Protein AF-A0A2M9HP99-F1 (afdb_monomer)

Structure (mmCIF, N/CA/C/O backbone):
data_AF-A0A2M9HP99-F1
#
_entry.id   AF-A0A2M9HP99-F1
#
loop_
_atom_site.group_PDB
_atom_site.id
_atom_site.type_symbol
_atom_site.label_atom_id
_atom_site.label_alt_id
_atom_site.label_comp_id
_atom_site.label_asym_id
_atom_site.label_entity_id
_atom_site.label_seq_id
_atom_site.pdbx_PDB_ins_code
_atom_site.Cartn_x
_atom_site.Cartn_y
_atom_site.Cartn_z
_atom_site.occupancy
_atom_site.B_iso_or_equiv
_atom_site.auth_seq_id
_atom_site.auth_comp_id
_atom_site.auth_asym_id
_atom_site.auth_atom_id
_atom_site.pdbx_PDB_model_num
ATOM 1 N N . MET A 1 1 ? -44.944 -20.087 -59.957 1.00 33.81 1 MET A N 1
ATOM 2 C CA . MET A 1 1 ? -44.760 -21.359 -59.227 1.00 33.81 1 MET A CA 1
ATOM 3 C C . MET A 1 1 ? -43.933 -21.069 -57.977 1.00 33.81 1 MET A C 1
ATOM 5 O O . MET A 1 1 ? -42.819 -20.602 -58.126 1.00 33.81 1 MET A O 1
ATOM 9 N N . ARG A 1 2 ? -44.579 -21.226 -56.805 1.00 28.06 2 ARG A N 1
ATOM 10 C CA . ARG A 1 2 ? -44.097 -21.579 -55.440 1.00 28.06 2 ARG A CA 1
ATOM 11 C C . ARG A 1 2 ? -42.694 -21.113 -54.990 1.00 28.06 2 ARG A C 1
ATOM 13 O O . ARG A 1 2 ? -41.707 -21.555 -55.551 1.00 28.06 2 ARG A O 1
ATOM 20 N N . ASN A 1 3 ? -42.652 -20.193 -54.009 1.00 28.64 3 ASN A N 1
ATOM 21 C CA . ASN A 1 3 ? -42.354 -20.391 -52.557 1.00 28.64 3 ASN A CA 1
ATOM 22 C C . ASN A 1 3 ? -40.836 -20.515 -52.281 1.00 28.64 3 ASN A C 1
ATOM 24 O O . ASN A 1 3 ? -40.183 -21.315 -52.926 1.00 28.64 3 ASN A O 1
ATOM 28 N N . SER A 1 4 ? -40.182 -19.803 -51.350 1.00 29.02 4 SER A N 1
ATOM 29 C CA . SER A 1 4 ? -40.554 -19.427 -49.966 1.00 29.02 4 SER A CA 1
ATOM 30 C C . SER A 1 4 ? -39.577 -18.321 -49.479 1.00 29.02 4 SER A C 1
ATOM 32 O O . SER A 1 4 ? -38.380 -18.470 -49.684 1.00 29.02 4 SER A O 1
ATOM 34 N N . SER A 1 5 ? -40.013 -17.128 -49.039 1.00 30.36 5 SER A N 1
ATOM 35 C CA . SER A 1 5 ? -40.213 -16.680 -47.632 1.00 30.36 5 SER A CA 1
ATOM 36 C C . SER A 1 5 ? -38.994 -16.894 -46.709 1.00 30.36 5 SER A C 1
ATOM 38 O O . SER A 1 5 ? -38.626 -18.042 -46.490 1.00 30.36 5 SER A O 1
ATOM 40 N N . ARG A 1 6 ? -38.364 -15.879 -46.095 1.00 28.83 6 ARG A N 1
ATOM 41 C CA . ARG A 1 6 ? -38.775 -15.056 -44.919 1.00 28.83 6 ARG A CA 1
ATOM 42 C C . ARG A 1 6 ? -37.560 -14.140 -44.587 1.00 28.83 6 ARG A C 1
ATOM 44 O O . ARG A 1 6 ? -36.453 -14.573 -44.857 1.00 28.83 6 ARG A O 1
ATOM 51 N N . LEU A 1 7 ? -37.585 -12.941 -44.000 1.00 26.83 7 LEU A N 1
ATOM 52 C CA . LEU A 1 7 ? -38.573 -12.110 -43.312 1.00 26.83 7 LEU A CA 1
ATOM 53 C C . LEU A 1 7 ? -37.979 -10.672 -43.273 1.00 26.83 7 LEU A C 1
ATOM 55 O O . LEU A 1 7 ? -36.842 -10.504 -42.846 1.00 26.83 7 LEU A O 1
ATOM 59 N N . LEU A 1 8 ? -38.733 -9.651 -43.688 1.00 27.48 8 LEU A N 1
ATOM 60 C CA . LEU A 1 8 ? -38.437 -8.223 -43.480 1.00 27.48 8 LEU A CA 1
ATOM 61 C C . LEU A 1 8 ? -39.764 -7.569 -43.059 1.00 27.48 8 LEU A C 1
ATOM 63 O O . LEU A 1 8 ? -40.736 -7.726 -43.801 1.00 27.48 8 LEU A O 1
ATOM 67 N N . LYS A 1 9 ? -39.805 -6.943 -41.870 1.00 28.08 9 LYS A N 1
ATOM 68 C CA . LYS A 1 9 ? -40.862 -6.108 -41.222 1.00 28.08 9 LYS A CA 1
ATOM 69 C C . LYS A 1 9 ? -40.643 -6.264 -39.700 1.00 28.08 9 LYS A C 1
ATOM 71 O O . LYS A 1 9 ? -40.567 -7.395 -39.246 1.00 28.08 9 LYS A O 1
ATOM 76 N N . CYS A 1 10 ? -40.447 -5.248 -38.864 1.00 25.44 10 CYS A N 1
ATOM 77 C CA . CYS A 1 10 ? -41.055 -3.922 -38.803 1.00 25.44 10 CYS A CA 1
ATOM 78 C C . CYS A 1 10 ? -40.064 -2.893 -38.223 1.00 25.44 10 CYS A C 1
ATOM 80 O O . CYS A 1 10 ? -39.464 -3.145 -37.183 1.00 25.44 10 CYS A O 1
ATOM 82 N N . LEU A 1 11 ? -39.974 -1.713 -38.839 1.00 28.36 11 LEU A N 1
ATOM 83 C CA . LEU A 1 11 ? -39.459 -0.487 -38.226 1.00 28.36 11 LEU A CA 1
ATOM 84 C C . LEU A 1 11 ? -40.534 0.586 -38.423 1.00 28.36 11 LEU A C 1
ATOM 86 O O . LEU A 1 11 ? -40.702 1.065 -39.540 1.00 28.36 11 LEU A O 1
ATOM 90 N N . SER A 1 12 ? -41.287 0.909 -37.369 1.00 25.62 12 SER A N 1
ATOM 91 C CA . SER A 1 12 ? -42.064 2.154 -37.242 1.00 25.62 12 SER A CA 1
ATOM 92 C C . SER A 1 12 ? -42.853 2.179 -35.927 1.00 25.62 12 SER A C 1
ATOM 94 O O . SER A 1 12 ? -43.474 1.172 -35.593 1.00 25.62 12 SER A O 1
ATOM 96 N N . ALA A 1 13 ? -42.904 3.370 -35.311 1.00 24.09 13 ALA A N 1
ATOM 97 C CA . ALA A 1 13 ? -43.527 3.788 -34.040 1.00 24.09 13 ALA A CA 1
ATOM 98 C C . ALA A 1 13 ? -42.526 3.758 -32.861 1.00 24.09 13 ALA A C 1
ATOM 100 O O . ALA A 1 13 ? -42.029 2.701 -32.514 1.00 24.09 13 ALA A O 1
ATOM 101 N N . VAL A 1 14 ? -42.140 4.864 -32.213 1.00 25.83 14 VAL A N 1
ATOM 102 C CA . VAL A 1 14 ? -42.840 6.133 -31.954 1.00 25.83 14 VAL A CA 1
ATOM 103 C C . VAL A 1 14 ? -41.815 7.269 -31.830 1.00 25.83 14 VAL A C 1
ATOM 105 O O . VAL A 1 14 ? -40.825 7.140 -31.117 1.00 25.83 14 VAL A O 1
ATOM 108 N N . ALA A 1 15 ? -42.090 8.397 -32.484 1.00 27.34 15 ALA A N 1
ATOM 109 C CA . ALA A 1 15 ? -41.525 9.698 -32.146 1.00 27.34 15 ALA A CA 1
ATOM 110 C C . ALA A 1 15 ? -42.644 10.586 -31.575 1.00 27.34 15 ALA A C 1
ATOM 112 O O . ALA A 1 15 ? -43.787 10.480 -32.016 1.00 27.34 15 ALA A O 1
ATOM 113 N N . ALA A 1 16 ? -42.246 11.490 -30.674 1.00 25.66 16 ALA A N 1
ATOM 114 C CA . ALA A 1 16 ? -42.962 12.653 -30.136 1.00 25.66 16 ALA A CA 1
ATOM 115 C C . ALA A 1 16 ? -43.812 12.470 -28.859 1.00 25.66 16 ALA A C 1
ATOM 117 O O . ALA A 1 16 ? -45.022 12.280 -28.904 1.00 25.66 16 ALA A O 1
ATOM 118 N N . ALA A 1 17 ? -43.173 12.736 -27.716 1.00 24.30 17 ALA A N 1
ATOM 119 C CA . ALA A 1 17 ? -43.717 13.651 -26.713 1.00 24.30 17 ALA A CA 1
ATOM 120 C C . ALA A 1 17 ? -42.557 14.496 -26.163 1.00 24.30 17 ALA A C 1
ATOM 122 O O . ALA A 1 17 ? -41.560 13.967 -25.678 1.00 24.30 17 ALA A O 1
ATOM 123 N N . ALA A 1 18 ? -42.665 15.808 -26.340 1.00 25.67 18 ALA A N 1
ATOM 124 C CA . ALA A 1 18 ? -41.678 16.797 -25.950 1.00 25.67 18 ALA A CA 1
ATOM 125 C C . ALA A 1 18 ? -41.994 17.378 -24.561 1.00 25.67 18 ALA A C 1
ATOM 127 O O . ALA A 1 18 ? -43.162 17.544 -24.224 1.00 25.67 18 ALA A O 1
ATOM 128 N N . LEU A 1 19 ? -40.919 17.787 -23.873 1.00 27.67 19 LEU A N 1
ATOM 129 C CA . LEU A 1 19 ? -40.816 18.899 -22.914 1.00 27.67 19 LEU A CA 1
ATOM 130 C C . LEU A 1 19 ? -41.596 18.803 -21.588 1.00 27.67 19 LEU A C 1
ATOM 132 O O . LEU A 1 19 ? -42.796 19.047 -21.558 1.00 27.67 19 LEU A O 1
ATOM 136 N N . LEU A 1 20 ? -40.853 18.638 -20.480 1.00 24.03 20 LEU A N 1
ATOM 137 C CA . LEU A 1 20 ? -40.845 19.567 -19.332 1.00 24.03 20 LEU A CA 1
ATOM 138 C C . LEU A 1 20 ? -39.749 19.196 -18.302 1.00 24.03 20 LEU A C 1
ATOM 140 O O . LEU A 1 20 ? -39.815 18.167 -17.645 1.00 24.03 20 LEU A O 1
ATOM 144 N N . LEU A 1 21 ? -38.735 20.070 -18.243 1.00 29.95 21 LEU A N 1
ATOM 145 C CA . LEU A 1 21 ? -37.888 20.516 -17.120 1.00 29.95 21 LEU A CA 1
ATOM 146 C C . LEU A 1 21 ? -37.704 19.622 -15.874 1.00 29.95 21 LEU A C 1
ATOM 148 O O . LEU A 1 21 ? -38.634 19.393 -15.108 1.00 29.95 21 LEU A O 1
ATOM 152 N N . GLY A 1 22 ? -36.438 19.330 -15.564 1.00 23.55 22 GLY A N 1
ATOM 153 C CA . GLY A 1 22 ? -35.979 18.987 -14.218 1.00 23.55 22 GLY A CA 1
ATOM 154 C C . GLY A 1 22 ? -34.466 18.795 -14.196 1.00 23.55 22 GLY A C 1
ATOM 155 O O . GLY A 1 22 ? -33.958 17.881 -14.835 1.00 23.55 22 GLY A O 1
ATOM 156 N N . ALA A 1 23 ? -33.748 19.686 -13.514 1.00 34.28 23 ALA A N 1
ATOM 157 C CA . ALA A 1 23 ? -32.315 19.573 -13.280 1.00 34.28 23 ALA A CA 1
ATOM 158 C C . ALA A 1 23 ? -31.988 18.209 -12.647 1.00 34.28 23 ALA A C 1
ATOM 160 O O . ALA A 1 23 ? -32.461 17.906 -11.556 1.00 34.28 23 ALA A O 1
ATOM 161 N N . ALA A 1 24 ? -31.186 17.393 -13.326 1.00 26.20 24 ALA A N 1
ATOM 162 C CA . ALA A 1 24 ? -30.609 16.179 -12.769 1.00 26.20 24 ALA A CA 1
ATOM 163 C C . ALA A 1 24 ? -29.101 16.263 -12.985 1.00 26.20 24 ALA A C 1
ATOM 165 O O . ALA A 1 24 ? -28.643 16.521 -14.100 1.00 26.20 24 ALA A O 1
ATOM 166 N N . GLY A 1 25 ? -28.368 16.157 -11.878 1.00 26.53 25 GLY A N 1
ATOM 167 C CA . GLY A 1 25 ? -26.934 16.372 -11.804 1.00 26.53 25 GLY A CA 1
ATOM 168 C C . GLY A 1 25 ? -26.155 15.539 -12.810 1.00 26.53 25 GLY A C 1
ATOM 169 O O . GLY A 1 25 ? -26.586 14.478 -13.260 1.00 26.53 25 GLY A O 1
ATOM 170 N N . THR A 1 26 ? -24.978 16.050 -13.145 1.00 28.11 26 THR A N 1
ATOM 171 C CA . THR A 1 26 ? -23.912 15.314 -13.812 1.00 28.11 26 THR A CA 1
ATOM 172 C C . THR A 1 26 ? -23.669 14.002 -13.068 1.00 28.11 26 THR A C 1
ATOM 174 O O . THR A 1 26 ? -22.949 13.971 -12.072 1.00 28.11 26 THR A O 1
ATOM 177 N N . ALA A 1 27 ? -24.280 12.913 -13.531 1.00 26.00 27 ALA A N 1
ATOM 178 C CA . ALA A 1 27 ? -23.805 11.583 -13.209 1.00 26.00 27 ALA A CA 1
ATOM 179 C C . ALA A 1 27 ? -22.412 11.493 -13.831 1.00 26.00 27 ALA A C 1
ATOM 181 O O . ALA A 1 27 ? -22.275 11.4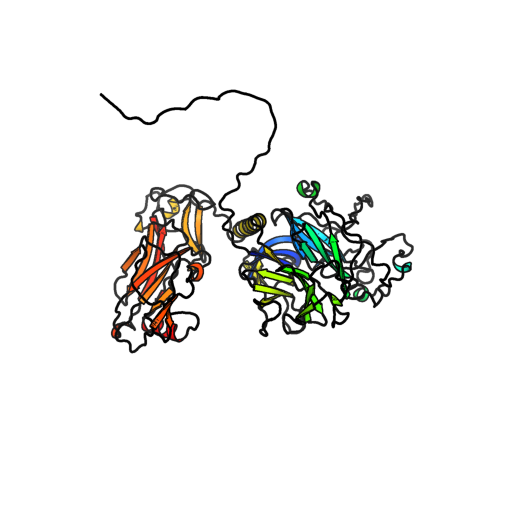93 -15.057 1.00 26.00 27 ALA A O 1
ATOM 182 N N . MET A 1 28 ? -21.381 11.526 -12.984 1.00 29.23 28 MET A N 1
ATOM 183 C CA . MET A 1 28 ? -20.028 11.222 -13.419 1.00 29.23 28 MET A CA 1
ATOM 184 C C . MET A 1 28 ? -20.071 9.865 -14.112 1.00 29.23 28 MET A C 1
ATOM 186 O O . MET A 1 28 ? -20.615 8.903 -13.567 1.00 29.23 28 MET A O 1
ATOM 190 N N . ALA A 1 29 ? -19.549 9.807 -15.334 1.00 26.22 29 ALA A N 1
ATOM 191 C CA . ALA A 1 29 ? -19.307 8.541 -15.995 1.00 26.22 29 ALA A CA 1
ATOM 192 C C . ALA A 1 29 ? -18.416 7.712 -15.063 1.00 26.22 29 ALA A C 1
ATOM 194 O O . ALA A 1 29 ? -17.295 8.114 -14.758 1.00 26.22 29 ALA A O 1
ATOM 195 N N . VAL A 1 30 ? -18.950 6.601 -14.558 1.00 31.08 30 VAL A N 1
ATOM 196 C CA . VAL A 1 30 ? -18.163 5.611 -13.829 1.00 31.08 30 VAL A CA 1
ATOM 197 C C . VAL A 1 30 ? -17.154 5.062 -14.826 1.00 31.08 30 VAL A C 1
ATOM 199 O O . VAL A 1 30 ? -17.521 4.383 -15.785 1.00 31.08 30 VAL A O 1
ATOM 202 N N . ASP A 1 31 ? -15.894 5.429 -14.626 1.00 33.62 31 ASP A N 1
ATOM 203 C CA . ASP A 1 31 ? -14.764 4.867 -15.343 1.00 33.62 31 ASP A CA 1
ATOM 204 C C . ASP A 1 31 ? -14.719 3.356 -15.074 1.00 33.62 31 ASP A C 1
ATOM 206 O O . ASP A 1 31 ? -14.537 2.899 -13.942 1.00 33.62 31 ASP A O 1
ATOM 210 N N . THR A 1 32 ? -14.938 2.561 -16.117 1.00 30.08 32 THR A N 1
ATOM 211 C CA . THR A 1 32 ? -14.977 1.097 -16.047 1.00 30.08 32 THR A CA 1
ATOM 212 C C . THR A 1 32 ? -13.592 0.458 -15.862 1.00 30.08 32 THR A C 1
ATOM 214 O O . THR A 1 32 ? -13.512 -0.764 -15.790 1.00 30.08 32 THR A O 1
ATOM 217 N N . ASN A 1 33 ? -12.507 1.242 -15.748 1.00 38.41 33 ASN A N 1
ATOM 218 C CA . ASN A 1 33 ? -11.169 0.756 -15.367 1.00 38.41 33 ASN A CA 1
ATOM 219 C C . ASN A 1 33 ? -10.934 0.662 -13.845 1.00 38.41 33 ASN A C 1
ATOM 221 O O . ASN A 1 33 ? -9.894 0.166 -13.415 1.00 38.41 33 ASN A O 1
ATOM 225 N N . THR A 1 34 ? -11.899 1.079 -13.023 1.00 37.62 34 THR A N 1
ATOM 226 C CA . THR A 1 34 ? -11.825 1.091 -11.544 1.00 37.62 34 THR A CA 1
ATOM 227 C C . THR A 1 34 ? -11.753 -0.292 -10.880 1.00 37.62 34 THR A C 1
ATOM 229 O O . THR A 1 34 ? -11.578 -0.386 -9.669 1.00 37.62 34 THR A O 1
ATOM 232 N N . GLN A 1 35 ? -11.858 -1.382 -11.648 1.00 42.38 35 GLN A N 1
ATOM 233 C CA . GLN A 1 35 ? -11.908 -2.750 -11.120 1.00 42.38 35 GLN A CA 1
ATOM 234 C C . GLN A 1 35 ? -10.530 -3.424 -10.948 1.00 42.38 35 GLN A C 1
ATOM 236 O O . GLN A 1 35 ? -10.476 -4.557 -10.476 1.00 42.38 35 GLN A O 1
ATOM 241 N N . ASN A 1 36 ? -9.427 -2.756 -11.316 1.00 59.12 36 ASN A N 1
ATOM 242 C CA . ASN A 1 36 ? -8.099 -3.384 -11.396 1.00 59.12 36 ASN A CA 1
ATOM 243 C C . ASN A 1 36 ? -7.099 -2.965 -10.308 1.00 59.12 36 ASN A C 1
ATOM 245 O O . ASN A 1 36 ? -6.047 -3.597 -10.208 1.00 59.12 36 ASN A O 1
ATOM 249 N N . ASP A 1 37 ? -7.397 -1.948 -9.496 1.00 75.38 37 ASP A N 1
ATOM 250 C CA . ASP A 1 37 ? -6.493 -1.557 -8.413 1.00 75.38 37 ASP A CA 1
ATOM 251 C C . ASP A 1 37 ? -6.503 -2.642 -7.316 1.00 75.38 37 ASP A C 1
ATOM 253 O O . ASP A 1 37 ? -7.574 -2.975 -6.774 1.00 75.38 37 ASP A O 1
ATOM 257 N N . PRO A 1 38 ? -5.341 -3.247 -6.994 1.00 82.75 38 PRO A N 1
ATOM 258 C CA . PRO A 1 38 ? -5.272 -4.288 -5.984 1.00 82.75 38 PRO A CA 1
ATOM 259 C C . PRO A 1 38 ? -5.560 -3.697 -4.605 1.00 82.75 38 PRO A C 1
ATOM 261 O O . PRO A 1 38 ? -5.383 -2.497 -4.370 1.00 82.75 38 PRO A O 1
ATOM 264 N N . ASP A 1 39 ? -6.000 -4.559 -3.693 1.00 89.31 39 ASP A N 1
ATOM 265 C CA . ASP A 1 39 ? -6.141 -4.187 -2.291 1.00 89.31 39 ASP A CA 1
ATOM 266 C C . ASP A 1 39 ? -4.813 -3.643 -1.767 1.00 89.31 39 ASP A C 1
ATOM 268 O O . ASP A 1 39 ? -3.726 -4.050 -2.195 1.00 89.31 39 ASP A O 1
ATOM 272 N N . VAL A 1 40 ? -4.908 -2.715 -0.826 1.00 94.31 40 VAL A N 1
ATOM 273 C CA . VAL A 1 40 ? -3.763 -1.951 -0.340 1.00 94.31 40 VAL A CA 1
ATOM 274 C C . VAL A 1 40 ? -3.873 -1.730 1.161 1.00 94.31 40 VAL A C 1
ATOM 276 O O . VAL A 1 40 ? -4.973 -1.703 1.704 1.00 94.31 40 VAL A O 1
ATOM 279 N N . LEU A 1 41 ? -2.743 -1.578 1.842 1.00 97.81 41 LEU A N 1
ATOM 280 C CA . LEU A 1 41 ? -2.707 -1.171 3.241 1.00 97.81 41 LEU A CA 1
ATOM 281 C C . LEU A 1 41 ? -2.586 0.348 3.336 1.00 97.81 41 LEU A C 1
ATOM 283 O O . LEU A 1 41 ? -1.742 0.952 2.669 1.00 97.81 41 LEU A O 1
ATOM 287 N N . LEU A 1 42 ? -3.400 0.947 4.196 1.00 97.44 42 LEU A N 1
ATOM 288 C CA . LEU A 1 42 ? -3.333 2.358 4.548 1.00 97.44 42 LEU A CA 1
ATOM 289 C C . LEU A 1 42 ? -2.994 2.462 6.033 1.00 97.44 42 LEU A C 1
ATOM 291 O O . LEU A 1 42 ? -3.714 1.929 6.874 1.00 97.44 42 LEU A O 1
ATOM 295 N N . GLY A 1 43 ? -1.876 3.110 6.338 1.00 95.00 43 GLY A N 1
ATOM 296 C CA . GLY A 1 43 ? -1.404 3.341 7.695 1.00 95.00 43 GLY A CA 1
ATOM 297 C C . GLY A 1 43 ? -1.485 4.815 8.060 1.00 95.00 43 GLY A C 1
ATOM 298 O O . GLY A 1 43 ? -1.170 5.677 7.237 1.00 95.00 43 GLY A O 1
ATOM 299 N N . THR A 1 44 ? -1.858 5.108 9.299 1.00 92.31 44 THR A N 1
ATOM 300 C CA . THR A 1 44 ? -1.547 6.387 9.934 1.00 92.31 44 THR A CA 1
ATOM 301 C C . THR A 1 44 ? -0.504 6.154 11.010 1.00 92.31 44 THR A C 1
ATOM 303 O O . THR A 1 44 ? -0.583 5.170 11.735 1.00 92.31 44 THR A O 1
ATOM 306 N N . PHE A 1 45 ? 0.493 7.028 11.080 1.00 88.44 45 PHE A N 1
ATOM 307 C CA . PHE A 1 45 ? 1.552 6.941 12.077 1.00 88.44 45 PHE A CA 1
ATOM 308 C C . PHE A 1 45 ? 1.839 8.319 12.651 1.00 88.44 45 PHE A C 1
ATOM 310 O O . PHE A 1 45 ? 1.906 9.308 11.904 1.00 88.44 45 PHE A O 1
ATOM 317 N N . TRP A 1 46 ? 2.067 8.351 13.960 1.00 79.62 46 TRP A N 1
ATOM 318 C CA . TRP A 1 46 ? 2.569 9.522 14.653 1.00 79.62 46 TRP A CA 1
ATOM 319 C C . TRP A 1 46 ? 4.066 9.691 14.376 1.00 79.62 46 TRP A C 1
ATOM 321 O O . TRP A 1 46 ? 4.851 8.764 14.561 1.00 79.62 46 TRP A O 1
ATOM 331 N N . ASN A 1 47 ? 4.477 10.871 13.904 1.00 73.69 47 ASN A N 1
ATOM 332 C CA . ASN A 1 47 ? 5.865 11.148 13.526 1.00 73.69 47 ASN A CA 1
ATOM 333 C C . ASN A 1 47 ? 6.283 12.585 13.831 1.00 73.69 47 ASN A C 1
ATOM 335 O O . ASN A 1 47 ? 5.476 13.510 13.730 1.00 73.69 47 ASN A O 1
ATOM 339 N N . THR A 1 48 ? 7.577 12.787 14.089 1.00 65.56 48 THR A N 1
ATOM 340 C CA . THR A 1 48 ? 8.210 14.112 14.050 1.00 65.56 48 THR A CA 1
ATOM 341 C C . THR A 1 48 ? 8.668 14.419 12.621 1.00 65.56 48 THR A C 1
ATOM 343 O O . THR A 1 48 ? 9.494 13.702 12.057 1.00 65.56 48 THR A O 1
ATOM 346 N N . ASN A 1 49 ? 8.137 15.481 12.025 1.00 59.12 49 ASN A N 1
ATOM 347 C CA . ASN A 1 49 ? 8.559 16.008 10.732 1.00 59.12 49 ASN A CA 1
ATOM 348 C C . ASN A 1 49 ? 9.976 16.601 10.804 1.00 59.12 49 ASN A C 1
ATOM 350 O O . ASN A 1 49 ? 10.497 16.906 11.877 1.00 59.12 49 ASN A O 1
ATOM 354 N N . ALA A 1 50 ? 10.593 16.819 9.639 1.00 54.22 50 ALA A N 1
ATOM 355 C CA . ALA A 1 50 ? 11.949 17.369 9.528 1.00 54.22 50 ALA A CA 1
ATOM 356 C C . ALA A 1 50 ? 12.115 18.769 10.157 1.00 54.22 50 ALA A C 1
ATOM 358 O O . ALA A 1 50 ? 13.224 19.149 10.527 1.00 54.22 50 ALA A O 1
ATOM 359 N N . ASP A 1 51 ? 11.026 19.528 10.287 1.00 52.09 51 ASP A N 1
ATOM 360 C CA . ASP A 1 51 ? 10.982 20.837 10.948 1.00 52.09 51 ASP A CA 1
ATOM 361 C C . ASP A 1 51 ? 10.742 20.751 12.469 1.00 52.09 51 ASP A C 1
ATOM 363 O O . ASP A 1 51 ? 10.631 21.777 13.138 1.00 52.09 51 ASP A O 1
ATOM 367 N N . GLY A 1 52 ? 10.682 19.536 13.021 1.00 57.59 52 GLY A N 1
ATOM 368 C CA . GLY A 1 52 ? 10.434 19.277 14.436 1.00 57.59 52 GLY A CA 1
ATOM 369 C C . GLY A 1 52 ? 8.954 19.246 14.824 1.00 57.59 52 GLY A C 1
ATOM 370 O O . GLY A 1 52 ? 8.659 18.999 15.991 1.00 57.59 52 GLY A O 1
ATOM 371 N N . THR A 1 53 ? 8.021 19.467 13.889 1.00 62.16 53 THR A N 1
ATOM 372 C CA . THR A 1 53 ? 6.577 19.405 14.179 1.00 62.16 53 THR A CA 1
ATOM 373 C C . THR A 1 53 ? 6.097 17.962 14.302 1.00 62.16 53 THR A C 1
ATOM 375 O O . THR A 1 53 ? 6.541 17.087 13.565 1.00 62.16 53 THR A O 1
ATOM 378 N N . LEU A 1 54 ? 5.171 17.685 15.219 1.00 68.69 54 LEU A N 1
ATOM 379 C CA . LEU A 1 54 ? 4.515 16.384 15.294 1.00 68.69 54 LEU A CA 1
ATOM 380 C C . LEU A 1 54 ? 3.388 16.316 14.263 1.00 68.69 54 LEU A C 1
ATOM 382 O O . LEU A 1 54 ? 2.708 17.307 13.988 1.00 68.69 54 LEU A O 1
ATOM 386 N N . SER A 1 55 ? 3.179 15.144 13.674 1.00 73.94 55 SER A N 1
ATOM 387 C CA . SER A 1 55 ? 2.074 14.934 12.748 1.00 73.94 55 SER A CA 1
ATOM 388 C C . SER A 1 55 ? 1.528 13.522 12.784 1.00 73.94 55 SER A C 1
ATOM 390 O O . SER A 1 55 ? 2.266 12.565 13.012 1.00 73.94 55 SER A O 1
ATOM 392 N N . ASN A 1 56 ? 0.243 13.423 12.459 1.00 79.62 56 ASN A N 1
ATOM 393 C CA . ASN A 1 56 ? -0.379 12.191 12.007 1.00 79.62 56 ASN A CA 1
ATOM 394 C C . ASN A 1 56 ? -0.383 12.228 10.480 1.00 79.62 56 ASN A C 1
ATOM 396 O O . ASN A 1 56 ? -1.096 13.016 9.849 1.00 79.62 56 ASN A O 1
ATOM 400 N N . SER A 1 57 ? 0.495 11.429 9.883 1.00 87.25 57 SER A N 1
ATOM 401 C CA . SER A 1 57 ? 0.650 11.337 8.431 1.00 87.25 57 SER A CA 1
ATOM 402 C C . SER A 1 57 ? 0.024 10.048 7.908 1.00 87.25 57 SER A C 1
ATOM 404 O O . SER A 1 57 ? -0.093 9.070 8.646 1.00 87.25 57 SER A O 1
ATOM 406 N N . ILE A 1 58 ? -0.388 10.060 6.641 1.00 93.06 58 ILE A N 1
ATOM 407 C CA . ILE A 1 58 ? -1.004 8.917 5.965 1.00 93.06 58 ILE A CA 1
ATOM 408 C C . ILE A 1 58 ? 0.013 8.276 5.035 1.00 93.06 58 ILE A C 1
ATOM 410 O O . ILE A 1 58 ? 0.699 8.968 4.279 1.00 93.06 58 ILE A O 1
ATOM 414 N N . TYR A 1 59 ? 0.077 6.951 5.068 1.00 94.12 59 TYR A N 1
ATOM 415 C CA . TYR A 1 59 ? 1.021 6.159 4.302 1.00 94.12 59 TYR A CA 1
ATOM 416 C C . TYR A 1 59 ? 0.346 4.969 3.641 1.00 94.12 59 TYR A C 1
ATOM 418 O O . TYR A 1 59 ? -0.588 4.385 4.180 1.00 94.12 59 TYR A O 1
ATOM 426 N N . MET A 1 60 ? 0.885 4.556 2.504 1.00 94.88 60 MET A N 1
ATOM 427 C CA . MET A 1 60 ? 0.432 3.397 1.753 1.00 94.88 60 MET A CA 1
ATOM 428 C C . MET A 1 60 ? 1.480 2.289 1.751 1.00 94.88 60 MET A C 1
ATOM 430 O O . MET A 1 60 ? 2.659 2.561 1.526 1.00 94.88 60 MET A O 1
ATOM 434 N N . SER A 1 61 ? 1.040 1.037 1.883 1.00 93.31 61 SER A N 1
ATOM 435 C CA . SER A 1 61 ? 1.882 -0.147 1.701 1.00 93.31 61 SER A CA 1
ATOM 436 C C . SER A 1 61 ? 1.203 -1.223 0.853 1.00 93.31 61 SER A C 1
ATOM 438 O O . SER A 1 61 ? -0.015 -1.388 0.869 1.00 93.31 61 SER A O 1
ATOM 440 N N . THR A 1 62 ? 2.011 -1.985 0.116 1.00 87.88 62 THR A N 1
ATOM 441 C CA . THR A 1 62 ? 1.569 -3.166 -0.650 1.00 87.88 62 THR A CA 1
ATOM 442 C C . THR A 1 62 ? 2.143 -4.477 -0.114 1.00 87.88 62 THR A C 1
ATOM 444 O O . THR A 1 62 ? 1.721 -5.551 -0.541 1.00 87.88 62 THR A O 1
ATOM 447 N N . ASP A 1 63 ? 3.080 -4.411 0.833 1.00 79.31 63 ASP A N 1
ATOM 448 C CA . ASP A 1 63 ? 3.747 -5.572 1.430 1.00 79.31 63 ASP A CA 1
ATOM 449 C C . ASP A 1 63 ? 3.592 -5.651 2.956 1.00 79.31 63 ASP A C 1
ATOM 451 O O . ASP A 1 63 ? 3.919 -6.676 3.553 1.00 79.31 63 ASP A O 1
ATOM 455 N N . GLY A 1 64 ? 3.060 -4.594 3.574 1.00 88.75 64 GLY A N 1
ATOM 456 C CA . GLY A 1 64 ? 2.831 -4.482 5.007 1.00 88.75 64 GLY A CA 1
ATOM 457 C C . GLY A 1 64 ? 4.053 -4.093 5.829 1.00 88.75 64 GLY A C 1
ATOM 458 O O . GLY A 1 64 ? 3.921 -4.006 7.046 1.00 88.75 64 GLY A O 1
ATOM 459 N N . VAL A 1 65 ? 5.203 -3.829 5.203 1.00 89.88 65 VAL A N 1
ATOM 460 C CA . VAL A 1 65 ? 6.461 -3.462 5.878 1.00 89.88 65 VAL A CA 1
ATOM 461 C C . VAL A 1 65 ? 6.950 -2.085 5.433 1.00 89.88 65 VAL A C 1
ATOM 463 O O . VAL A 1 65 ? 7.362 -1.287 6.274 1.00 89.88 65 VAL A O 1
ATOM 466 N N . HIS A 1 66 ? 6.882 -1.785 4.135 1.00 88.50 66 HIS A N 1
ATOM 467 C CA . HIS A 1 66 ? 7.344 -0.519 3.570 1.00 88.50 66 HIS A CA 1
ATOM 468 C C . HIS A 1 66 ? 6.155 0.394 3.273 1.00 88.50 66 HIS A C 1
ATOM 470 O O . HIS A 1 66 ? 5.244 0.018 2.532 1.00 88.50 66 HIS A O 1
ATOM 476 N N . PHE A 1 67 ? 6.168 1.594 3.849 1.00 93.38 67 PHE A N 1
ATOM 477 C CA . PHE A 1 67 ? 5.063 2.547 3.827 1.00 93.38 67 PHE A CA 1
ATOM 478 C C . PHE A 1 67 ? 5.494 3.872 3.193 1.00 93.38 67 PHE A C 1
ATOM 480 O O . PHE A 1 67 ? 6.324 4.591 3.736 1.00 93.38 67 PHE A O 1
ATOM 487 N N . ASN A 1 68 ? 4.907 4.233 2.056 1.00 88.44 68 ASN A N 1
ATOM 488 C CA . ASN A 1 68 ? 5.202 5.492 1.370 1.00 88.44 68 ASN A CA 1
ATOM 489 C C . ASN A 1 68 ? 4.206 6.567 1.791 1.00 88.44 68 ASN A C 1
ATOM 491 O O . ASN A 1 68 ? 2.998 6.319 1.764 1.00 88.44 68 ASN A O 1
ATOM 495 N N . LYS A 1 69 ? 4.694 7.751 2.168 1.00 90.50 69 LYS A N 1
ATOM 496 C CA . LYS A 1 69 ? 3.835 8.868 2.564 1.00 90.50 69 LYS A CA 1
ATOM 497 C C . LYS A 1 69 ? 2.949 9.283 1.390 1.00 90.50 69 LYS A C 1
ATOM 499 O O . LYS A 1 69 ? 3.418 9.422 0.263 1.00 90.50 69 LYS A O 1
ATOM 504 N N . LEU A 1 70 ? 1.669 9.476 1.680 1.00 89.88 70 LEU A N 1
ATOM 505 C CA . LEU A 1 70 ? 0.684 10.032 0.756 1.00 89.88 70 LEU A CA 1
ATOM 506 C C . LEU A 1 70 ? 0.362 11.482 1.096 1.00 89.88 70 LEU A C 1
ATOM 508 O O . LEU A 1 70 ? 0.209 12.319 0.220 1.00 89.88 70 LEU A O 1
ATOM 512 N N . SER A 1 71 ? 0.215 11.779 2.383 1.00 88.12 71 SER A N 1
ATOM 513 C CA . SER A 1 71 ? -0.204 13.097 2.842 1.00 88.12 71 SER A CA 1
ATOM 514 C C . SER A 1 71 ? 0.074 13.270 4.330 1.00 88.12 71 SER A C 1
ATOM 516 O O . SER A 1 71 ? 0.486 12.340 5.032 1.00 88.12 71 SER A O 1
ATOM 518 N N . THR A 1 72 ? -0.158 14.482 4.819 1.00 85.25 72 THR A N 1
ATOM 519 C CA . THR A 1 72 ? -0.213 14.770 6.249 1.00 85.25 72 THR A CA 1
ATOM 520 C C . THR A 1 72 ? -1.651 15.110 6.601 1.00 85.25 72 THR A C 1
ATOM 522 O O . THR A 1 72 ? -2.210 16.026 6.001 1.00 85.25 72 THR A O 1
ATOM 525 N N . ALA A 1 73 ? -2.249 14.388 7.547 1.00 80.31 73 ALA A N 1
ATOM 526 C CA . ALA A 1 73 ? -3.629 14.638 7.930 1.00 80.31 73 ALA A CA 1
ATOM 527 C C . ALA A 1 73 ? -3.741 15.788 8.927 1.00 80.31 73 ALA A C 1
ATOM 529 O O . ALA A 1 73 ? -4.525 16.715 8.733 1.00 80.31 73 ALA A O 1
ATOM 530 N N . ILE A 1 74 ? -2.939 15.730 9.993 1.00 74.06 74 ILE A N 1
ATOM 531 C CA . ILE A 1 74 ? -2.955 16.723 11.067 1.00 74.06 74 ILE A CA 1
ATOM 532 C C . ILE A 1 74 ? -1.513 17.014 11.492 1.00 74.06 74 ILE A C 1
ATOM 534 O O . ILE A 1 74 ? -0.716 16.090 11.663 1.00 74.06 74 ILE A O 1
ATOM 538 N N . THR A 1 75 ? -1.173 18.296 11.643 1.00 67.94 75 THR A N 1
ATOM 539 C CA . THR A 1 75 ? 0.123 18.782 12.140 1.00 67.94 75 THR A CA 1
ATOM 540 C C . THR A 1 75 ? -0.067 19.565 13.432 1.00 67.94 75 THR A C 1
ATOM 542 O O . THR A 1 75 ? -1.013 20.339 13.548 1.00 67.94 75 THR A O 1
ATOM 545 N N . SER A 1 76 ? 0.857 19.428 14.384 1.00 58.94 76 SER A N 1
ATOM 546 C CA . SER A 1 76 ? 0.957 20.338 15.525 1.00 58.94 76 SER A CA 1
ATOM 547 C C . SER A 1 76 ? 1.609 21.641 15.048 1.00 58.94 76 SER A C 1
ATOM 549 O O . SER A 1 76 ? 2.830 21.718 14.889 1.00 58.94 76 SER A O 1
ATOM 551 N N . ASN A 1 77 ? 0.826 22.671 14.750 1.00 49.12 77 ASN A N 1
ATOM 552 C CA . ASN A 1 77 ? 1.347 24.012 14.507 1.00 49.12 77 ASN A CA 1
ATOM 553 C C . ASN A 1 77 ? 1.456 24.769 15.838 1.00 49.12 77 ASN A C 1
ATOM 555 O O . ASN A 1 77 ? 0.457 25.108 16.458 1.00 49.12 77 ASN A O 1
ATOM 559 N N . SER A 1 78 ? 2.686 25.105 16.231 1.00 40.69 78 SER A N 1
ATOM 560 C CA . SER A 1 78 ? 3.043 25.872 17.438 1.00 40.69 78 SER A CA 1
ATOM 561 C C . SER A 1 78 ? 2.538 27.328 17.466 1.00 40.69 78 SER A C 1
ATOM 563 O O . SER A 1 78 ? 2.993 28.123 18.284 1.00 40.69 78 SER A O 1
ATOM 565 N N . SER A 1 79 ? 1.643 27.719 16.554 1.00 36.38 79 SER A N 1
ATOM 566 C CA . SER A 1 79 ? 1.238 29.114 16.332 1.00 36.38 79 SER A CA 1
ATOM 567 C C . SER A 1 79 ? -0.270 29.361 16.404 1.00 36.38 79 SER A C 1
ATOM 569 O O . SER A 1 79 ? -0.720 30.443 16.031 1.00 36.38 79 SER A O 1
ATOM 571 N N . THR A 1 80 ? -1.066 28.381 16.823 1.00 36.56 80 THR A N 1
ATOM 572 C CA . THR A 1 80 ? -2.496 28.569 17.100 1.00 36.56 80 THR A CA 1
ATOM 573 C C . THR A 1 80 ? -2.789 28.039 18.493 1.00 36.56 80 THR A C 1
ATOM 575 O O . THR A 1 80 ? -2.275 26.977 18.817 1.00 36.56 80 THR A O 1
ATOM 578 N N . ASP A 1 81 ? -3.591 28.771 19.276 1.00 39.31 81 ASP A N 1
ATOM 579 C CA . ASP A 1 81 ? -4.052 28.508 20.660 1.00 39.31 81 ASP A CA 1
ATOM 580 C C . ASP A 1 81 ? -4.828 27.177 20.839 1.00 39.31 81 ASP A C 1
ATOM 582 O O . ASP A 1 81 ? -5.896 27.119 21.443 1.00 39.31 81 ASP A O 1
ATOM 586 N N . MET A 1 82 ? -4.351 26.092 20.241 1.00 40.66 82 MET A N 1
ATOM 587 C CA . MET A 1 82 ? -5.044 24.825 20.082 1.00 40.66 82 MET A CA 1
ATOM 588 C C . MET A 1 82 ? -4.060 23.698 20.426 1.00 40.66 82 MET A C 1
ATOM 590 O O . MET A 1 82 ? -3.309 23.272 19.558 1.00 40.66 82 MET A O 1
ATOM 594 N N . GLY A 1 83 ? -4.074 23.271 21.696 1.00 41.75 83 GLY A N 1
ATOM 595 C CA . GLY A 1 83 ? -3.631 21.974 22.251 1.00 41.75 83 GLY A CA 1
ATOM 596 C C . GLY A 1 83 ? -2.443 21.248 21.602 1.00 41.75 83 GLY A C 1
ATOM 597 O O . GLY A 1 83 ? -2.519 20.747 20.485 1.00 41.75 83 GLY A O 1
ATOM 598 N N . GLU A 1 84 ? -1.358 21.096 22.360 1.00 47.47 84 GLU A N 1
ATOM 599 C CA . GLU A 1 84 ? -0.030 20.696 21.879 1.00 47.47 84 GLU A CA 1
ATOM 600 C C . GLU A 1 84 ? 0.155 19.232 21.413 1.00 47.47 84 GLU A C 1
ATOM 602 O O . GLU A 1 84 ? 1.222 18.929 20.882 1.00 47.47 84 GLU A O 1
ATOM 607 N N . PHE A 1 85 ? -0.807 18.304 21.536 1.00 54.16 85 PHE A N 1
ATOM 608 C CA . PHE A 1 85 ? -0.551 16.892 21.189 1.00 54.16 85 PHE A CA 1
ATOM 609 C C . PHE A 1 85 ? -1.786 16.146 20.668 1.00 54.16 85 PHE A C 1
ATOM 611 O O . PHE A 1 85 ? -2.755 15.952 21.399 1.00 54.16 85 PHE A O 1
ATOM 618 N N . GLN A 1 86 ? -1.702 15.670 19.419 1.00 58.72 86 GLN A N 1
ATOM 619 C CA . GLN A 1 86 ? -2.532 14.583 18.901 1.00 58.72 86 GLN A CA 1
ATOM 620 C C . GLN A 1 86 ? -1.695 13.317 18.767 1.00 58.72 86 GLN A C 1
ATOM 622 O O . GLN A 1 86 ? -0.809 13.253 17.909 1.00 58.72 86 GLN A O 1
ATOM 627 N N . GLN A 1 87 ? -1.964 12.340 19.626 1.00 67.06 87 GLN A N 1
ATOM 628 C CA . GLN A 1 87 ? -1.264 11.056 19.669 1.00 67.06 87 GLN A CA 1
ATOM 629 C C . GLN A 1 87 ? -2.230 9.911 19.335 1.00 67.06 87 GLN A C 1
ATOM 631 O O . GLN A 1 87 ? -3.453 10.091 19.354 1.00 67.06 87 GLN A O 1
ATOM 636 N N . ASP A 1 88 ? -1.654 8.767 18.975 1.00 75.12 88 ASP A N 1
ATOM 637 C CA . ASP A 1 88 ? -2.331 7.471 18.877 1.00 75.12 88 ASP A CA 1
ATOM 638 C C . ASP A 1 88 ? -3.567 7.485 17.967 1.00 75.12 88 ASP A C 1
ATOM 640 O O . ASP A 1 88 ? -4.694 7.233 18.388 1.00 75.12 88 ASP A O 1
ATOM 644 N N . ALA A 1 89 ? -3.361 7.870 16.704 1.00 79.44 89 ALA A N 1
ATOM 645 C CA . ALA A 1 89 ? -4.451 8.010 15.750 1.00 79.44 89 ALA A CA 1
ATOM 646 C C . ALA A 1 89 ? -5.003 6.650 15.274 1.00 79.44 89 ALA A C 1
ATOM 648 O O . ALA A 1 89 ? -4.278 5.815 14.720 1.00 79.44 89 ALA A O 1
ATOM 649 N N . GLY A 1 90 ? -6.317 6.482 15.415 1.00 87.50 90 GLY A N 1
ATOM 650 C CA . GLY A 1 90 ? -7.134 5.476 14.748 1.00 87.50 90 GLY A CA 1
ATOM 651 C C . GLY A 1 90 ? -7.560 5.918 13.348 1.00 87.50 90 GLY A C 1
ATOM 652 O O . GLY A 1 90 ? -7.770 7.107 13.107 1.00 87.50 90 GLY A O 1
ATOM 653 N N . LEU A 1 91 ? -7.671 4.970 12.411 1.00 91.75 91 LEU A N 1
ATOM 654 C CA . LEU A 1 91 ? -8.023 5.208 11.005 1.00 91.75 91 LEU A CA 1
ATOM 655 C C . LEU A 1 91 ? -9.060 4.188 10.529 1.00 91.75 91 LEU A C 1
ATOM 657 O O . LEU A 1 91 ? -8.846 2.988 10.650 1.00 91.75 91 LEU A O 1
ATOM 661 N N . PHE A 1 92 ? -10.136 4.655 9.895 1.00 92.69 92 PHE A N 1
ATOM 662 C CA . PHE A 1 92 ? -11.117 3.787 9.236 1.00 92.69 92 PHE A CA 1
ATOM 663 C C . PHE A 1 92 ? -11.738 4.458 8.004 1.00 92.69 92 PHE A C 1
ATOM 665 O O . PHE A 1 92 ? -11.574 5.657 7.772 1.00 92.69 92 PHE A O 1
ATOM 672 N N . TYR A 1 93 ? -12.446 3.681 7.181 1.00 92.50 93 TYR A N 1
ATOM 673 C CA . TYR A 1 93 ? -13.169 4.176 6.007 1.00 92.50 93 TYR A CA 1
ATOM 674 C C . TYR A 1 93 ? -14.667 3.922 6.159 1.00 92.50 93 TYR A C 1
ATOM 676 O O . TYR A 1 93 ? -15.078 2.802 6.452 1.00 92.50 93 TYR A O 1
ATOM 684 N N . LYS A 1 94 ? -15.481 4.957 5.942 1.00 88.75 94 LYS A N 1
ATOM 685 C CA . LYS A 1 94 ? -16.943 4.894 6.044 1.00 88.75 94 LYS A CA 1
ATOM 686 C C . LYS A 1 94 ? -17.588 5.918 5.116 1.00 88.75 94 LYS A C 1
ATOM 688 O O . LYS A 1 94 ? -17.158 7.070 5.060 1.00 88.75 94 LYS A O 1
ATOM 693 N N . ASN A 1 95 ? -18.661 5.515 4.430 1.00 86.38 95 ASN A N 1
ATOM 694 C CA . ASN A 1 95 ? -19.544 6.398 3.654 1.00 86.38 95 ASN A CA 1
ATOM 695 C C . ASN A 1 95 ? -18.811 7.339 2.677 1.00 86.38 95 ASN A C 1
ATOM 697 O O . ASN A 1 95 ? -19.121 8.525 2.577 1.00 86.38 95 ASN A O 1
ATOM 701 N N . GLY A 1 96 ? -17.825 6.821 1.939 1.00 87.19 96 GLY A N 1
ATOM 702 C CA . GLY A 1 96 ? -17.109 7.628 0.949 1.00 87.19 96 GLY A CA 1
ATOM 703 C C . GLY A 1 96 ? -15.997 8.512 1.524 1.00 87.19 96 GLY A C 1
ATOM 704 O O . GLY A 1 96 ? -15.443 9.323 0.783 1.00 87.19 96 GLY A O 1
ATOM 705 N N . ALA A 1 97 ? -15.675 8.389 2.814 1.00 89.38 97 ALA A N 1
ATOM 706 C CA . ALA A 1 97 ? -14.647 9.180 3.476 1.00 89.38 97 ALA A CA 1
ATOM 707 C C . ALA A 1 97 ? -13.756 8.331 4.390 1.00 89.38 97 ALA A C 1
ATOM 709 O O . ALA A 1 97 ? -14.187 7.358 5.007 1.00 89.38 97 ALA A O 1
ATOM 710 N N . PHE A 1 98 ? -12.502 8.748 4.495 1.00 92.44 98 PHE A N 1
ATOM 711 C CA . PHE A 1 98 ? -11.564 8.303 5.512 1.00 92.44 98 PHE A CA 1
ATOM 712 C C . PHE A 1 98 ? -11.775 9.129 6.772 1.00 92.44 98 PHE A C 1
ATOM 714 O O . PHE A 1 98 ? -11.988 10.340 6.694 1.00 92.44 98 PHE A O 1
ATOM 721 N N . TRP A 1 99 ? -11.699 8.478 7.919 1.00 89.06 99 TRP A N 1
ATOM 722 C CA . TRP A 1 99 ? -11.888 9.075 9.227 1.00 89.06 99 TRP A CA 1
ATOM 723 C C . TRP A 1 99 ? -10.671 8.788 10.085 1.00 89.06 99 TRP A C 1
ATOM 725 O O . TRP A 1 99 ? -10.167 7.669 10.095 1.00 89.06 99 TRP A O 1
ATOM 735 N N . LEU A 1 100 ? -10.225 9.806 10.805 1.00 85.50 100 LEU A N 1
ATOM 736 C CA . LEU A 1 100 ? -9.215 9.698 11.840 1.00 85.50 100 LEU A CA 1
ATOM 737 C C . LEU A 1 100 ? -9.850 10.004 13.181 1.00 85.50 100 LEU A C 1
ATOM 739 O O . LEU A 1 100 ? -10.607 10.970 13.285 1.00 85.50 100 LEU A O 1
ATOM 743 N N . ASN A 1 101 ? -9.494 9.234 14.197 1.00 80.81 101 ASN A N 1
ATOM 744 C CA . ASN A 1 101 ? -9.794 9.550 15.583 1.00 80.81 101 ASN A CA 1
ATOM 745 C C . ASN A 1 101 ? -8.483 9.628 16.373 1.00 80.81 101 ASN A C 1
ATOM 747 O O . ASN A 1 101 ? -7.645 8.752 16.246 1.00 80.81 101 ASN A O 1
ATOM 751 N N . SER A 1 102 ? -8.261 10.681 17.154 1.00 73.50 102 SER A N 1
ATOM 752 C CA . SER A 1 102 ? -7.016 10.844 17.927 1.00 73.50 102 SER A CA 1
ATOM 753 C C . SER A 1 102 ? -7.297 11.534 19.258 1.00 73.50 102 SER A C 1
ATOM 755 O O . SER A 1 102 ? -8.241 12.323 19.350 1.00 73.50 102 SER A O 1
ATOM 757 N N . GLY A 1 103 ? -6.506 11.216 20.287 1.00 66.19 103 GLY A N 1
ATOM 758 C CA . GLY A 1 103 ? -6.589 11.870 21.592 1.00 66.19 103 GLY A CA 1
ATOM 759 C C . GLY A 1 103 ? -6.058 13.301 21.531 1.00 66.19 103 GLY A C 1
ATOM 760 O O . GLY A 1 103 ? -5.000 13.544 20.959 1.00 66.19 103 GLY A O 1
ATOM 761 N N . TRP A 1 104 ? -6.785 14.248 22.119 1.00 63.78 104 TRP A N 1
ATOM 762 C CA . TRP A 1 104 ? -6.427 15.665 22.145 1.00 63.78 104 TRP A CA 1
ATOM 763 C C . TRP A 1 104 ? -6.141 16.152 23.552 1.00 63.78 104 TRP A C 1
ATOM 765 O O . TRP A 1 104 ? -7.037 16.129 24.394 1.00 63.78 104 TRP A O 1
ATOM 775 N N . ALA A 1 105 ? -4.929 16.660 23.778 1.00 56.16 105 ALA A N 1
ATOM 776 C CA . ALA A 1 105 ? -4.560 17.292 25.038 1.00 56.16 105 ALA A CA 1
ATOM 777 C C . ALA A 1 105 ? -5.034 18.749 25.080 1.00 56.16 105 ALA A C 1
ATOM 779 O O . ALA A 1 105 ? -4.609 19.582 24.277 1.00 56.16 105 ALA A O 1
ATOM 780 N N . TRP A 1 106 ? -5.900 19.070 26.039 1.00 50.41 106 TRP A N 1
ATOM 781 C CA . TRP A 1 106 ? -6.244 20.456 26.348 1.00 50.41 106 TRP A CA 1
ATOM 782 C C . TRP A 1 106 ? -5.219 21.061 27.318 1.00 50.41 106 TRP A C 1
ATOM 784 O O . TRP A 1 106 ? -4.900 20.444 28.334 1.00 50.41 106 TRP A O 1
ATOM 794 N N . SER A 1 107 ? -4.715 22.257 27.002 1.00 46.56 107 SER A N 1
ATOM 795 C CA . SER A 1 107 ? -3.983 23.126 27.928 1.00 46.56 107 SER A CA 1
ATOM 796 C C . SER A 1 107 ? -4.797 24.401 28.150 1.00 46.56 107 SER A C 1
ATOM 798 O O . SER A 1 107 ? -5.279 25.003 27.187 1.00 46.56 107 SER A O 1
ATOM 800 N N . ASP A 1 108 ? -4.985 24.795 29.409 1.00 45.81 108 ASP A N 1
ATOM 801 C CA . ASP A 1 108 ? -5.581 26.088 29.746 1.00 45.81 108 ASP A CA 1
ATOM 802 C C . ASP A 1 108 ? -4.557 27.195 29.430 1.00 45.81 108 ASP A C 1
ATOM 804 O O . ASP A 1 108 ? -3.473 27.194 30.020 1.00 45.81 108 ASP A O 1
ATOM 808 N N . PRO A 1 109 ? -4.842 28.127 28.503 1.00 42.34 109 PRO A N 1
ATOM 809 C CA . PRO A 1 109 ? -3.906 29.193 28.156 1.00 42.34 109 PRO A CA 1
ATOM 810 C C . PRO A 1 109 ? -3.620 30.169 29.313 1.00 42.34 109 PRO A C 1
ATOM 812 O O . PRO A 1 109 ? -2.607 30.869 29.257 1.00 42.34 109 PRO A O 1
ATOM 815 N N . ASP A 1 110 ? -4.460 30.213 30.355 1.00 42.50 110 ASP A N 1
ATOM 816 C CA . ASP A 1 110 ? -4.245 31.045 31.547 1.00 42.50 110 ASP A CA 1
ATOM 817 C C . ASP A 1 110 ? -3.499 30.304 32.681 1.00 42.50 110 ASP A C 1
ATOM 819 O O . ASP A 1 110 ? -3.109 30.931 33.675 1.00 42.50 110 ASP A O 1
ATOM 823 N N . ASP A 1 111 ? -3.239 28.995 32.547 1.00 45.25 111 ASP A N 1
ATOM 824 C CA . ASP A 1 111 ? -2.544 28.207 33.570 1.00 45.25 111 ASP A CA 1
ATOM 825 C C . ASP A 1 111 ? -1.043 28.082 33.273 1.00 45.25 111 ASP A C 1
ATOM 827 O O . ASP A 1 111 ? -0.568 27.243 32.512 1.00 45.25 111 ASP A O 1
ATOM 831 N N . THR A 1 112 ? -0.258 28.956 33.905 1.00 41.31 112 THR A N 1
ATOM 832 C CA . THR A 1 112 ? 1.209 28.970 33.780 1.00 41.31 112 THR A CA 1
ATOM 833 C C . THR A 1 112 ? 1.915 27.809 34.500 1.00 41.31 112 THR A C 1
ATOM 835 O O . THR A 1 112 ? 3.143 27.713 34.417 1.00 41.31 112 THR A O 1
ATOM 838 N N . ASP A 1 113 ? 1.190 26.942 35.220 1.00 41.19 113 ASP A N 1
ATOM 839 C CA . ASP A 1 113 ? 1.759 25.812 35.964 1.00 41.19 113 ASP A CA 1
ATOM 840 C C . ASP A 1 113 ? 1.672 24.518 35.130 1.00 41.19 113 ASP A C 1
ATOM 842 O O . ASP A 1 113 ? 0.854 23.627 35.344 1.00 41.19 113 ASP A O 1
ATOM 846 N N . ASN A 1 114 ? 2.554 24.452 34.131 1.00 40.97 114 ASN A N 1
ATOM 847 C CA . ASN A 1 114 ? 2.595 23.523 32.991 1.00 40.97 114 ASN A CA 1
ATOM 848 C C . ASN A 1 114 ? 2.693 22.003 33.294 1.00 40.97 114 ASN A C 1
ATOM 850 O O . ASN A 1 114 ? 3.064 21.233 32.410 1.00 40.97 114 ASN A O 1
ATOM 854 N N . LEU A 1 115 ? 2.451 21.539 34.525 1.00 36.16 115 LEU A N 1
ATOM 855 C CA . LEU A 1 115 ? 2.673 20.137 34.922 1.00 36.16 115 LEU A CA 1
ATOM 856 C C . LEU A 1 115 ? 1.703 19.578 35.979 1.00 36.16 115 LEU A C 1
ATOM 858 O O . LEU A 1 115 ? 1.750 18.377 36.242 1.00 36.16 115 LEU A O 1
ATOM 862 N N . THR A 1 116 ? 0.853 20.392 36.610 1.00 34.94 116 THR A N 1
ATOM 863 C CA . THR A 1 116 ? 0.144 19.995 37.847 1.00 34.94 116 THR A CA 1
ATOM 864 C C . THR A 1 116 ? -1.378 19.992 37.750 1.00 34.94 116 THR A C 1
ATOM 866 O O . THR A 1 116 ? -2.034 19.609 38.721 1.00 34.94 116 THR A O 1
ATOM 869 N N . LYS A 1 117 ? -1.975 20.359 36.607 1.00 41.19 117 LYS A N 1
ATOM 870 C CA . LYS A 1 117 ? -3.437 20.359 36.454 1.00 41.19 117 LYS A CA 1
ATOM 871 C C . LYS A 1 117 ? -3.908 19.794 35.113 1.00 41.19 117 LYS A C 1
ATOM 873 O O . LYS A 1 117 ? -3.962 20.485 34.110 1.00 41.19 117 LYS A O 1
ATOM 878 N N . GLY A 1 118 ? -4.298 18.519 35.159 1.00 44.53 118 GLY A N 1
ATOM 879 C CA . GLY A 1 118 ? -5.389 17.935 34.368 1.00 44.53 118 GLY A CA 1
ATOM 880 C C . GLY A 1 118 ? -5.364 18.158 32.857 1.00 44.53 118 GLY A C 1
ATOM 881 O O . GLY A 1 118 ? -6.276 18.784 32.323 1.00 44.53 118 GLY A O 1
ATOM 882 N N . HIS A 1 119 ? -4.393 17.569 32.158 1.00 45.50 119 HIS A N 1
ATOM 883 C CA . HIS A 1 119 ? -4.547 17.338 30.723 1.00 45.50 119 HIS A CA 1
ATOM 884 C C . HIS A 1 119 ? -5.600 16.234 30.553 1.00 45.50 119 HIS A C 1
ATOM 886 O O . HIS A 1 119 ? -5.359 15.080 30.898 1.00 45.50 119 HIS A O 1
ATOM 892 N N . PHE A 1 120 ? -6.791 16.589 30.080 1.00 51.53 120 PHE A N 1
ATOM 893 C CA . PHE A 1 120 ? -7.783 15.606 29.650 1.00 51.53 120 PHE A CA 1
ATOM 894 C C . PHE A 1 120 ? -7.505 15.265 28.191 1.00 51.53 120 PHE A C 1
ATOM 896 O O . PHE A 1 120 ? -7.498 16.173 27.358 1.00 51.53 120 PHE A O 1
ATOM 903 N N . LEU A 1 121 ? -7.306 13.984 27.874 1.00 55.97 121 LEU A N 1
ATOM 904 C CA . LEU A 1 121 ? -7.309 13.530 26.489 1.00 55.97 121 LEU A CA 1
ATOM 905 C C . LEU A 1 121 ? -8.721 13.160 26.059 1.00 55.97 121 LEU A C 1
ATOM 907 O O . LEU A 1 121 ? -9.290 12.177 26.536 1.00 55.97 121 LEU A O 1
ATOM 911 N N . GLN A 1 122 ? -9.277 13.937 25.131 1.00 62.41 122 GLN A N 1
ATOM 912 C CA . GLN A 1 122 ? -10.564 13.635 24.505 1.00 62.41 122 GLN A CA 1
ATOM 913 C C . GLN A 1 122 ? -10.352 13.098 23.088 1.00 62.41 122 GLN A C 1
ATOM 915 O O . GLN A 1 122 ? -9.570 13.689 22.339 1.00 62.41 122 GLN A O 1
ATOM 920 N N . PRO A 1 123 ? -11.053 12.032 22.669 1.00 68.44 123 PRO A N 1
ATOM 921 C CA . PRO A 1 123 ? -10.975 11.575 21.294 1.00 68.44 123 PRO A CA 1
ATOM 922 C C . PRO A 1 123 ? -11.670 12.587 20.379 1.00 68.44 123 PRO A C 1
ATOM 924 O O . PRO A 1 123 ? -12.777 13.047 20.656 1.00 68.44 123 PRO A O 1
ATOM 927 N N . MET A 1 124 ? -11.038 12.926 19.261 1.00 72.06 124 MET A N 1
ATOM 928 C CA . MET A 1 124 ? -11.597 13.832 18.260 1.00 72.06 124 MET A CA 1
ATOM 929 C C . MET A 1 124 ? -11.604 13.182 16.889 1.00 72.06 124 MET A C 1
ATOM 931 O O . MET A 1 124 ? -10.625 12.542 16.518 1.00 72.06 124 MET A O 1
ATOM 935 N N . TYR A 1 125 ? -12.660 13.425 16.109 1.00 77.31 125 TYR A N 1
ATOM 936 C CA . TYR A 1 125 ? -12.742 12.961 14.727 1.00 77.31 125 TYR A CA 1
ATOM 937 C C . TYR A 1 125 ? -12.307 14.029 13.723 1.00 77.31 125 TYR A C 1
ATOM 939 O O . TYR A 1 125 ? -12.726 15.186 13.790 1.00 77.31 125 TYR A O 1
ATOM 947 N N . SER A 1 126 ? -11.533 13.601 12.735 1.00 79.06 126 SER A N 1
ATOM 948 C CA . SER A 1 126 ? -11.262 14.304 11.484 1.00 79.06 126 SER A CA 1
ATOM 949 C C . SER A 1 126 ? -11.642 13.392 10.319 1.00 79.06 126 SER A C 1
ATOM 951 O O . SER A 1 126 ? -11.679 12.174 10.469 1.00 79.06 126 SER A O 1
ATOM 953 N N . SER A 1 127 ? -11.962 13.947 9.153 1.00 84.06 127 SER A N 1
ATOM 954 C CA . SER A 1 127 ? -12.291 13.137 7.984 1.00 84.06 127 SER A CA 1
ATOM 955 C C . SER A 1 127 ? -11.878 13.779 6.670 1.00 84.06 127 SER A C 1
ATOM 957 O O . SER A 1 127 ? -11.834 15.004 6.534 1.00 84.06 127 SER A O 1
ATOM 959 N N . SER A 1 128 ? -11.648 12.941 5.666 1.00 85.44 128 SER A N 1
ATOM 960 C CA . SER A 1 128 ? -11.216 13.339 4.333 1.00 85.44 128 SER A CA 1
ATOM 961 C C . SER A 1 128 ? -11.852 12.463 3.256 1.00 85.44 128 SER A C 1
ATOM 963 O O . SER A 1 128 ? -11.973 11.252 3.418 1.00 85.44 128 SER A O 1
ATOM 965 N N . LYS A 1 129 ? -12.242 13.067 2.131 1.00 88.44 129 LYS A N 1
ATOM 966 C CA . LYS A 1 129 ? -12.718 12.333 0.944 1.00 88.44 129 LYS A CA 1
ATOM 967 C C . LYS A 1 129 ? -11.597 12.026 -0.054 1.00 88.44 129 LYS A C 1
ATOM 969 O O . LYS A 1 129 ? -11.814 11.253 -0.977 1.00 88.44 129 LYS A O 1
ATOM 974 N N . ASP A 1 130 ? -10.428 12.640 0.109 1.00 85.56 130 ASP A N 1
ATOM 975 C CA . ASP A 1 130 ? -9.333 12.636 -0.871 1.00 85.56 130 ASP A CA 1
ATOM 976 C C . ASP A 1 130 ? -7.953 12.353 -0.245 1.00 85.56 130 ASP A C 1
ATOM 978 O O . ASP A 1 130 ? -6.942 12.414 -0.939 1.00 85.56 130 ASP A O 1
ATOM 982 N N . LEU A 1 131 ? -7.909 12.068 1.062 1.00 90.94 131 LEU A N 1
ATOM 983 C CA . LEU A 1 131 ? -6.720 11.893 1.904 1.00 90.94 131 LEU A CA 1
ATOM 984 C C . LEU A 1 131 ? -5.790 13.107 2.005 1.00 90.94 131 LEU A C 1
ATOM 986 O O . LEU A 1 131 ? -4.835 13.049 2.774 1.00 90.94 131 LEU A O 1
ATOM 990 N N . THR A 1 132 ? -6.047 14.211 1.310 1.00 84.50 132 THR A N 1
ATOM 991 C CA . THR A 1 132 ? -5.176 15.401 1.300 1.00 84.50 132 THR A CA 1
ATOM 992 C C . THR A 1 132 ? -5.809 16.582 2.022 1.00 84.50 132 THR A C 1
ATOM 994 O O . THR A 1 132 ? -5.117 17.342 2.695 1.00 84.50 132 THR A O 1
ATOM 997 N N . THR A 1 133 ? -7.132 16.691 1.953 1.00 80.69 133 THR A N 1
ATOM 998 C CA . THR A 1 133 ? -7.929 17.718 2.612 1.00 80.69 133 THR A CA 1
ATOM 999 C C . THR A 1 133 ? -8.649 17.104 3.804 1.00 80.69 133 THR A C 1
ATOM 1001 O O . THR A 1 133 ? -9.562 16.289 3.639 1.00 80.69 133 THR A O 1
ATOM 1004 N N . TRP A 1 134 ? -8.256 17.501 5.011 1.00 78.38 134 TRP A N 1
ATOM 1005 C CA . TRP A 1 134 ? -8.816 16.983 6.258 1.00 78.38 134 TRP A CA 1
ATOM 1006 C C . TRP A 1 134 ? -9.653 18.038 6.966 1.00 78.38 134 TRP A C 1
ATOM 1008 O O . TRP A 1 134 ? -9.268 19.204 7.066 1.00 78.38 134 TRP A O 1
ATOM 1018 N N . THR A 1 135 ? -10.814 17.631 7.479 1.00 73.94 135 THR A N 1
ATOM 1019 C CA . THR A 1 135 ? -11.612 18.503 8.344 1.00 73.94 135 THR A CA 1
ATOM 1020 C C . THR A 1 135 ? -10.854 18.756 9.639 1.00 73.94 135 THR A C 1
ATOM 1022 O O . THR A 1 135 ? -10.279 17.829 10.210 1.00 73.94 135 THR A O 1
ATOM 1025 N N . GLN A 1 136 ? -10.899 19.975 10.168 1.00 68.19 136 GLN A N 1
ATOM 1026 C CA . GLN A 1 136 ? -10.329 20.196 11.491 1.00 68.19 136 GLN A CA 1
ATOM 1027 C C . GLN A 1 136 ? -11.076 19.364 12.546 1.00 68.19 136 GLN A C 1
ATOM 1029 O O . GLN A 1 136 ? -12.309 19.293 12.505 1.00 68.19 136 GLN A O 1
ATOM 1034 N N . PRO A 1 137 ? -10.355 18.760 13.497 1.00 62.53 137 PRO A N 1
ATOM 1035 C CA . PRO A 1 137 ? -10.973 18.070 14.618 1.00 62.53 137 PRO A CA 1
ATOM 1036 C C . PRO A 1 137 ? -11.697 19.095 15.517 1.00 62.53 137 PRO A C 1
ATOM 1038 O O . PRO A 1 137 ? -11.200 20.205 15.727 1.00 62.53 137 PRO A O 1
ATOM 1041 N N . ARG A 1 138 ? -12.894 18.775 16.041 1.00 56.66 138 ARG A N 1
ATOM 1042 C CA . ARG A 1 138 ? -13.544 19.542 17.136 1.00 56.66 138 ARG A CA 1
ATOM 1043 C C . ARG A 1 138 ? -14.026 18.622 18.255 1.00 56.66 138 ARG 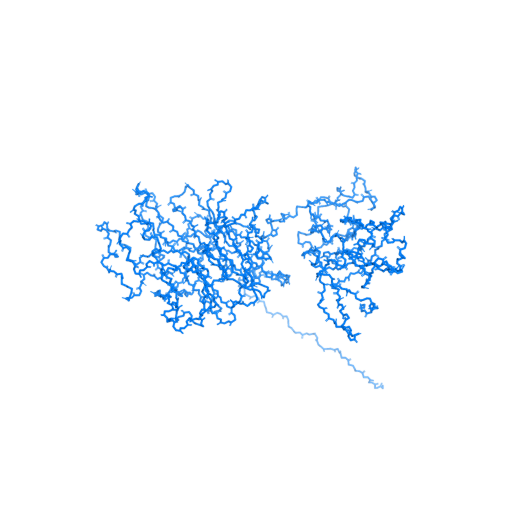A C 1
ATOM 1045 O O . ARG A 1 138 ? -14.606 17.583 17.970 1.00 56.66 138 ARG A O 1
ATOM 1052 N N . GLY A 1 139 ? -13.811 19.064 19.495 1.00 45.75 139 GLY A N 1
ATOM 1053 C CA . GLY A 1 139 ? -14.216 18.383 20.732 1.00 45.75 139 GLY A CA 1
ATOM 1054 C C . GLY A 1 139 ? -14.806 19.335 21.782 1.00 45.75 139 GLY A C 1
ATOM 1055 O O . GLY A 1 139 ? -15.746 18.971 22.470 1.00 45.75 139 GLY A O 1
ATOM 1056 N N . TRP A 1 140 ? -14.373 20.598 21.841 1.00 38.28 140 TRP A N 1
ATOM 1057 C CA . TRP A 1 140 ? -14.973 21.646 22.682 1.00 38.28 140 TRP A CA 1
ATOM 1058 C C . TRP A 1 140 ? -14.560 23.036 22.147 1.00 38.28 140 TRP A C 1
ATOM 1060 O O . TRP A 1 140 ? -13.732 23.125 21.240 1.00 38.28 140 TRP A O 1
ATOM 1070 N N . ALA A 1 141 ? -15.200 24.106 22.625 1.00 39.00 141 ALA A N 1
ATOM 1071 C CA . ALA A 1 141 ? -15.143 25.494 22.149 1.00 39.00 141 ALA A CA 1
ATOM 1072 C C . ALA A 1 141 ? -13.747 26.053 21.780 1.00 39.00 141 ALA A C 1
ATOM 1074 O O . ALA A 1 141 ? -12.744 25.769 22.423 1.00 39.00 141 ALA A O 1
ATOM 1075 N N . GLN A 1 142 ? -13.715 26.931 20.770 1.00 37.47 142 GLN A N 1
ATOM 1076 C CA . GLN A 1 142 ? -12.555 27.764 20.435 1.00 37.47 142 GLN A CA 1
ATOM 1077 C C . GLN A 1 142 ? -12.674 29.091 21.197 1.00 37.47 142 GLN A C 1
ATOM 1079 O O . GLN A 1 142 ? -13.717 29.747 21.102 1.00 37.47 142 GLN A O 1
ATOM 1084 N N . TYR A 1 143 ? -11.628 29.494 21.919 1.00 34.88 143 TYR A N 1
ATOM 1085 C CA . TYR A 1 143 ? -11.548 30.829 22.508 1.00 34.88 143 TYR A CA 1
ATOM 1086 C C . TYR A 1 143 ? -11.443 31.856 21.375 1.00 34.88 143 TYR A C 1
ATOM 1088 O O . TYR A 1 143 ? -10.581 31.748 20.502 1.00 34.88 143 TYR A O 1
ATOM 1096 N N . LYS A 1 144 ? -12.344 32.837 21.345 1.00 36.91 144 LYS A N 1
ATOM 1097 C CA . LYS A 1 144 ? -12.173 34.028 20.512 1.00 36.91 144 LYS A CA 1
ATOM 1098 C C . LYS A 1 144 ? -11.864 35.212 21.417 1.00 36.91 144 LYS A C 1
ATOM 1100 O O . LYS A 1 144 ? -12.334 35.278 22.549 1.00 36.91 144 LYS A O 1
ATOM 1105 N N . SER A 1 145 ? -11.103 36.169 20.891 1.00 35.53 145 SER A N 1
ATOM 1106 C CA . SER A 1 145 ? -10.688 37.402 21.576 1.00 35.53 145 SER A CA 1
ATOM 1107 C C . SER A 1 145 ? -11.844 38.282 22.090 1.00 35.53 145 SER A C 1
ATOM 1109 O O . SER A 1 145 ? -11.598 39.282 22.757 1.00 35.53 145 SER A O 1
ATOM 1111 N N . ASP A 1 146 ? -13.091 37.950 21.757 1.00 36.66 146 ASP A N 1
ATOM 1112 C CA . ASP A 1 146 ? -14.333 38.618 22.150 1.00 36.66 146 ASP A CA 1
ATOM 1113 C C . ASP A 1 146 ? -15.229 37.791 23.105 1.00 36.66 146 ASP A C 1
ATOM 1115 O O . ASP A 1 146 ? -16.334 38.228 23.428 1.00 36.66 146 ASP A O 1
ATOM 1119 N N . GLY A 1 147 ? -14.739 36.658 23.627 1.00 34.09 147 GLY A N 1
ATOM 1120 C CA . GLY A 1 147 ? -15.388 35.855 24.674 1.00 34.09 147 GLY A CA 1
ATOM 1121 C C . GLY A 1 147 ? -15.790 34.438 24.242 1.00 34.09 147 GLY A C 1
ATOM 1122 O O . GLY A 1 147 ? -15.744 34.079 23.064 1.00 34.09 147 GLY A O 1
ATOM 1123 N N . TRP A 1 148 ? -16.184 33.616 25.224 1.00 35.91 148 TRP A N 1
ATOM 1124 C CA . TRP A 1 148 ? -16.661 32.245 25.019 1.00 35.91 148 TRP A CA 1
ATOM 1125 C C . TRP A 1 148 ? -17.935 32.239 24.170 1.00 35.91 148 TRP A C 1
ATOM 1127 O O . TRP A 1 148 ? -18.980 32.726 24.598 1.00 35.91 148 TRP A O 1
ATOM 1137 N N . VAL A 1 149 ? -17.868 31.651 22.978 1.00 38.34 149 VAL A N 1
ATOM 1138 C CA . VAL A 1 149 ? -19.074 31.277 22.237 1.00 38.34 149 VAL A CA 1
ATOM 1139 C C . VAL A 1 149 ? -19.375 29.828 22.599 1.00 38.34 149 VAL A C 1
ATOM 1141 O O . VAL A 1 149 ? -18.658 28.926 22.159 1.00 38.34 149 VAL A O 1
ATOM 1144 N N . GLU A 1 150 ? -20.416 29.606 23.407 1.00 38.88 150 GLU A N 1
ATOM 1145 C CA . GLU A 1 150 ? -21.082 28.304 23.516 1.00 38.88 150 GLU A CA 1
ATOM 1146 C C . GLU A 1 150 ? -21.529 27.898 22.108 1.00 38.88 150 GLU A C 1
ATOM 1148 O O . GLU A 1 150 ? -22.571 28.325 21.617 1.00 38.88 150 GLU A O 1
ATOM 1153 N N . ASN A 1 151 ? -20.704 27.128 21.404 1.00 38.66 151 ASN A N 1
ATOM 1154 C CA . ASN A 1 151 ? -21.137 26.484 20.177 1.00 38.66 151 ASN A CA 1
ATOM 1155 C C . ASN A 1 151 ? -21.775 25.158 20.572 1.00 38.66 151 ASN A C 1
ATOM 1157 O O . ASN A 1 151 ? -21.096 24.297 21.130 1.00 38.66 151 ASN A O 1
ATOM 1161 N N . ASP A 1 152 ? -23.075 25.057 20.295 1.00 38.12 152 ASP A N 1
ATOM 1162 C CA . ASP A 1 152 ? -23.934 23.874 20.316 1.00 38.12 152 ASP A CA 1
ATOM 1163 C C . ASP A 1 152 ? -23.169 22.547 20.485 1.00 38.12 152 ASP A C 1
ATOM 1165 O O . ASP A 1 152 ? -22.617 21.993 19.535 1.00 38.12 152 ASP A O 1
ATOM 1169 N N . LYS A 1 153 ? -23.117 22.093 21.742 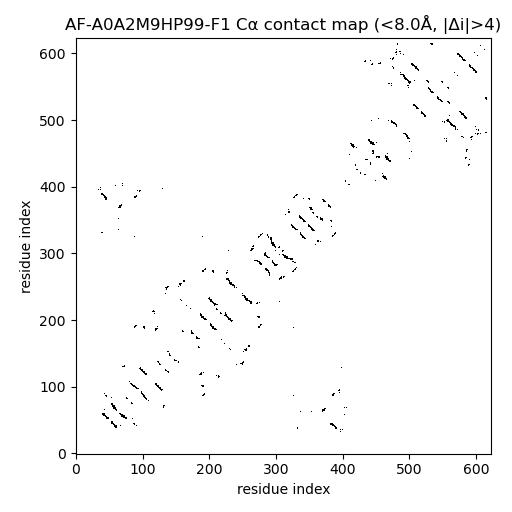1.00 41.09 153 LYS A N 1
ATOM 1170 C CA . LYS A 1 153 ? -22.824 20.740 22.239 1.00 41.09 153 LYS A CA 1
ATOM 1171 C C . LYS A 1 153 ? -22.294 19.743 21.195 1.00 41.09 153 LYS A C 1
ATOM 1173 O O . LYS A 1 153 ? -23.050 18.975 20.610 1.00 41.09 153 LYS A O 1
ATOM 1178 N N . VAL A 1 154 ? -20.970 19.632 21.080 1.00 40.88 154 VAL A N 1
ATOM 1179 C CA . VAL A 1 154 ? -20.290 18.469 20.461 1.00 40.88 154 VAL A CA 1
ATOM 1180 C C . VAL A 1 154 ? -20.235 17.289 21.458 1.00 40.88 154 VAL A C 1
ATOM 1182 O O . VAL A 1 154 ? -19.269 16.543 21.519 1.00 40.88 154 VAL A O 1
ATOM 1185 N N . SER A 1 155 ? -21.275 17.122 22.284 1.00 41.78 155 SER A N 1
ATOM 1186 C CA . SER A 1 155 ? -21.285 16.228 23.451 1.00 41.78 155 SER A CA 1
ATOM 1187 C C . SER A 1 155 ? -22.116 14.949 23.265 1.00 41.78 155 SER A C 1
ATOM 1189 O O . SER A 1 155 ? -22.550 14.379 24.258 1.00 41.78 155 SER A O 1
ATOM 1191 N N . GLU A 1 156 ? -22.407 14.506 22.034 1.00 47.97 156 GLU A N 1
ATOM 1192 C CA . GLU A 1 156 ? -23.321 13.358 21.809 1.00 47.97 156 GLU A CA 1
ATOM 1193 C C . GLU A 1 156 ? -22.681 12.117 21.150 1.00 47.97 156 GLU A C 1
ATOM 1195 O O . GLU A 1 156 ? -23.284 11.037 21.152 1.00 47.97 156 GLU A O 1
ATOM 1200 N N . LEU A 1 157 ? -21.454 12.217 20.621 1.00 50.50 157 LEU A N 1
ATOM 1201 C CA . LEU A 1 157 ? -20.770 11.073 19.988 1.00 50.50 157 LEU A CA 1
ATOM 1202 C C . LEU A 1 157 ? -19.974 10.213 20.970 1.00 50.50 157 LEU A C 1
ATOM 1204 O O . LEU A 1 157 ? -19.814 9.020 20.729 1.00 50.50 157 LEU A O 1
ATOM 1208 N N . PHE A 1 158 ? -19.506 10.801 22.070 1.00 56.84 158 PHE A N 1
ATOM 1209 C CA . PHE A 1 158 ? -18.818 10.078 23.131 1.00 56.84 158 PHE A CA 1
ATOM 1210 C C . PHE A 1 158 ? -19.720 10.051 24.360 1.00 56.84 158 PHE A C 1
ATOM 1212 O O . PHE A 1 158 ? -20.219 11.110 24.751 1.00 56.84 158 PHE A O 1
ATOM 1219 N N . PRO A 1 159 ? -19.974 8.876 24.958 1.00 50.69 159 PRO A N 1
ATOM 1220 C CA . PRO A 1 159 ? -20.832 8.806 26.127 1.00 50.69 159 PRO A CA 1
ATOM 1221 C C . PRO A 1 159 ? -20.226 9.626 27.269 1.00 50.69 159 PRO A C 1
ATOM 1223 O O . PRO A 1 159 ? -19.084 9.400 27.662 1.00 50.69 159 PRO A O 1
ATOM 1226 N N . THR A 1 160 ? -21.001 10.565 27.805 1.00 45.94 160 THR A N 1
ATOM 1227 C CA . THR A 1 160 ? -20.627 11.402 28.956 1.00 45.94 160 THR A CA 1
ATOM 1228 C C . THR A 1 160 ? -20.961 10.733 30.294 1.00 45.94 160 THR A C 1
ATOM 1230 O O . THR A 1 160 ? -20.739 11.311 31.349 1.00 45.94 160 THR A O 1
ATOM 1233 N N . GLU A 1 161 ? -21.521 9.520 30.286 1.00 45.00 161 GLU A N 1
ATOM 1234 C CA . GLU A 1 161 ? -21.913 8.798 31.498 1.00 45.00 161 GLU A CA 1
ATOM 1235 C C . GLU A 1 161 ? -21.150 7.469 31.608 1.00 45.00 161 GLU A C 1
ATOM 1237 O O . GLU A 1 161 ? -21.315 6.548 30.801 1.00 45.00 161 GLU A O 1
ATOM 1242 N N . LEU A 1 162 ? -20.309 7.353 32.642 1.00 48.41 162 LEU A N 1
ATOM 1243 C CA . LEU A 1 162 ? -19.785 6.061 33.086 1.00 48.41 162 LEU A CA 1
ATOM 1244 C C . LEU A 1 162 ? -20.939 5.216 33.672 1.00 48.41 162 LEU A C 1
ATOM 1246 O O . LEU A 1 162 ? -21.882 5.774 34.235 1.00 48.41 162 LEU A O 1
ATOM 1250 N N . PRO A 1 163 ? -20.894 3.871 33.595 1.00 42.50 163 PRO A N 1
ATOM 1251 C CA . PRO A 1 163 ? -21.923 3.023 34.195 1.00 42.50 163 PRO A CA 1
ATOM 1252 C C . PRO A 1 163 ? -22.110 3.315 35.696 1.00 42.50 163 PRO A C 1
ATOM 1254 O O . PRO A 1 163 ? -21.107 3.486 36.387 1.00 42.50 163 PRO A O 1
ATOM 1257 N N . PRO A 1 164 ? -23.337 3.232 36.255 1.00 39.72 164 PRO A N 1
ATOM 1258 C CA . PRO A 1 164 ? -23.602 3.460 37.686 1.00 39.72 164 PRO A CA 1
ATOM 1259 C C . PRO A 1 164 ? -22.813 2.552 38.646 1.00 39.72 164 PRO A C 1
ATOM 1261 O O . PRO A 1 164 ? -22.707 2.826 39.835 1.00 39.72 164 PRO A O 1
ATOM 1264 N N . SER A 1 165 ? -22.293 1.426 38.147 1.00 39.50 165 SER A N 1
ATOM 1265 C CA . SER A 1 165 ? -21.450 0.487 38.895 1.00 39.50 165 SER A CA 1
ATOM 1266 C C . SER A 1 165 ? -19.958 0.833 38.854 1.00 39.50 165 SER A C 1
ATOM 1268 O O . SER A 1 165 ? -19.148 0.077 39.390 1.00 39.50 165 SER A O 1
ATOM 1270 N N . CYS A 1 166 ? -19.573 1.915 38.176 1.00 40.44 166 CYS A N 1
ATOM 1271 C CA . CYS A 1 166 ? -18.225 2.454 38.226 1.00 40.44 166 CYS A CA 1
ATOM 1272 C C . CYS A 1 166 ? -18.091 3.218 39.552 1.00 40.44 166 CYS A C 1
ATOM 1274 O O . CYS A 1 166 ? -18.839 4.171 39.758 1.00 40.44 166 CYS A O 1
ATOM 1276 N N . PRO A 1 167 ? -17.206 2.813 40.481 1.00 37.41 167 PRO A N 1
ATOM 1277 C CA . PRO A 1 167 ? -17.068 3.457 41.782 1.00 37.41 167 PRO A CA 1
ATOM 1278 C C . PRO A 1 167 ? -16.275 4.762 41.632 1.00 37.41 167 PRO A C 1
ATOM 1280 O O . PRO A 1 167 ? -15.188 4.916 42.184 1.00 37.41 167 PRO A O 1
ATOM 1283 N N . VAL A 1 168 ? -16.797 5.691 40.839 1.00 40.47 168 VAL A N 1
ATOM 1284 C CA . VAL A 1 168 ? -16.411 7.095 40.883 1.00 40.47 168 VAL A CA 1
ATOM 1285 C C . VAL A 1 168 ? -17.284 7.743 41.937 1.00 40.47 168 VAL A C 1
ATOM 1287 O O . VAL A 1 168 ? -18.508 7.687 41.888 1.00 40.47 168 VAL A O 1
ATOM 1290 N N . ASP A 1 169 ? -16.631 8.299 42.943 1.00 35.09 169 ASP A N 1
ATOM 1291 C CA . ASP A 1 169 ? -17.256 9.171 43.921 1.00 35.09 169 ASP A CA 1
ATOM 1292 C C . ASP A 1 169 ? -17.908 10.349 43.171 1.00 35.09 169 ASP A C 1
ATOM 1294 O O . ASP A 1 169 ? -17.204 11.234 42.680 1.00 35.09 169 ASP A O 1
ATOM 1298 N N . GLU A 1 170 ? -19.243 10.339 43.055 1.00 34.59 170 GLU A N 1
ATOM 1299 C CA . GLU A 1 170 ? -20.056 11.365 42.372 1.00 34.59 170 GLU A CA 1
ATOM 1300 C C . GLU A 1 170 ? -19.746 12.793 42.864 1.00 34.59 170 GLU A C 1
ATOM 1302 O O . GLU A 1 170 ? -20.028 13.768 42.169 1.00 34.59 170 GLU A O 1
ATOM 1307 N N . THR A 1 171 ? -19.122 12.948 44.038 1.00 32.97 171 THR A N 1
ATOM 1308 C CA . THR A 1 171 ? -18.748 14.259 44.581 1.00 32.97 171 THR A CA 1
ATOM 1309 C C . THR A 1 171 ? -17.516 14.894 43.929 1.00 32.97 171 THR A C 1
ATOM 1311 O O . THR A 1 171 ? -17.293 16.083 44.141 1.00 32.97 171 THR A O 1
ATOM 1314 N N . ARG A 1 172 ? -16.735 14.168 43.111 1.00 35.44 172 ARG A N 1
ATOM 1315 C CA . ARG A 1 172 ? -15.512 14.704 42.462 1.00 35.44 172 ARG A CA 1
ATOM 1316 C C . ARG A 1 172 ? -15.624 14.955 40.961 1.00 35.44 172 ARG A C 1
ATOM 1318 O O . ARG A 1 172 ? -14.714 15.540 40.385 1.00 35.44 172 ARG A O 1
ATOM 1325 N N . CYS A 1 173 ? -16.753 14.591 40.356 1.00 35.28 173 CYS A N 1
ATOM 1326 C CA . CYS A 1 173 ? -17.199 15.181 39.090 1.00 35.28 173 CYS A CA 1
ATOM 1327 C C . CYS A 1 173 ? -17.845 16.565 39.307 1.00 35.28 173 CYS A C 1
ATOM 1329 O O . CYS A 1 173 ? -18.172 17.252 38.344 1.00 35.28 173 CYS A O 1
ATOM 1331 N N . GLN A 1 174 ? -18.013 17.002 40.565 1.00 29.02 174 GLN A N 1
ATOM 1332 C CA . GLN A 1 174 ? -18.423 18.365 40.883 1.00 29.02 174 GLN A CA 1
ATOM 1333 C C . GLN A 1 174 ? -17.198 19.277 40.915 1.00 29.02 174 GLN A C 1
ATOM 1335 O O . GLN A 1 174 ? -16.223 19.003 41.613 1.00 29.02 174 GLN A O 1
ATOM 1340 N N . GLY A 1 175 ? -17.272 20.340 40.111 1.00 32.22 175 GLY A N 1
ATOM 1341 C CA . GLY A 1 175 ? -16.191 21.283 39.857 1.00 32.22 175 GLY A CA 1
ATOM 1342 C C . GLY A 1 175 ? -15.512 21.823 41.115 1.00 32.22 175 GLY A C 1
ATOM 1343 O O . GLY A 1 175 ? -16.075 21.862 42.208 1.00 32.22 175 GLY A O 1
ATOM 1344 N N . ASP A 1 176 ? -14.293 22.305 40.913 1.00 34.75 176 ASP A N 1
ATOM 1345 C CA . ASP A 1 176 ? -13.368 22.935 41.867 1.00 34.75 176 ASP A CA 1
ATOM 1346 C C . ASP A 1 176 ? -13.888 24.191 42.609 1.00 34.75 176 ASP A C 1
ATOM 1348 O O . ASP A 1 176 ? -13.112 24.964 43.174 1.00 34.75 176 ASP A O 1
ATOM 1352 N N . GLY A 1 177 ? -15.200 24.423 42.629 1.00 33.78 177 GLY A N 1
ATOM 1353 C CA . GLY A 1 177 ? -15.820 25.593 43.235 1.00 33.78 177 GLY A CA 1
ATOM 1354 C C . GLY A 1 177 ? -15.644 26.887 42.433 1.00 33.78 177 GLY A C 1
ATOM 1355 O O . GLY A 1 177 ? -16.100 27.924 42.912 1.00 33.78 177 GLY A O 1
ATOM 1356 N N . GLN A 1 178 ? -15.048 26.853 41.231 1.00 33.88 178 GLN A N 1
ATOM 1357 C CA . GLN A 1 178 ? -14.873 28.026 40.356 1.00 33.88 178 GLN A CA 1
ATOM 1358 C C . GLN A 1 178 ? -15.819 28.053 39.144 1.00 33.88 178 GLN A C 1
ATOM 1360 O O . GLN A 1 178 ? -15.751 28.963 38.323 1.00 33.88 178 GLN A O 1
ATOM 1365 N N . GLY A 1 179 ? -16.766 27.115 39.054 1.00 26.22 179 GLY A N 1
ATOM 1366 C CA . GLY A 1 179 ? -17.744 27.072 37.958 1.00 26.22 179 GLY A CA 1
ATOM 1367 C C . GLY A 1 179 ? -17.281 26.303 36.720 1.00 26.22 179 GLY A C 1
ATOM 1368 O O . GLY A 1 179 ? -17.990 26.304 35.718 1.00 26.22 179 GLY A O 1
ATOM 1369 N N . HIS A 1 180 ? -16.160 25.583 36.792 1.00 31.64 180 HIS A N 1
ATOM 1370 C CA . HIS A 1 180 ? -15.769 24.604 35.779 1.00 31.64 180 HIS A CA 1
ATOM 1371 C C . HIS A 1 180 ? -16.463 23.264 36.072 1.00 31.64 180 HIS A C 1
ATOM 1373 O O . HIS A 1 180 ? -15.865 22.320 36.582 1.00 31.64 180 HIS A O 1
ATOM 1379 N N . THR A 1 181 ? -17.773 23.185 35.837 1.00 28.86 181 THR A N 1
ATOM 1380 C CA . THR A 1 181 ? -18.479 21.896 35.808 1.00 28.86 181 THR A CA 1
ATOM 1381 C C . THR A 1 181 ? -18.217 21.240 34.453 1.00 28.86 181 THR A C 1
ATOM 1383 O O . THR A 1 181 ? -18.740 21.715 33.445 1.00 28.86 181 THR A O 1
ATOM 1386 N N . VAL A 1 182 ? -17.437 20.159 34.414 1.00 38.03 182 VAL A N 1
ATOM 1387 C CA . VAL A 1 182 ? -17.444 19.224 33.279 1.00 38.03 182 VAL A CA 1
ATOM 1388 C C . VAL A 1 182 ? -18.092 17.936 33.776 1.00 38.03 182 VAL A C 1
ATOM 1390 O O . VAL A 1 182 ? -17.423 17.027 34.260 1.00 38.03 182 VAL A O 1
ATOM 1393 N N . ASP A 1 183 ? -19.425 17.892 33.743 1.00 35.62 183 ASP A N 1
ATOM 1394 C CA . ASP A 1 183 ? -20.165 16.645 33.955 1.00 35.62 183 ASP A CA 1
ATOM 1395 C C . ASP A 1 183 ? -19.627 15.587 32.973 1.00 35.62 183 ASP A C 1
ATOM 1397 O O . ASP A 1 183 ? -19.692 15.779 31.758 1.00 35.62 183 ASP A O 1
ATOM 1401 N N . GLY A 1 184 ? -19.096 14.472 33.485 1.00 42.81 184 GLY A N 1
ATOM 1402 C CA . GLY A 1 184 ? -18.877 13.274 32.668 1.00 42.81 184 GLY A CA 1
ATOM 1403 C C . GLY A 1 184 ? -17.561 13.150 31.890 1.00 42.81 184 GLY A C 1
ATOM 1404 O O . GLY A 1 184 ? -17.451 12.273 31.033 1.00 42.81 184 GLY A O 1
ATOM 1405 N N . SER A 1 185 ? -16.553 13.985 32.148 1.00 47.91 185 SER A N 1
ATOM 1406 C CA . SER A 1 185 ? -15.252 13.886 31.467 1.00 47.91 185 SER A CA 1
ATOM 1407 C C . SER A 1 185 ? -14.362 12.768 32.030 1.00 47.91 185 SER A C 1
ATOM 1409 O O . SER A 1 185 ? -14.104 12.732 33.235 1.00 47.91 185 SER A O 1
ATOM 1411 N N . PHE A 1 186 ? -13.826 11.910 31.157 1.00 53.62 186 PHE A N 1
ATOM 1412 C CA . PHE A 1 186 ? -12.754 10.957 31.462 1.00 53.62 186 PHE A CA 1
ATOM 1413 C C . PHE A 1 186 ? -11.543 11.214 30.559 1.00 53.62 186 PHE A C 1
ATOM 1415 O O . PHE A 1 186 ? -11.683 11.683 29.432 1.00 53.62 186 PHE A O 1
ATOM 1422 N N . ASP A 1 187 ? -10.356 10.916 31.074 1.00 61.31 187 ASP A N 1
ATOM 1423 C CA . ASP A 1 187 ? -9.120 10.901 30.297 1.00 61.31 187 ASP A CA 1
ATOM 1424 C C . ASP A 1 187 ? -9.038 9.612 29.465 1.00 61.31 187 ASP A C 1
ATOM 1426 O O . ASP A 1 187 ? -9.317 8.539 30.010 1.00 61.31 187 ASP A O 1
ATOM 1430 N N . SER A 1 188 ? -8.691 9.718 28.178 1.00 69.38 188 SER A N 1
ATOM 1431 C CA . SER A 1 188 ? -8.703 8.615 27.208 1.00 69.38 188 SER A CA 1
ATOM 1432 C C . SER A 1 188 ? -7.341 8.401 26.529 1.00 69.38 188 SER A C 1
ATOM 1434 O O . SER A 1 188 ? -6.697 9.356 26.113 1.00 69.38 188 SER A O 1
ATOM 1436 N N . ALA A 1 189 ? -6.898 7.153 26.384 1.00 74.94 189 ALA A N 1
ATOM 1437 C CA . ALA A 1 189 ? -5.643 6.782 25.718 1.00 74.94 189 ALA A CA 1
ATOM 1438 C C . ALA A 1 189 ? -5.875 5.672 24.683 1.00 74.94 189 ALA A C 1
ATOM 1440 O O . ALA A 1 189 ? -6.788 4.852 24.857 1.00 74.94 189 ALA A O 1
ATOM 1441 N N . GLY A 1 190 ? -5.075 5.666 23.609 1.00 78.12 190 GLY A N 1
ATOM 1442 C CA . GLY A 1 190 ? -5.176 4.683 22.525 1.00 78.12 190 GLY A CA 1
ATOM 1443 C C . GLY A 1 190 ? -6.595 4.575 21.969 1.00 78.12 190 GLY A C 1
ATOM 1444 O O . GLY A 1 190 ? -7.211 3.513 22.005 1.00 78.12 190 GLY A O 1
ATOM 1445 N N . ALA A 1 191 ? -7.181 5.712 21.593 1.00 81.25 191 ALA A N 1
ATOM 1446 C CA . ALA A 1 191 ? -8.528 5.731 21.049 1.00 81.25 191 ALA A CA 1
ATOM 1447 C C . ALA A 1 191 ? -8.522 5.145 19.634 1.00 81.25 191 ALA A C 1
ATOM 1449 O O . ALA A 1 191 ? -7.805 5.635 18.764 1.00 81.25 191 ALA A O 1
ATOM 1450 N N . GLU A 1 192 ? -9.408 4.196 19.353 1.00 87.12 192 GLU A N 1
ATOM 1451 C CA . GLU A 1 192 ? -9.583 3.625 18.017 1.00 87.12 192 GLU A CA 1
ATOM 1452 C C . GLU A 1 192 ? -11.068 3.546 17.643 1.00 87.12 192 GLU A C 1
ATOM 1454 O O . GLU A 1 192 ? -11.973 3.631 18.483 1.00 87.12 192 GLU A O 1
ATOM 1459 N N . SER A 1 193 ? -11.343 3.444 16.346 1.00 88.06 193 SER A N 1
ATOM 1460 C CA . SER A 1 193 ? -12.697 3.296 15.828 1.00 88.06 193 SER A CA 1
ATOM 1461 C C . SER A 1 193 ? -12.734 2.316 14.672 1.00 88.06 193 SER A C 1
ATOM 1463 O O . SER A 1 193 ? -11.878 2.326 13.793 1.00 88.06 193 SER A O 1
ATOM 1465 N N . PHE A 1 194 ? -13.767 1.486 14.677 1.00 86.38 194 PHE A N 1
ATOM 1466 C CA . PHE A 1 194 ? -13.987 0.418 13.718 1.00 86.38 194 PHE A CA 1
ATOM 1467 C C . PHE A 1 194 ? -15.383 0.565 13.111 1.00 86.38 194 PHE A C 1
ATOM 1469 O O . PHE A 1 194 ? -16.363 0.746 13.831 1.00 86.38 194 PHE A O 1
ATOM 1476 N N . GLU A 1 195 ? -15.484 0.474 11.789 1.00 89.12 195 GLU A N 1
ATOM 1477 C CA . GLU A 1 195 ? -16.765 0.453 11.084 1.00 89.12 195 GLU A CA 1
ATOM 1478 C C . GLU A 1 195 ? -17.198 -0.988 10.816 1.00 89.12 195 GLU A C 1
ATOM 1480 O O . GLU A 1 195 ? -16.488 -1.746 10.152 1.00 89.12 195 GLU A O 1
ATOM 1485 N N . ASP A 1 196 ? -18.380 -1.348 11.308 1.00 88.75 196 ASP A N 1
ATOM 1486 C CA . ASP A 1 196 ? -18.969 -2.664 11.111 1.00 88.75 196 ASP A CA 1
ATOM 1487 C C . ASP A 1 196 ? -19.786 -2.747 9.814 1.00 88.75 196 ASP A C 1
ATOM 1489 O O . ASP A 1 196 ? -20.290 -1.758 9.283 1.00 88.75 196 ASP A O 1
ATOM 1493 N N . GLU A 1 197 ? -19.972 -3.966 9.318 1.00 86.06 197 GLU A N 1
ATOM 1494 C CA . GLU A 1 197 ? -20.696 -4.266 8.077 1.00 86.06 197 GLU A CA 1
ATOM 1495 C C . GLU A 1 197 ? -22.178 -3.859 8.132 1.00 86.06 197 GLU A C 1
ATOM 1497 O O . GLU A 1 197 ? -22.809 -3.676 7.090 1.00 86.06 197 GLU A O 1
ATOM 1502 N N . ASP A 1 198 ? -22.746 -3.726 9.334 1.00 85.06 198 ASP A N 1
ATOM 1503 C CA . ASP A 1 198 ? -24.126 -3.283 9.548 1.00 85.06 198 ASP A CA 1
ATOM 1504 C C . ASP A 1 198 ? -24.282 -1.750 9.598 1.00 85.06 198 ASP A C 1
ATOM 1506 O O . ASP A 1 198 ? -25.401 -1.245 9.729 1.00 85.06 198 ASP A O 1
ATOM 1510 N N . GLY A 1 199 ? -23.180 -1.006 9.452 1.00 83.06 199 GLY A N 1
ATOM 1511 C CA . GLY A 1 199 ? -23.147 0.452 9.494 1.00 83.06 199 GLY A CA 1
ATOM 1512 C C . GLY A 1 199 ? -22.939 1.045 10.892 1.00 83.06 199 GLY A C 1
ATOM 1513 O O . GLY A 1 199 ? -22.936 2.277 11.032 1.00 83.06 199 GLY A O 1
ATOM 1514 N N . THR A 1 200 ? -22.799 0.209 11.926 1.00 86.38 200 THR A N 1
ATOM 1515 C CA . THR A 1 200 ? -22.447 0.634 13.285 1.00 86.38 200 THR A CA 1
ATOM 1516 C C . THR A 1 200 ? -20.967 0.975 13.352 1.00 86.38 200 THR A C 1
ATOM 1518 O O . THR A 1 200 ? -20.117 0.157 13.010 1.00 86.38 200 THR A O 1
ATOM 1521 N N . THR A 1 201 ? -20.640 2.157 13.868 1.00 87.50 201 THR A N 1
ATOM 1522 C CA . THR A 1 201 ? -19.255 2.487 14.203 1.00 87.50 201 THR A CA 1
ATOM 1523 C C . THR A 1 201 ? -19.017 2.150 15.670 1.00 87.50 201 THR A C 1
ATOM 1525 O O . THR A 1 201 ? -19.725 2.643 16.544 1.00 87.50 201 THR A O 1
ATOM 1528 N N . TRP A 1 202 ? -18.036 1.309 15.962 1.00 88.12 202 TRP A N 1
ATOM 1529 C CA . TRP A 1 202 ? -17.600 1.007 17.319 1.00 88.12 202 TRP A CA 1
ATOM 1530 C C . TRP A 1 202 ? -16.414 1.883 17.690 1.00 88.12 202 TRP A C 1
ATOM 1532 O O . TRP A 1 202 ? -15.457 1.993 16.933 1.00 88.12 202 TRP A O 1
ATOM 1542 N N . PHE A 1 203 ? -16.483 2.485 18.867 1.00 85.38 203 PHE A N 1
ATOM 1543 C CA . PHE A 1 203 ? -15.417 3.261 19.477 1.00 85.38 203 PHE A CA 1
ATOM 1544 C C . PHE A 1 203 ? -14.833 2.477 20.648 1.00 85.38 203 PHE A C 1
ATOM 1546 O O . PHE A 1 203 ? -15.595 1.953 21.464 1.00 85.38 203 PHE A O 1
ATOM 1553 N N . VAL A 1 204 ? -13.507 2.439 20.761 1.00 87.31 204 VAL A N 1
ATOM 1554 C CA . VAL A 1 204 ? -12.800 1.802 21.875 1.00 87.31 204 VAL A CA 1
ATOM 1555 C C . VAL A 1 204 ? -11.693 2.716 22.391 1.00 87.31 204 VAL A C 1
ATOM 1557 O O . VAL A 1 204 ? -11.047 3.413 21.615 1.00 87.31 204 VAL A O 1
ATOM 1560 N N . SER A 1 205 ? -11.488 2.750 23.707 1.00 82.62 205 SER A N 1
ATOM 1561 C CA . SER A 1 205 ? -10.379 3.494 24.313 1.00 82.62 205 SER A CA 1
ATOM 1562 C C . SER A 1 205 ? -10.107 3.038 25.746 1.00 82.62 205 SER A C 1
ATOM 1564 O O . SER A 1 205 ? -10.971 2.450 26.405 1.00 82.62 205 SER A O 1
ATOM 1566 N N . THR A 1 206 ? -8.903 3.323 26.236 1.00 80.81 206 THR A N 1
ATOM 1567 C CA . THR A 1 206 ? -8.533 3.167 27.645 1.00 80.81 206 THR A CA 1
ATOM 1568 C C . THR A 1 206 ? -8.920 4.417 28.415 1.00 80.81 206 THR A C 1
ATOM 1570 O O . THR A 1 206 ? -8.460 5.498 28.070 1.00 80.81 206 THR A O 1
ATOM 1573 N N . ALA A 1 207 ? -9.704 4.293 29.483 1.00 73.88 207 ALA A N 1
ATOM 1574 C CA . ALA A 1 207 ? -9.976 5.402 30.387 1.00 73.88 207 ALA A CA 1
ATOM 1575 C C . ALA A 1 207 ? -9.022 5.401 31.596 1.00 73.88 207 ALA A C 1
ATOM 1577 O O . ALA A 1 207 ? -8.668 4.343 32.121 1.00 73.88 207 ALA A O 1
ATOM 1578 N N . GLY A 1 208 ? -8.654 6.595 32.073 1.00 62.38 208 GLY A N 1
ATOM 1579 C CA . GLY A 1 208 ? -7.969 6.800 33.357 1.00 62.38 208 GLY A CA 1
ATOM 1580 C C . GLY A 1 208 ? -6.449 6.587 33.359 1.00 62.38 208 GLY A C 1
ATOM 1581 O O . GLY A 1 208 ? -5.871 6.448 34.439 1.00 62.38 208 GLY A O 1
ATOM 1582 N N . TYR A 1 209 ? -5.804 6.550 32.189 1.00 59.72 209 TYR A N 1
ATOM 1583 C CA . TYR A 1 209 ? -4.372 6.257 32.033 1.00 59.72 209 TYR A CA 1
ATOM 1584 C C . TYR A 1 209 ? -3.445 7.384 32.534 1.00 59.72 209 TYR A C 1
ATOM 1586 O O . TYR A 1 209 ? -2.443 7.114 33.203 1.00 59.72 209 TYR A O 1
ATOM 1594 N N . TYR A 1 210 ? -3.765 8.654 32.273 1.00 54.31 210 TYR A N 1
ATOM 1595 C CA . TYR A 1 210 ? -2.913 9.787 32.640 1.00 54.31 210 TYR A CA 1
ATOM 1596 C C . TYR A 1 210 ? -3.236 10.419 33.999 1.00 54.31 210 TYR A C 1
ATOM 1598 O O . TYR A 1 210 ? -2.403 11.155 34.531 1.00 54.31 210 TYR A O 1
ATOM 1606 N N . GLY A 1 211 ? -4.371 10.087 34.623 1.00 51.75 211 GLY A N 1
ATOM 1607 C CA . GLY A 1 211 ? -4.752 10.594 35.953 1.00 51.75 211 GLY A CA 1
ATOM 1608 C C . GLY A 1 211 ? -3.614 10.544 36.994 1.00 51.75 211 GLY A C 1
ATOM 1609 O O . GLY A 1 211 ? -3.234 11.585 37.534 1.00 51.75 211 GLY A O 1
ATOM 1610 N N . PRO A 1 212 ? -2.969 9.379 37.210 1.00 45.16 212 PRO A N 1
ATOM 1611 C CA . PRO A 1 212 ? -1.826 9.262 38.121 1.00 45.16 212 PRO A CA 1
ATOM 1612 C C . PRO A 1 212 ? -0.547 9.974 37.642 1.00 45.16 212 PRO A C 1
ATOM 1614 O O . PRO A 1 212 ? 0.246 10.428 38.468 1.00 45.16 212 PRO A O 1
ATOM 1617 N N . LYS A 1 213 ? -0.320 10.079 36.321 1.00 46.25 213 LYS A N 1
ATOM 1618 C CA . LYS A 1 213 ? 0.862 10.746 35.732 1.00 46.25 213 LYS A CA 1
ATOM 1619 C C . LYS A 1 213 ? 0.808 12.270 35.882 1.00 46.25 213 LYS A C 1
ATOM 1621 O O . LYS A 1 213 ? 1.858 12.904 35.915 1.00 46.25 213 LYS A O 1
ATOM 1626 N N . HIS A 1 214 ? -0.389 12.836 36.030 1.00 49.03 214 HIS A N 1
ATOM 1627 C CA . HIS A 1 214 ? -0.617 14.267 36.250 1.00 49.03 214 HIS A CA 1
ATOM 1628 C C . HIS A 1 214 ? -0.673 14.668 37.731 1.00 49.03 214 HIS A C 1
ATOM 1630 O O . HIS A 1 214 ? -1.061 15.788 38.051 1.00 49.03 214 HIS A O 1
ATOM 1636 N N . GLY A 1 215 ? -0.283 13.767 38.644 1.00 43.62 215 GLY A N 1
ATOM 1637 C CA . GLY A 1 215 ? -0.299 14.036 40.083 1.00 43.62 215 GLY A CA 1
ATOM 1638 C C . GLY A 1 215 ? -1.707 14.195 40.660 1.00 43.62 215 GLY A C 1
ATOM 1639 O O . GLY A 1 215 ? -1.849 14.731 41.758 1.00 43.62 215 GLY A O 1
ATOM 1640 N N . ASP A 1 216 ? -2.733 13.743 39.933 1.00 47.25 216 ASP A N 1
ATOM 1641 C CA . ASP A 1 216 ? -4.123 13.895 40.326 1.00 47.25 216 ASP A CA 1
ATOM 1642 C C . ASP A 1 216 ? -4.572 12.714 41.203 1.00 47.25 216 ASP A C 1
ATOM 1644 O O . ASP A 1 216 ? -4.877 11.619 40.725 1.00 47.25 216 ASP A O 1
ATOM 1648 N N . ASP A 1 217 ? -4.628 12.943 42.515 1.00 42.84 217 ASP A N 1
ATOM 1649 C CA . ASP A 1 217 ? -5.134 11.994 43.512 1.00 42.84 217 ASP A CA 1
ATOM 1650 C C . ASP A 1 217 ? -6.671 11.828 43.478 1.00 42.84 217 ASP A C 1
ATOM 1652 O O . ASP A 1 217 ? -7.246 11.082 44.284 1.00 42.84 217 ASP A O 1
ATOM 1656 N N . ARG A 1 218 ? -7.357 12.511 42.546 1.00 42.19 218 ARG A N 1
ATOM 1657 C CA . ARG A 1 218 ? -8.813 12.458 42.348 1.00 42.19 218 ARG A CA 1
ATOM 1658 C C . ARG A 1 218 ? -9.254 11.335 41.406 1.00 42.19 218 ARG A C 1
ATOM 1660 O O . ARG A 1 218 ? -10.435 10.991 41.429 1.00 42.19 218 ARG A O 1
ATOM 1667 N N . VAL A 1 219 ? -8.344 10.716 40.646 1.00 44.12 219 VAL A N 1
ATOM 1668 C CA . VAL A 1 219 ? -8.639 9.518 39.839 1.00 44.12 219 VAL A CA 1
ATOM 1669 C C . VAL A 1 219 ? -8.455 8.273 40.708 1.00 44.12 219 VAL A C 1
ATOM 1671 O O . VAL A 1 219 ? -7.358 7.956 41.160 1.00 44.12 219 VAL A O 1
ATOM 1674 N N . GLN A 1 220 ? -9.557 7.575 40.986 1.00 42.69 220 GLN A N 1
ATOM 1675 C CA . GLN A 1 220 ? -9.552 6.352 41.792 1.00 42.69 220 GLN A CA 1
ATOM 1676 C C . GLN A 1 220 ? -8.605 5.289 41.189 1.00 42.69 220 GLN A C 1
ATOM 1678 O O . GLN A 1 220 ? -8.638 5.078 39.975 1.00 42.69 220 GLN A O 1
ATOM 1683 N N . PRO A 1 221 ? -7.869 4.511 42.011 1.00 44.69 221 PRO A N 1
ATOM 1684 C CA . PRO A 1 221 ? -7.047 3.384 41.545 1.00 44.69 221 PRO A CA 1
ATOM 1685 C C . PRO A 1 221 ? -7.847 2.237 40.889 1.00 44.69 221 PRO A C 1
ATOM 1687 O O . PRO A 1 221 ? -7.260 1.263 40.436 1.00 44.69 221 PRO A O 1
ATOM 1690 N N . THR A 1 222 ? -9.182 2.314 40.858 1.00 45.66 222 THR A N 1
ATOM 1691 C CA . THR A 1 222 ? -10.095 1.294 40.309 1.00 45.66 222 THR A CA 1
ATOM 1692 C C . THR A 1 222 ? -10.511 1.531 38.850 1.00 45.66 222 THR A C 1
ATOM 1694 O O . THR A 1 222 ? -11.137 0.647 38.263 1.00 45.66 222 THR A O 1
ATOM 1697 N N . ILE A 1 223 ? -10.200 2.701 38.271 1.00 49.66 223 ILE A N 1
ATOM 1698 C CA . ILE A 1 223 ? -10.456 3.041 36.852 1.00 49.66 223 ILE A CA 1
ATOM 1699 C C . ILE A 1 223 ? -9.148 3.170 36.060 1.00 49.66 223 ILE A C 1
ATOM 1701 O O . ILE A 1 223 ? -9.185 3.153 34.836 1.00 49.66 223 ILE A O 1
ATOM 1705 N N . THR A 1 224 ? -7.996 3.257 36.734 1.00 58.22 224 THR A N 1
ATOM 1706 C CA . THR A 1 224 ? -6.683 3.294 36.081 1.00 58.22 224 THR A CA 1
ATOM 1707 C C . THR A 1 224 ? -6.551 2.147 35.075 1.00 58.22 224 THR A C 1
ATOM 1709 O O . THR A 1 224 ? -6.689 0.986 35.454 1.00 58.22 224 THR A O 1
ATOM 1712 N N . ASN A 1 225 ? -6.280 2.489 33.811 1.00 66.62 225 ASN A N 1
ATOM 1713 C CA . ASN A 1 225 ? -5.993 1.550 32.721 1.00 66.62 225 ASN A CA 1
ATOM 1714 C C . ASN A 1 225 ? -7.150 0.591 32.386 1.00 66.62 225 ASN A C 1
ATOM 1716 O O . ASN A 1 225 ? -6.948 -0.609 32.218 1.00 66.62 225 ASN A O 1
ATOM 1720 N N . LYS A 1 226 ? -8.390 1.097 32.300 1.00 75.69 226 LYS A N 1
ATOM 1721 C CA . LYS A 1 226 ? -9.548 0.265 31.936 1.00 75.69 226 LYS A CA 1
ATOM 1722 C C . LYS A 1 226 ? -10.046 0.543 30.523 1.00 75.69 226 LYS A C 1
ATOM 1724 O O . LYS A 1 226 ? -10.362 1.677 30.188 1.00 75.69 226 LYS A O 1
ATOM 1729 N N . VAL A 1 227 ? -10.199 -0.510 29.724 1.00 83.31 227 VAL A N 1
ATOM 1730 C CA . VAL A 1 227 ? -10.732 -0.424 28.357 1.00 83.31 227 VAL A CA 1
ATOM 1731 C C . VAL A 1 227 ? -12.261 -0.364 28.359 1.00 83.31 227 VAL A C 1
ATOM 1733 O O . VAL A 1 227 ? -12.938 -1.135 29.050 1.00 83.31 227 VAL A O 1
ATOM 1736 N N . PHE A 1 228 ? -12.807 0.535 27.544 1.00 81.88 228 PHE A N 1
ATOM 1737 C CA . PHE A 1 228 ? -14.237 0.696 27.310 1.00 81.88 228 PHE A CA 1
ATOM 1738 C C . PHE A 1 228 ? -14.554 0.682 25.823 1.00 81.88 228 PHE A C 1
ATOM 1740 O O . PHE A 1 228 ? -13.751 1.128 25.006 1.00 81.88 228 PHE A O 1
ATOM 1747 N N . ILE A 1 229 ? -15.758 0.218 25.497 1.00 85.12 229 ILE A N 1
ATOM 1748 C CA . ILE A 1 229 ? -16.297 0.230 24.141 1.00 85.12 229 ILE A CA 1
ATOM 1749 C C . ILE A 1 229 ? -17.677 0.898 24.105 1.00 85.12 229 ILE A C 1
ATOM 1751 O O . ILE A 1 229 ? -18.466 0.767 25.043 1.00 85.12 229 ILE A O 1
ATOM 1755 N N . ALA A 1 230 ? -17.985 1.606 23.022 1.00 80.19 230 ALA A N 1
ATOM 1756 C CA . ALA A 1 230 ? -19.302 2.174 22.750 1.00 80.19 230 ALA A CA 1
ATOM 1757 C C . ALA A 1 230 ? -19.668 2.024 21.272 1.00 80.19 230 ALA A C 1
ATOM 1759 O O . ALA A 1 230 ? -18.805 2.087 20.401 1.00 80.19 230 ALA A O 1
ATOM 1760 N N . SER A 1 231 ? -20.957 1.871 20.982 1.00 82.81 231 SER A N 1
ATOM 1761 C CA . SER A 1 231 ? -21.476 1.951 19.617 1.00 82.81 231 SER A CA 1
ATOM 1762 C C . SER A 1 231 ? -21.961 3.364 19.311 1.00 82.81 231 SER A C 1
ATOM 1764 O O . SER A 1 231 ? -22.728 3.960 20.072 1.00 82.81 231 SER A O 1
ATOM 1766 N N . VAL A 1 232 ? -21.567 3.863 18.149 1.00 78.69 232 VAL A N 1
ATOM 1767 C CA . VAL A 1 232 ? -21.978 5.130 17.558 1.00 78.69 232 VAL A CA 1
ATOM 1768 C C . VAL A 1 232 ? -22.828 4.821 16.332 1.00 78.69 232 VAL A C 1
ATOM 1770 O O . VAL A 1 232 ? -22.366 4.243 15.346 1.00 78.69 232 VAL A O 1
ATOM 1773 N N . LYS A 1 233 ? -24.104 5.198 16.395 1.00 77.88 233 LYS A N 1
ATOM 1774 C CA . LYS A 1 233 ? -25.051 5.003 15.294 1.00 77.88 233 LYS A CA 1
ATOM 1775 C C . LYS A 1 233 ? -25.118 6.250 14.429 1.00 77.88 233 LYS A C 1
ATOM 1777 O O . LYS A 1 233 ? -25.086 7.370 14.938 1.00 77.88 233 LYS A O 1
ATOM 1782 N N . ASN A 1 234 ? -25.292 6.041 13.124 1.00 75.69 234 ASN A N 1
ATOM 1783 C CA . ASN A 1 234 ? -25.449 7.106 12.129 1.00 75.69 234 ASN A CA 1
ATOM 1784 C C . ASN A 1 234 ? -24.287 8.115 12.124 1.00 75.69 234 ASN A C 1
ATOM 1786 O O . ASN A 1 234 ? -24.517 9.309 11.921 1.00 75.69 234 ASN A O 1
ATOM 1790 N N . LEU A 1 235 ? -23.058 7.641 12.372 1.00 79.75 235 LEU A N 1
ATOM 1791 C CA . LEU A 1 235 ? -21.876 8.478 12.213 1.00 79.75 235 LEU A CA 1
ATOM 1792 C C . LEU A 1 235 ? -21.775 8.918 10.748 1.00 79.75 235 LEU A C 1
ATOM 1794 O O . LEU A 1 235 ? -21.663 8.076 9.860 1.00 79.75 235 LEU A O 1
ATOM 1798 N N . ASP A 1 236 ? -21.838 10.219 10.485 1.00 78.88 236 ASP A N 1
ATOM 1799 C CA . ASP A 1 236 ? -21.725 10.734 9.120 1.00 78.88 236 ASP A CA 1
ATOM 1800 C C . ASP A 1 236 ? -21.155 12.157 9.078 1.00 78.88 236 ASP A C 1
ATOM 1802 O O . ASP A 1 236 ? -21.116 12.883 10.080 1.00 78.88 236 ASP A O 1
ATOM 1806 N N . ARG A 1 237 ? -20.695 12.562 7.892 1.00 77.19 237 ARG A N 1
ATOM 1807 C CA . ARG A 1 237 ? -20.229 13.924 7.626 1.00 77.19 237 ARG A CA 1
ATOM 1808 C C . ARG A 1 237 ? -21.423 14.875 7.575 1.00 77.19 237 ARG A C 1
ATOM 1810 O O . ARG A 1 237 ? -22.435 14.598 6.935 1.00 77.19 237 ARG A O 1
ATOM 1817 N N . THR A 1 238 ? -21.294 16.053 8.184 1.00 69.25 238 THR A N 1
ATOM 1818 C CA . THR A 1 238 ? -22.277 17.129 7.978 1.00 69.25 238 THR A CA 1
ATOM 1819 C C . THR A 1 238 ? -22.035 17.826 6.640 1.00 69.25 238 THR A C 1
ATOM 1821 O O . THR A 1 238 ? -20.902 17.927 6.178 1.00 69.25 238 THR A O 1
ATOM 1824 N N . SER A 1 239 ? -23.074 18.422 6.046 1.00 65.75 239 SER A N 1
ATOM 1825 C CA . SER A 1 239 ? -22.909 19.254 4.841 1.00 65.75 239 SER A CA 1
ATOM 1826 C C . SER A 1 239 ? -21.924 20.413 5.041 1.00 65.75 239 SER A C 1
ATOM 1828 O O . SER A 1 239 ? -21.279 20.836 4.088 1.00 65.75 239 SER A O 1
ATOM 1830 N N . LYS A 1 240 ? -21.758 20.892 6.281 1.00 61.81 240 LYS A N 1
ATOM 1831 C CA . LYS A 1 240 ? -20.797 21.945 6.636 1.00 61.81 240 LYS A CA 1
ATOM 1832 C C . LYS A 1 240 ? -19.340 21.470 6.584 1.00 61.81 240 LYS A C 1
ATOM 1834 O O . LYS A 1 240 ? -18.479 22.254 6.200 1.00 61.81 240 LYS A O 1
ATOM 1839 N N . MET A 1 241 ? -19.070 20.195 6.892 1.00 66.06 241 MET A N 1
ATOM 1840 C CA . MET A 1 241 ? -17.739 19.588 6.715 1.00 66.06 241 MET A CA 1
ATOM 1841 C C . MET A 1 241 ? -17.291 19.536 5.249 1.00 66.06 241 MET A C 1
ATOM 1843 O O . MET A 1 241 ? -16.104 19.372 4.983 1.00 66.06 241 MET A O 1
ATOM 1847 N N . ASP A 1 242 ? -18.225 19.637 4.301 1.00 62.59 242 ASP A N 1
ATOM 1848 C CA . ASP A 1 242 ? -17.946 19.535 2.868 1.00 62.59 242 ASP A CA 1
ATOM 1849 C C . ASP A 1 242 ? -17.761 20.899 2.177 1.00 62.59 242 ASP A C 1
ATOM 1851 O O . ASP A 1 242 ? -17.328 20.933 1.027 1.00 62.59 242 ASP A O 1
ATOM 1855 N N . THR A 1 243 ? -18.093 22.019 2.835 1.00 53.00 243 THR A N 1
ATOM 1856 C CA . THR A 1 243 ? -18.208 23.336 2.172 1.00 53.00 243 THR A CA 1
ATOM 1857 C C . THR A 1 243 ? -17.308 24.444 2.716 1.00 53.00 243 THR A C 1
ATOM 1859 O O . THR A 1 243 ? -17.187 25.478 2.065 1.00 53.00 243 THR A O 1
ATOM 1862 N N . GLU A 1 244 ? -16.708 24.293 3.895 1.00 50.91 244 GLU A N 1
ATOM 1863 C CA . GLU A 1 244 ? -16.000 25.388 4.576 1.00 50.91 244 GLU A CA 1
ATOM 1864 C C . GLU A 1 244 ? -14.479 25.158 4.594 1.00 50.91 244 GLU A C 1
ATOM 1866 O O . GLU A 1 244 ? -13.985 24.165 5.122 1.00 50.91 244 GLU A O 1
ATOM 1871 N N . THR A 1 245 ? -13.735 26.104 4.010 1.00 47.16 245 THR A N 1
ATOM 1872 C CA . THR A 1 245 ? -12.260 26.122 3.920 1.00 47.16 245 THR A CA 1
ATOM 1873 C C . THR A 1 245 ? -11.610 27.050 4.948 1.00 47.16 245 THR A C 1
ATOM 1875 O O . THR A 1 245 ? -10.412 27.309 4.882 1.00 47.16 245 THR A O 1
ATOM 1878 N N . ASP A 1 246 ? -12.389 27.638 5.851 1.00 41.09 246 ASP A N 1
ATOM 1879 C CA . ASP A 1 246 ? -11.963 28.782 6.660 1.00 41.09 246 ASP A CA 1
ATOM 1880 C C . ASP A 1 246 ? -11.337 28.411 8.012 1.00 41.09 246 ASP A C 1
ATOM 1882 O O . ASP A 1 246 ? -11.154 29.262 8.881 1.00 41.09 246 ASP A O 1
ATOM 1886 N N . GLY A 1 247 ? -10.988 27.135 8.182 1.00 43.03 247 GLY A N 1
ATOM 1887 C CA . GLY A 1 247 ? -10.353 26.650 9.399 1.00 43.03 247 GLY A CA 1
ATOM 1888 C C . GLY A 1 247 ? -11.288 26.630 10.608 1.00 43.03 247 GLY A C 1
ATOM 1889 O O . GLY A 1 247 ? -10.816 26.736 11.735 1.00 43.03 247 GLY A O 1
ATOM 1890 N N . ARG A 1 248 ? -12.608 26.517 10.399 1.00 42.31 248 ARG A N 1
ATOM 1891 C CA . ARG A 1 248 ? -13.570 26.180 11.455 1.00 42.31 248 ARG A CA 1
ATOM 1892 C C . ARG A 1 248 ? -13.878 24.682 11.429 1.00 42.31 248 ARG A C 1
ATOM 1894 O O . ARG A 1 248 ? -14.271 24.138 10.403 1.00 42.31 248 ARG A O 1
ATOM 1901 N N . SER A 1 249 ? -13.747 24.008 12.568 1.00 47.53 249 SER A N 1
ATOM 1902 C CA . SER A 1 249 ? -14.133 22.597 12.702 1.00 47.53 249 SER A CA 1
ATOM 1903 C C . SER A 1 249 ? -15.666 22.423 12.775 1.00 47.53 249 SER A C 1
ATOM 1905 O O . SER A 1 249 ? -16.365 23.266 13.338 1.00 47.53 249 SER A O 1
ATOM 1907 N N . PHE A 1 250 ? -16.218 21.306 12.301 1.00 50.97 250 PHE A N 1
ATOM 1908 C CA . PHE A 1 250 ? -17.652 20.990 12.428 1.00 50.97 250 PHE A CA 1
ATOM 1909 C C . PHE A 1 250 ? -17.819 19.604 13.057 1.00 50.97 250 PHE A C 1
ATOM 1911 O O . PHE A 1 250 ? -17.030 18.726 12.721 1.00 50.97 250 PHE A O 1
ATOM 1918 N N . PRO A 1 251 ? -18.788 19.383 13.965 1.00 55.44 251 PRO A N 1
ATOM 1919 C CA . PRO A 1 251 ? -19.000 18.062 14.545 1.00 55.44 251 PRO A CA 1
ATOM 1920 C C . PRO A 1 251 ? -19.562 17.085 13.498 1.00 55.44 251 PRO A C 1
ATOM 1922 O O . PRO A 1 251 ? -20.332 17.513 12.626 1.00 55.44 251 PRO A O 1
ATOM 1925 N N . PRO A 1 252 ? -19.195 15.790 13.548 1.00 61.19 252 PRO A N 1
ATOM 1926 C CA . PRO A 1 252 ? -19.905 14.756 12.799 1.00 61.19 252 PRO A CA 1
ATOM 1927 C C . PRO A 1 252 ? -21.361 14.676 13.276 1.00 61.19 252 PRO A C 1
ATOM 1929 O O . PRO A 1 252 ? -21.676 15.087 14.394 1.00 61.19 252 PRO A O 1
ATOM 1932 N N . THR A 1 253 ? -22.258 14.128 12.457 1.00 62.03 253 THR A N 1
ATOM 1933 C CA . THR A 1 253 ? -23.564 13.682 12.966 1.00 62.03 253 THR A CA 1
ATOM 1934 C C . THR A 1 253 ? -23.433 12.295 13.567 1.00 62.03 253 THR A C 1
ATOM 1936 O O . THR A 1 253 ? -22.577 11.528 13.141 1.00 62.03 253 THR A O 1
ATOM 1939 N N . GLY A 1 254 ? -24.309 11.953 14.503 1.00 61.62 254 GLY A N 1
ATOM 1940 C CA . GLY A 1 254 ? -24.428 10.607 15.048 1.00 61.62 254 GLY A CA 1
ATOM 1941 C C . GLY A 1 254 ? -24.949 10.649 16.474 1.00 61.62 254 GLY A C 1
ATOM 1942 O O . GLY A 1 254 ? -25.010 11.708 17.094 1.00 61.62 254 GLY A O 1
ATOM 1943 N N . SER A 1 255 ? -25.338 9.491 16.983 1.00 60.50 255 SER A N 1
ATOM 1944 C CA . SER A 1 255 ? -25.749 9.328 18.374 1.00 60.50 255 SER A CA 1
ATOM 1945 C C . SER A 1 255 ? -25.036 8.117 18.945 1.00 60.50 255 SER A C 1
ATOM 1947 O O . SER A 1 255 ? -25.179 7.012 18.408 1.00 60.50 255 SER A O 1
ATOM 1949 N N . SER A 1 256 ? -24.284 8.310 20.024 1.00 60.72 256 SER A N 1
ATOM 1950 C CA . SER A 1 256 ? -23.817 7.178 20.818 1.00 60.72 256 SER A CA 1
ATOM 1951 C C . SER A 1 256 ? -24.998 6.500 21.510 1.00 60.72 256 SER A C 1
ATOM 1953 O O . SER A 1 256 ? -25.955 7.152 21.941 1.00 60.72 256 SER A O 1
ATOM 1955 N N . ASP A 1 257 ? -24.930 5.177 21.651 1.00 54.75 257 ASP A N 1
ATOM 1956 C CA . ASP A 1 257 ? -25.657 4.540 22.741 1.00 54.75 257 ASP A CA 1
ATOM 1957 C C . ASP A 1 257 ? -24.982 5.090 24.007 1.00 54.75 257 ASP A C 1
ATOM 1959 O O . ASP A 1 257 ? -23.805 4.823 24.219 1.00 54.75 257 ASP A O 1
ATOM 1963 N N . GLN A 1 258 ? -25.670 5.938 24.782 1.00 52.44 258 GLN A N 1
ATOM 1964 C CA . GLN A 1 258 ? -25.126 6.787 25.866 1.00 52.44 258 GLN A CA 1
ATOM 1965 C C . GLN A 1 258 ? -24.416 6.039 27.026 1.00 52.44 258 GLN A C 1
ATOM 1967 O O . GLN A 1 258 ? -24.229 6.595 28.102 1.00 52.44 258 GLN A O 1
ATOM 1972 N N . LYS A 1 259 ? -24.037 4.769 26.854 1.00 58.44 259 LYS A N 1
ATOM 1973 C CA . LYS A 1 259 ? -23.390 3.904 27.837 1.00 58.44 259 LYS A CA 1
ATOM 1974 C C . LYS A 1 259 ? -22.066 3.374 27.289 1.00 58.44 259 LYS A C 1
ATOM 1976 O O . LYS A 1 259 ? -22.050 2.682 26.275 1.00 58.44 259 LYS A O 1
ATOM 1981 N N . LEU A 1 260 ? -20.977 3.628 28.014 1.00 67.62 260 LEU A N 1
ATOM 1982 C CA . LEU A 1 260 ? -19.713 2.909 27.833 1.00 67.62 260 LEU A CA 1
ATOM 1983 C C . LEU A 1 260 ? -19.830 1.504 28.428 1.00 67.62 260 LEU A C 1
ATOM 1985 O O . LEU A 1 260 ? -20.149 1.351 29.609 1.00 67.62 260 LEU A O 1
ATOM 1989 N N . TYR A 1 261 ? -19.527 0.476 27.644 1.00 74.94 261 TYR A N 1
ATOM 1990 C CA . TYR A 1 261 ? -19.428 -0.892 28.138 1.00 74.94 261 TYR A CA 1
ATOM 1991 C C . TYR A 1 261 ? -17.994 -1.150 28.607 1.00 74.94 261 TYR A C 1
ATOM 1993 O O . TYR A 1 261 ? -17.073 -1.099 27.788 1.00 74.94 261 TYR A O 1
ATOM 2001 N N . PRO A 1 262 ? -17.758 -1.422 29.904 1.00 80.06 262 PRO A N 1
ATOM 2002 C CA . PRO A 1 262 ? -16.441 -1.846 30.354 1.00 80.06 262 PRO A CA 1
ATOM 2003 C C . PRO A 1 262 ? -16.098 -3.182 29.707 1.00 80.06 262 PRO A C 1
ATOM 2005 O O . PRO A 1 262 ? -16.928 -4.094 29.715 1.00 80.06 262 PRO A O 1
ATOM 2008 N N . VAL A 1 263 ? -14.879 -3.311 29.199 1.00 85.19 263 VAL A N 1
ATOM 2009 C CA . VAL A 1 263 ? -14.357 -4.591 28.731 1.00 85.19 263 VAL A CA 1
ATOM 2010 C C . VAL A 1 263 ? -13.865 -5.385 29.940 1.00 85.19 263 VAL A C 1
ATOM 2012 O O . VAL A 1 263 ? -13.082 -4.885 30.747 1.00 85.19 263 VAL A O 1
ATOM 2015 N N . ASN A 1 264 ? -14.339 -6.623 30.080 1.00 86.56 264 ASN A N 1
ATOM 2016 C CA . ASN A 1 264 ? -13.892 -7.543 31.123 1.00 86.56 264 ASN A CA 1
ATOM 2017 C C . ASN A 1 264 ? -13.300 -8.791 30.460 1.00 86.56 264 ASN A C 1
ATOM 2019 O O . ASN A 1 264 ? -14.040 -9.580 29.881 1.00 86.56 264 ASN A O 1
ATOM 2023 N N . LEU A 1 265 ? -11.983 -8.975 30.553 1.00 89.81 265 LEU A N 1
ATOM 2024 C CA . LEU A 1 265 ? -11.268 -10.073 29.895 1.00 89.81 265 LEU A CA 1
ATOM 2025 C C . LEU A 1 265 ? -10.920 -11.194 30.886 1.00 89.81 265 LEU A C 1
ATOM 2027 O O . LEU A 1 265 ? -10.600 -10.915 32.045 1.00 89.81 265 LEU A O 1
ATOM 2031 N N . PRO A 1 266 ? -10.981 -12.468 30.466 1.00 89.81 266 PRO A N 1
ATOM 2032 C CA . PRO A 1 266 ? -10.590 -13.588 31.305 1.00 89.81 266 PRO A CA 1
ATOM 2033 C C . PRO A 1 266 ? -9.066 -13.654 31.457 1.00 89.81 266 PRO A C 1
ATOM 2035 O O . PRO A 1 266 ? -8.332 -13.482 30.494 1.00 89.81 266 PRO A O 1
ATOM 2038 N N . GLY A 1 267 ? -8.592 -13.968 32.666 1.00 81.94 267 GLY A N 1
ATOM 2039 C CA . GLY A 1 267 ? -7.204 -14.394 32.895 1.00 81.94 267 GLY A CA 1
ATOM 2040 C C . GLY A 1 267 ? -6.124 -13.308 32.836 1.00 81.94 267 GLY A C 1
ATOM 2041 O O . GLY A 1 267 ? -4.960 -13.642 33.034 1.00 81.94 267 GLY A O 1
ATOM 2042 N N . ILE A 1 268 ? -6.487 -12.042 32.626 1.00 76.56 268 ILE A N 1
ATOM 2043 C CA . ILE A 1 268 ? -5.542 -10.928 32.474 1.00 76.56 268 ILE A CA 1
ATOM 2044 C C . ILE A 1 268 ? -5.562 -9.982 33.681 1.00 76.56 268 ILE A C 1
ATOM 2046 O O . ILE A 1 268 ? -6.555 -9.912 34.415 1.00 76.56 268 ILE A O 1
ATOM 2050 N N . SER A 1 269 ? -4.454 -9.276 33.917 1.00 70.19 269 SER A N 1
ATOM 2051 C CA . SER A 1 269 ? -4.368 -8.257 34.966 1.00 70.19 269 SER A CA 1
ATOM 2052 C C . SER A 1 269 ? -5.165 -6.991 34.587 1.00 70.19 269 SER A C 1
ATOM 2054 O O . SER A 1 269 ? -5.660 -6.858 33.472 1.00 70.19 269 SER A O 1
ATOM 2056 N N . GLN A 1 270 ? -5.319 -6.043 35.519 1.00 65.88 270 GLN A N 1
ATOM 2057 C CA . GLN A 1 270 ? -5.944 -4.743 35.216 1.00 65.88 270 GLN A CA 1
ATOM 2058 C C . GLN A 1 270 ? -4.992 -3.755 34.521 1.00 65.88 270 GLN A C 1
ATOM 2060 O O . GLN A 1 270 ? -5.394 -2.632 34.240 1.00 65.88 270 GLN A O 1
ATOM 2065 N N . ASN A 1 271 ? -3.739 -4.135 34.260 1.00 74.56 271 ASN A N 1
ATOM 2066 C CA . ASN A 1 271 ? -2.793 -3.290 33.543 1.00 74.56 271 ASN A CA 1
ATOM 2067 C C . ASN A 1 271 ? -2.908 -3.535 32.035 1.00 74.56 271 ASN A C 1
ATOM 2069 O O . ASN A 1 271 ? -2.147 -4.324 31.476 1.00 74.56 271 ASN A O 1
ATOM 2073 N N . ILE A 1 272 ? -3.897 -2.882 31.423 1.00 82.75 272 ILE A N 1
ATOM 2074 C CA . ILE A 1 272 ? -4.185 -2.962 29.991 1.00 82.75 272 ILE A CA 1
ATOM 2075 C C . ILE A 1 272 ? -4.281 -1.564 29.371 1.00 82.75 272 ILE A C 1
ATOM 2077 O O . ILE A 1 272 ? -4.834 -0.650 29.984 1.00 82.75 272 ILE A O 1
ATOM 2081 N N . LEU A 1 273 ? -3.772 -1.382 28.155 1.00 86.31 273 LEU A N 1
ATOM 2082 C CA . LEU A 1 273 ? -3.895 -0.124 27.410 1.00 86.31 273 LEU A CA 1
ATOM 2083 C C . LEU A 1 273 ? -3.892 -0.338 25.891 1.00 86.31 273 LEU A C 1
ATOM 2085 O O . LEU A 1 273 ? -3.749 -1.456 25.403 1.00 86.31 273 LEU A O 1
ATOM 2089 N N . ASP A 1 274 ? -4.087 0.754 25.156 1.00 88.38 274 ASP A N 1
ATOM 2090 C CA . ASP A 1 274 ? -4.061 0.825 23.693 1.00 88.38 274 ASP A CA 1
ATOM 2091 C C . ASP A 1 274 ? -4.929 -0.220 22.979 1.00 88.38 274 ASP A C 1
ATOM 2093 O O . ASP A 1 274 ? -4.429 -1.064 22.234 1.00 88.38 274 ASP A O 1
ATOM 2097 N N . PRO A 1 275 ? -6.248 -0.216 23.223 1.00 92.19 275 PRO A N 1
ATOM 2098 C CA . PRO A 1 275 ? -7.141 -1.153 22.580 1.00 92.19 275 PRO A CA 1
ATOM 2099 C C . PRO A 1 275 ? -7.311 -0.833 21.096 1.00 92.19 275 PRO A C 1
ATOM 2101 O O . PRO A 1 275 ? -7.513 0.316 20.714 1.00 92.19 275 PRO A O 1
ATOM 2104 N N . ALA A 1 276 ? -7.363 -1.886 20.291 1.00 94.75 276 ALA A N 1
ATOM 2105 C CA . ALA A 1 276 ? -7.705 -1.821 18.885 1.00 94.75 276 ALA A CA 1
ATOM 2106 C C . ALA A 1 276 ? -8.695 -2.919 18.484 1.00 94.75 276 ALA A C 1
ATOM 2108 O O . ALA A 1 276 ? -8.632 -4.049 18.983 1.00 94.75 276 ALA A O 1
ATOM 2109 N N . LEU A 1 277 ? -9.628 -2.585 17.593 1.00 94.75 277 LEU A N 1
ATOM 2110 C CA . LEU A 1 277 ? -10.710 -3.459 17.148 1.00 94.75 277 LEU A CA 1
ATOM 2111 C C . LEU A 1 277 ? -10.550 -3.879 15.693 1.00 94.75 277 LEU A C 1
ATOM 2113 O O . LEU A 1 277 ? -10.318 -3.082 14.790 1.00 94.75 277 LEU A O 1
ATOM 2117 N N . PHE A 1 278 ? -10.804 -5.159 15.454 1.00 95.06 278 PHE A N 1
ATOM 2118 C CA . PHE A 1 278 ? -10.781 -5.739 14.124 1.00 95.06 278 PHE A CA 1
ATOM 2119 C C . PHE A 1 278 ? -11.870 -6.801 13.982 1.00 95.06 278 PHE A C 1
ATOM 2121 O O . PHE A 1 278 ? -12.096 -7.588 14.897 1.00 95.06 278 PHE A O 1
ATOM 2128 N N . LYS A 1 279 ? -12.532 -6.881 12.825 1.00 94.69 279 LYS A N 1
ATOM 2129 C CA . LYS A 1 279 ? -13.506 -7.941 12.530 1.00 94.69 279 LYS A CA 1
ATOM 2130 C C . LYS A 1 279 ? -13.029 -8.785 11.359 1.00 94.69 279 LYS A C 1
ATOM 2132 O O . LYS A 1 279 ? -12.624 -8.268 10.321 1.00 94.69 279 LYS A O 1
ATOM 2137 N N . SER A 1 280 ? -13.113 -10.103 11.504 1.00 92.69 280 SER A N 1
ATOM 2138 C CA . SER A 1 280 ? -12.868 -11.034 10.404 1.00 92.69 280 SER A CA 1
ATOM 2139 C C . SER A 1 280 ? -13.657 -12.313 10.593 1.00 92.69 280 SER A C 1
ATOM 2141 O O . SER A 1 280 ? -13.780 -12.812 11.710 1.00 92.69 280 SER A O 1
ATOM 2143 N N . ASP A 1 281 ? -14.180 -12.846 9.489 1.00 89.62 281 ASP A N 1
ATOM 2144 C CA . ASP A 1 281 ? -14.895 -14.122 9.461 1.00 89.62 281 ASP A CA 1
ATOM 2145 C C . ASP A 1 281 ? -16.058 -14.168 10.481 1.00 89.62 281 ASP A C 1
ATOM 2147 O O . ASP A 1 281 ? -16.303 -15.179 11.136 1.00 89.62 281 ASP A O 1
ATOM 2151 N N . GLY A 1 282 ? -16.767 -13.038 10.628 1.00 90.88 282 GLY A N 1
ATOM 2152 C CA . GLY A 1 282 ? -17.926 -12.886 11.517 1.00 90.88 282 GLY A CA 1
ATOM 2153 C C . GLY A 1 282 ? -17.602 -12.746 13.008 1.00 90.88 282 GLY A C 1
ATOM 2154 O O . GLY A 1 282 ? -18.524 -12.736 13.815 1.00 90.88 282 GLY A O 1
ATOM 2155 N N . LYS A 1 283 ? -16.323 -12.636 13.376 1.00 94.81 283 LYS A N 1
ATOM 2156 C CA . LYS A 1 283 ? -15.853 -12.536 14.761 1.00 94.81 283 LYS A CA 1
ATOM 2157 C C . LYS A 1 283 ? -15.097 -11.229 14.985 1.00 94.81 283 LYS A C 1
ATOM 2159 O O . LYS A 1 283 ? -14.348 -10.794 14.107 1.00 94.81 283 LYS A O 1
ATOM 2164 N N . TYR A 1 284 ? -15.283 -10.628 16.157 1.00 96.88 284 TYR A N 1
ATOM 2165 C CA . TYR A 1 284 ? -14.549 -9.440 16.583 1.00 96.88 284 TYR A CA 1
ATOM 2166 C C . TYR A 1 284 ? -13.305 -9.853 17.356 1.00 96.88 284 TYR A C 1
ATOM 2168 O O . TYR A 1 284 ? -13.327 -10.809 18.132 1.00 96.88 284 TYR A O 1
ATOM 2176 N N . TYR A 1 285 ? -12.237 -9.101 17.151 1.00 97.50 285 TYR A N 1
ATOM 2177 C CA . TYR A 1 285 ? -10.951 -9.239 17.799 1.00 97.50 285 TYR A CA 1
ATOM 2178 C C . TYR A 1 285 ? -10.618 -7.913 18.471 1.00 97.50 285 TYR A C 1
ATOM 2180 O O . TYR A 1 285 ? -10.724 -6.858 17.850 1.00 97.50 285 TYR A O 1
ATOM 2188 N N . LEU A 1 286 ? -10.229 -7.992 19.736 1.00 96.75 286 LEU A N 1
ATOM 2189 C CA . LEU A 1 286 ? -9.685 -6.891 20.512 1.00 96.75 286 LEU A CA 1
ATOM 2190 C C . LEU A 1 286 ? -8.207 -7.185 20.743 1.00 96.75 286 LEU A C 1
ATOM 2192 O O . LEU A 1 286 ? -7.879 -8.178 21.397 1.00 96.75 286 LEU A O 1
ATOM 2196 N N . SER A 1 287 ? -7.333 -6.343 20.206 1.00 96.38 287 SER A N 1
ATOM 2197 C CA . SER A 1 287 ? -5.909 -6.338 20.533 1.00 96.38 287 SER A CA 1
ATOM 2198 C C . SER A 1 287 ? -5.597 -5.208 21.498 1.00 96.38 287 SER A C 1
ATOM 2200 O O . SER A 1 287 ? -6.202 -4.150 21.396 1.00 96.38 287 SER A O 1
ATOM 2202 N N . LEU A 1 288 ? -4.689 -5.431 22.438 1.00 94.06 288 LEU A N 1
ATOM 2203 C CA . LEU A 1 288 ? -4.291 -4.437 23.438 1.00 94.06 288 LEU A CA 1
ATOM 2204 C C . LEU A 1 288 ? -2.922 -4.786 24.015 1.00 94.06 288 LEU A C 1
ATOM 2206 O O . LEU A 1 288 ? -2.476 -5.935 23.923 1.00 94.06 288 LEU A O 1
ATOM 2210 N N . GLU A 1 289 ? -2.263 -3.801 24.609 1.00 91.31 289 GLU A N 1
ATOM 2211 C CA . GLU A 1 289 ? -1.143 -4.067 25.501 1.00 91.31 289 GLU A CA 1
ATOM 2212 C C . GLU A 1 289 ? -1.687 -4.566 26.841 1.00 91.31 289 GLU A C 1
ATOM 2214 O O . GLU A 1 289 ? -2.675 -4.050 27.368 1.00 91.31 289 GLU A O 1
ATOM 2219 N N . ALA A 1 290 ? -1.064 -5.623 27.350 1.00 88.44 290 ALA A N 1
ATOM 2220 C CA . ALA A 1 290 ? -1.332 -6.184 28.655 1.00 88.44 290 ALA A CA 1
ATOM 2221 C C . ALA A 1 290 ? -0.042 -6.691 29.284 1.00 88.44 290 ALA A C 1
ATOM 2223 O O . ALA A 1 290 ? 0.615 -7.586 28.747 1.00 88.44 290 ALA A O 1
ATOM 2224 N N . ASP A 1 291 ? 0.309 -6.143 30.445 1.00 82.06 291 ASP A N 1
ATOM 2225 C CA . ASP A 1 291 ? 1.507 -6.542 31.194 1.00 82.06 291 ASP A CA 1
ATOM 2226 C C . ASP A 1 291 ? 2.802 -6.536 30.341 1.00 82.06 291 ASP A C 1
ATOM 2228 O O . ASP A 1 291 ? 3.708 -7.350 30.533 1.00 82.06 291 ASP A O 1
ATOM 2232 N N . GLY A 1 292 ? 2.904 -5.607 29.388 1.00 82.94 292 GLY A N 1
ATOM 2233 C CA . GLY A 1 292 ? 4.017 -5.443 28.456 1.00 82.94 292 GLY A CA 1
ATOM 2234 C C . GLY A 1 292 ? 3.944 -6.298 27.189 1.00 82.94 292 GLY A C 1
ATOM 2235 O O . GLY A 1 292 ? 4.858 -6.199 26.366 1.00 82.94 292 GLY A O 1
ATOM 2236 N N . HIS A 1 293 ? 2.916 -7.133 27.032 1.00 89.12 293 HIS A N 1
ATOM 2237 C CA . HIS A 1 293 ? 2.699 -8.028 25.893 1.00 89.12 293 HIS A CA 1
ATOM 2238 C C . HIS A 1 293 ? 1.538 -7.550 25.014 1.00 89.12 293 HIS A C 1
ATOM 2240 O O . HIS A 1 293 ? 0.630 -6.885 25.497 1.00 89.12 293 HIS A O 1
ATOM 2246 N N . ILE A 1 294 ? 1.526 -7.930 23.732 1.00 93.56 294 ILE A N 1
ATOM 2247 C CA . ILE A 1 294 ? 0.383 -7.656 22.846 1.00 93.56 294 ILE A CA 1
ATOM 2248 C C . ILE A 1 294 ? -0.572 -8.845 22.864 1.00 93.56 294 ILE A C 1
ATOM 2250 O O . ILE A 1 294 ? -0.347 -9.838 22.169 1.00 93.56 294 ILE A O 1
ATOM 2254 N N . ALA A 1 295 ? -1.642 -8.738 23.642 1.00 94.31 295 ALA A N 1
ATOM 2255 C CA . ALA A 1 295 ? -2.657 -9.774 23.746 1.00 94.31 295 ALA A CA 1
ATOM 2256 C C . ALA A 1 295 ? -3.772 -9.567 22.712 1.00 94.31 295 ALA A C 1
ATOM 2258 O O . ALA A 1 295 ? -4.073 -8.443 22.306 1.00 94.31 295 ALA A O 1
ATOM 2259 N N . VAL A 1 296 ? -4.407 -10.663 22.295 1.00 96.38 296 VAL A N 1
ATOM 2260 C CA . VAL A 1 296 ? -5.567 -10.658 21.399 1.00 96.38 296 VAL A CA 1
ATOM 2261 C C . VAL A 1 296 ? -6.663 -11.527 21.993 1.00 96.38 296 VAL A C 1
ATOM 2263 O O . VAL A 1 296 ? -6.457 -12.705 22.288 1.00 96.38 296 VAL A O 1
ATOM 2266 N N . PHE A 1 297 ? -7.856 -10.959 22.102 1.00 96.81 297 PHE A N 1
ATOM 2267 C CA . PHE A 1 297 ? -9.071 -11.644 22.521 1.00 96.81 297 PHE A CA 1
ATOM 2268 C C . PHE A 1 297 ? -10.105 -11.586 21.412 1.00 96.81 297 PHE A C 1
ATOM 2270 O O . PHE A 1 297 ? -10.084 -10.688 20.577 1.00 96.81 297 PHE A O 1
ATOM 2277 N N . SER A 1 298 ? -11.031 -12.536 21.409 1.00 97.56 298 SER A N 1
ATOM 2278 C CA . SER A 1 298 ? -12.143 -12.549 20.469 1.00 97.56 298 SER A CA 1
ATOM 2279 C C . SER A 1 298 ? -13.494 -12.666 21.154 1.00 97.56 298 SER A C 1
ATOM 2281 O O . SER A 1 298 ? -13.604 -13.255 22.232 1.00 97.56 298 SER A O 1
ATOM 2283 N N . ILE A 1 299 ? -14.515 -12.111 20.506 1.00 97.31 299 ILE A N 1
ATOM 2284 C CA . ILE A 1 299 ? -15.910 -12.134 20.943 1.00 97.31 299 ILE A CA 1
ATOM 2285 C C . ILE A 1 299 ? -16.831 -12.184 19.719 1.00 97.31 299 ILE A C 1
ATOM 2287 O O . ILE A 1 299 ? -16.498 -11.665 18.653 1.00 97.31 299 ILE A O 1
ATOM 2291 N N . ASP A 1 300 ? -17.990 -12.824 19.862 1.00 95.94 300 ASP A N 1
ATOM 2292 C CA . ASP A 1 300 ? -18.967 -12.945 18.770 1.00 95.94 300 ASP A CA 1
ATOM 2293 C C . ASP A 1 300 ? -19.882 -11.709 18.655 1.00 95.94 300 ASP A C 1
ATOM 2295 O O . ASP A 1 300 ? -20.402 -11.427 17.581 1.00 95.94 300 ASP A O 1
ATOM 2299 N N . ASP A 1 301 ? -20.079 -10.966 19.749 1.00 92.19 301 ASP A N 1
ATOM 2300 C CA . ASP A 1 301 ? -20.963 -9.797 19.821 1.00 92.19 301 ASP A CA 1
ATOM 2301 C C . ASP A 1 301 ? -20.436 -8.788 20.854 1.00 92.19 301 ASP A C 1
ATOM 2303 O O . ASP A 1 301 ? -20.442 -9.048 22.063 1.00 92.19 301 ASP A O 1
ATOM 2307 N N . LEU A 1 302 ? -19.999 -7.627 20.358 1.00 90.75 302 LEU A N 1
ATOM 2308 C CA . LEU A 1 302 ? -19.408 -6.536 21.137 1.00 90.75 302 LEU A CA 1
ATOM 2309 C C . LEU A 1 302 ? -20.347 -5.949 22.200 1.00 90.75 302 LEU A C 1
ATOM 2311 O O . LEU A 1 302 ? -19.867 -5.421 23.203 1.00 90.75 302 LEU A O 1
ATOM 2315 N N . SER A 1 303 ? -21.670 -6.090 22.060 1.00 86.94 303 SER A N 1
ATOM 2316 C CA . SER A 1 303 ? -22.614 -5.647 23.097 1.00 86.94 303 SER A CA 1
ATOM 2317 C C . SER A 1 303 ? -22.468 -6.430 24.411 1.00 86.94 303 SER A C 1
ATOM 2319 O O . SER A 1 303 ? -22.889 -5.962 25.470 1.00 86.94 303 SER A O 1
ATOM 2321 N N . ASN A 1 304 ? -21.807 -7.593 24.372 1.00 91.56 304 ASN A N 1
ATOM 2322 C CA . ASN A 1 304 ? -21.506 -8.408 25.544 1.00 91.56 304 ASN A CA 1
ATOM 2323 C C . ASN A 1 304 ? -20.096 -8.167 26.112 1.00 91.56 304 ASN A C 1
ATOM 2325 O O . ASN A 1 304 ? -19.630 -8.968 26.92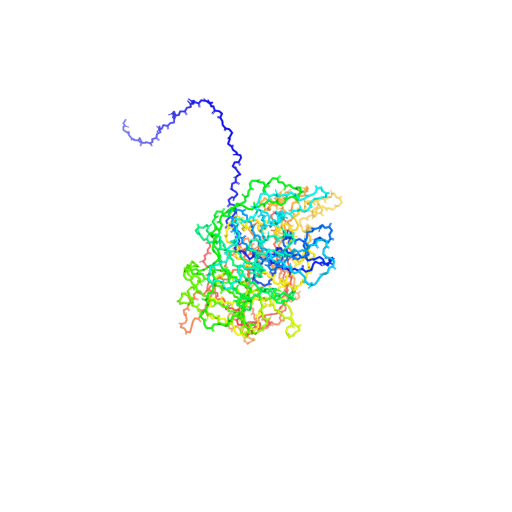2 1.00 91.56 304 ASN A O 1
ATOM 2329 N N . ALA A 1 305 ? -19.410 -7.083 25.731 1.00 89.25 305 ALA A N 1
ATOM 2330 C CA . ALA A 1 305 ? -18.026 -6.811 26.136 1.00 89.25 305 ALA A CA 1
ATOM 2331 C C . ALA A 1 305 ? -17.783 -6.833 27.661 1.00 89.25 305 ALA A C 1
ATOM 2333 O O . ALA A 1 305 ? -16.671 -7.124 28.108 1.00 89.25 305 ALA A O 1
ATOM 2334 N N . SER A 1 306 ? -18.818 -6.578 28.465 1.00 87.62 306 SER A N 1
ATOM 2335 C CA . SER A 1 306 ? -18.751 -6.615 29.931 1.00 87.62 306 SER A CA 1
ATOM 2336 C C . SER A 1 306 ? -18.877 -8.009 30.556 1.00 87.62 306 SER A C 1
ATOM 2338 O O . SER A 1 306 ? -18.705 -8.137 31.769 1.00 87.62 306 SER A O 1
ATOM 2340 N N . ASP A 1 307 ? -19.159 -9.058 29.786 1.00 89.69 307 ASP A N 1
ATOM 2341 C CA . ASP A 1 307 ? -19.225 -10.437 30.278 1.00 89.69 307 ASP A CA 1
ATOM 2342 C C . ASP A 1 307 ? -17.941 -11.198 29.915 1.00 89.69 307 ASP A C 1
ATOM 2344 O O . ASP A 1 307 ? -17.743 -11.624 28.778 1.00 89.69 307 ASP A O 1
ATOM 2348 N N . ALA A 1 308 ? -17.078 -11.419 30.912 1.00 91.50 308 ALA A N 1
ATOM 2349 C CA . ALA A 1 308 ? -15.807 -12.122 30.731 1.00 91.50 308 ALA A CA 1
ATOM 2350 C C . ALA A 1 308 ? -15.957 -13.549 30.181 1.00 91.50 308 ALA A C 1
ATOM 2352 O O . ALA A 1 308 ? -15.025 -14.061 29.569 1.00 91.50 308 ALA A O 1
ATOM 2353 N N . SER A 1 309 ? -17.120 -14.191 30.353 1.00 95.38 309 SER A N 1
ATOM 2354 C CA . SER A 1 309 ? -17.375 -15.533 29.815 1.00 95.38 309 SER A CA 1
ATOM 2355 C C . SER A 1 309 ? -17.629 -15.559 28.303 1.00 95.38 309 SER A C 1
ATOM 2357 O O . SER A 1 309 ? -17.678 -16.638 27.712 1.00 95.38 309 SER A O 1
ATOM 2359 N N . LYS A 1 310 ? -17.810 -14.389 27.675 1.00 97.31 310 LYS A N 1
ATOM 2360 C CA . LYS A 1 310 ? -18.020 -14.244 26.225 1.00 97.31 310 LYS A CA 1
ATOM 2361 C C . LYS A 1 310 ? -16.732 -14.026 25.449 1.00 97.31 310 LYS A C 1
ATOM 2363 O O . LYS A 1 310 ? -16.717 -14.234 24.239 1.00 97.31 310 LYS A O 1
ATOM 2368 N N . TRP A 1 311 ? -15.670 -13.636 26.139 1.00 96.81 311 TRP A N 1
ATOM 2369 C CA . TRP A 1 311 ? -14.360 -13.453 25.544 1.00 96.81 311 TRP A CA 1
ATOM 2370 C C . TRP A 1 311 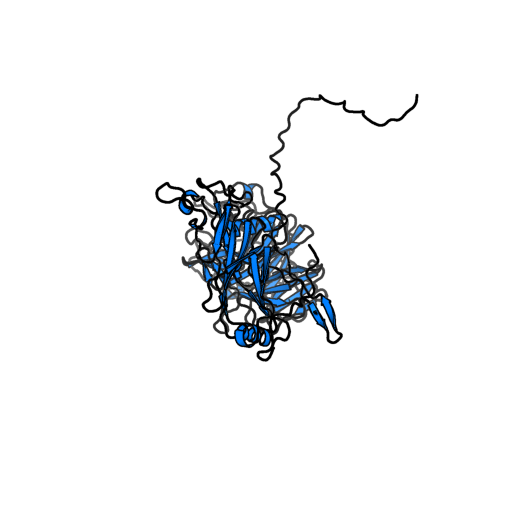? -13.593 -14.770 25.499 1.00 96.81 311 TRP A C 1
ATOM 2372 O O . TRP A 1 311 ? -13.626 -15.571 26.431 1.00 96.81 311 TRP A O 1
ATOM 2382 N N . THR A 1 312 ? -12.868 -14.980 24.407 1.00 96.56 312 THR A N 1
ATOM 2383 C CA . THR A 1 312 ? -11.914 -16.081 24.243 1.00 96.56 312 THR A CA 1
ATOM 2384 C C . THR A 1 312 ? -10.540 -15.494 23.961 1.00 96.56 312 THR A C 1
ATOM 2386 O O . THR A 1 312 ? -10.391 -14.752 22.990 1.00 96.56 312 THR A O 1
ATOM 2389 N N . GLU A 1 313 ? -9.545 -15.819 24.785 1.00 95.50 313 GLU A N 1
ATOM 2390 C CA . GLU A 1 313 ? -8.146 -15.484 24.498 1.00 95.50 313 GLU A CA 1
ATOM 2391 C C . GLU A 1 313 ? -7.705 -16.196 23.212 1.00 95.50 313 GLU A C 1
ATOM 2393 O O . GLU A 1 313 ? -7.860 -17.411 23.079 1.00 95.50 313 GLU A O 1
ATOM 2398 N N . VAL A 1 314 ? -7.202 -15.423 22.250 1.00 95.69 314 VAL A N 1
ATOM 2399 C CA . VAL A 1 314 ? -6.665 -15.914 20.974 1.00 95.69 314 VAL A CA 1
ATOM 2400 C C . VAL A 1 314 ? -5.156 -16.100 21.093 1.00 95.69 314 VAL A C 1
ATOM 2402 O O . VAL A 1 314 ? -4.618 -17.131 20.698 1.00 95.69 314 VAL A O 1
ATOM 2405 N N . THR A 1 315 ? -4.475 -15.107 21.667 1.00 93.44 315 THR A N 1
ATOM 2406 C CA . THR A 1 315 ? -3.074 -15.193 22.086 1.00 93.44 315 THR A CA 1
ATOM 2407 C C . THR A 1 315 ? -2.820 -14.217 23.230 1.00 93.44 315 THR A C 1
ATOM 2409 O O . THR A 1 315 ? -3.327 -13.096 23.203 1.00 93.44 315 THR A O 1
ATOM 2412 N N . GLY A 1 316 ? -2.013 -14.611 24.212 1.00 91.00 316 GLY A N 1
ATOM 2413 C CA . GLY A 1 316 ? -1.525 -13.704 25.252 1.00 91.00 316 GLY A CA 1
ATOM 2414 C C . GLY A 1 316 ? -0.359 -12.822 24.792 1.00 91.00 316 GLY A C 1
ATOM 2415 O O . GLY A 1 316 ? -0.049 -11.836 25.449 1.00 91.00 316 GLY A O 1
ATOM 2416 N N . ASP A 1 317 ? 0.290 -13.164 23.672 1.00 91.31 317 ASP A N 1
ATOM 2417 C CA . ASP A 1 317 ? 1.390 -12.379 23.107 1.00 91.31 317 ASP A CA 1
ATOM 2418 C C . ASP A 1 317 ? 1.586 -12.658 21.604 1.00 91.31 317 ASP A C 1
ATOM 2420 O O . ASP A 1 317 ? 2.112 -13.699 21.204 1.00 91.31 317 ASP A O 1
ATOM 2424 N N . ALA A 1 318 ? 1.175 -11.724 20.748 1.00 93.19 318 ALA A N 1
ATOM 2425 C CA . ALA A 1 318 ? 1.334 -11.812 19.295 1.00 93.19 318 ALA A CA 1
ATOM 2426 C C . ALA A 1 318 ? 2.790 -11.629 18.818 1.00 93.19 318 ALA A C 1
ATOM 2428 O O . ALA A 1 318 ? 3.124 -12.022 17.699 1.00 93.19 318 ALA A O 1
ATOM 2429 N N . PHE A 1 319 ? 3.664 -11.053 19.650 1.00 91.31 319 PHE A N 1
ATOM 2430 C CA . PHE A 1 319 ? 5.071 -10.791 19.326 1.00 91.31 319 PHE A CA 1
ATOM 2431 C C . PHE A 1 319 ? 6.046 -11.725 20.049 1.00 91.31 319 PHE A C 1
ATOM 2433 O O . PHE A 1 319 ? 7.244 -11.710 19.745 1.00 91.31 319 PHE A O 1
ATOM 2440 N N . ASN A 1 320 ? 5.549 -12.535 20.991 1.00 88.62 320 ASN A N 1
ATOM 2441 C CA . ASN A 1 320 ? 6.342 -13.403 21.863 1.00 88.62 320 ASN A CA 1
ATOM 2442 C C . ASN A 1 320 ? 7.508 -12.638 22.534 1.00 88.62 320 ASN A C 1
ATOM 2444 O O . ASN A 1 320 ? 8.644 -13.126 22.618 1.00 88.62 320 ASN A O 1
ATOM 2448 N N . ARG A 1 321 ? 7.255 -11.381 22.924 1.00 87.12 321 ARG A N 1
ATOM 2449 C CA . ARG A 1 321 ? 8.231 -10.449 23.485 1.00 87.12 321 ARG A CA 1
ATOM 2450 C C . ARG A 1 321 ? 7.549 -9.286 24.207 1.00 87.12 321 ARG A C 1
ATOM 2452 O O . ARG A 1 321 ? 6.665 -8.643 23.658 1.00 87.12 321 ARG A O 1
ATOM 2459 N N . ILE A 1 322 ? 8.087 -8.918 25.370 1.00 87.19 322 ILE A N 1
ATOM 2460 C CA . ILE A 1 322 ? 7.664 -7.713 26.100 1.00 87.19 322 ILE A CA 1
ATOM 2461 C C . ILE A 1 322 ? 8.152 -6.419 25.444 1.00 87.19 322 ILE A C 1
ATOM 2463 O O . ILE A 1 322 ? 9.220 -6.417 24.822 1.00 87.19 322 ILE A O 1
ATOM 2467 N N . GLY A 1 323 ? 7.466 -5.306 25.695 1.00 87.00 323 GLY A N 1
ATOM 2468 C CA . GLY A 1 323 ? 7.901 -3.947 25.352 1.00 87.00 323 GLY A CA 1
ATOM 2469 C C . GLY A 1 323 ? 7.337 -3.431 24.031 1.00 87.00 323 GLY A C 1
ATOM 2470 O O . GLY A 1 323 ? 8.015 -2.664 23.346 1.00 87.00 323 GLY A O 1
ATOM 2471 N N . PHE A 1 324 ? 6.148 -3.901 23.664 1.00 89.56 324 PHE A N 1
ATOM 2472 C CA . PHE A 1 324 ? 5.354 -3.391 22.553 1.00 89.56 324 PHE A CA 1
ATOM 2473 C C . PHE A 1 324 ? 4.051 -2.784 23.094 1.00 89.56 324 PHE A C 1
ATOM 2475 O O . PHE A 1 324 ? 3.500 -3.316 24.052 1.00 89.56 324 PHE A O 1
ATOM 2482 N N . GLU A 1 325 ? 3.584 -1.698 22.482 1.00 89.25 325 GLU A N 1
ATOM 2483 C CA . GLU A 1 325 ? 2.321 -0.998 22.782 1.00 89.25 325 GLU A CA 1
ATOM 2484 C C . GLU A 1 325 ? 1.616 -0.593 21.474 1.00 89.25 325 GLU A C 1
ATOM 2486 O O . GLU A 1 325 ? 2.140 -0.876 20.393 1.00 89.25 325 GLU A O 1
ATOM 2491 N N . GLY A 1 326 ? 0.446 0.048 21.531 1.00 90.19 326 GLY A N 1
ATOM 2492 C CA . GLY A 1 326 ? -0.248 0.525 20.328 1.00 90.19 326 GLY A CA 1
ATOM 2493 C C . GLY A 1 326 ? -0.527 -0.540 19.262 1.00 90.19 326 GLY A C 1
ATOM 2494 O O . GLY A 1 326 ? -0.091 -0.359 18.118 1.00 90.19 326 GLY A O 1
ATOM 2495 N N . PRO A 1 327 ? -1.151 -1.687 19.599 1.00 95.12 327 PRO A N 1
ATOM 2496 C CA . PRO A 1 327 ? -1.422 -2.716 18.616 1.00 95.12 327 PRO A CA 1
ATOM 2497 C C . PRO A 1 327 ? -2.440 -2.271 17.564 1.00 95.12 327 PRO A C 1
ATOM 2499 O O . PRO A 1 327 ? -3.395 -1.573 17.870 1.00 95.12 327 PRO A O 1
ATOM 2502 N N . SER A 1 328 ? -2.288 -2.764 16.337 1.00 96.31 328 SER A N 1
ATOM 2503 C CA . SER A 1 328 ? -3.290 -2.639 15.277 1.00 96.31 328 SER A CA 1
ATOM 2504 C C . SER A 1 328 ? -3.320 -3.924 14.453 1.00 96.31 328 SER A C 1
ATOM 2506 O O . SER A 1 328 ? -2.315 -4.328 13.858 1.00 96.31 328 SER A O 1
ATOM 2508 N N . LEU A 1 329 ? -4.466 -4.607 14.450 1.00 97.38 329 LEU A N 1
ATOM 2509 C CA . LEU A 1 329 ? -4.662 -5.875 13.752 1.00 97.38 329 LEU A CA 1
ATOM 2510 C C . LEU A 1 329 ? -5.443 -5.658 12.458 1.00 97.38 329 LEU A C 1
ATOM 2512 O O . LEU A 1 329 ? -6.540 -5.110 12.457 1.00 97.38 329 LEU A O 1
ATOM 2516 N N . THR A 1 330 ? -4.925 -6.177 11.348 1.00 97.00 330 THR A N 1
ATOM 2517 C CA . THR A 1 330 ? -5.655 -6.196 10.077 1.00 97.00 330 THR A CA 1
ATOM 2518 C C . THR A 1 330 ? -5.430 -7.493 9.308 1.00 97.00 330 THR A C 1
ATOM 2520 O O . THR A 1 330 ? -4.552 -8.292 9.645 1.00 97.00 330 THR A O 1
ATOM 2523 N N . LYS A 1 331 ? -6.224 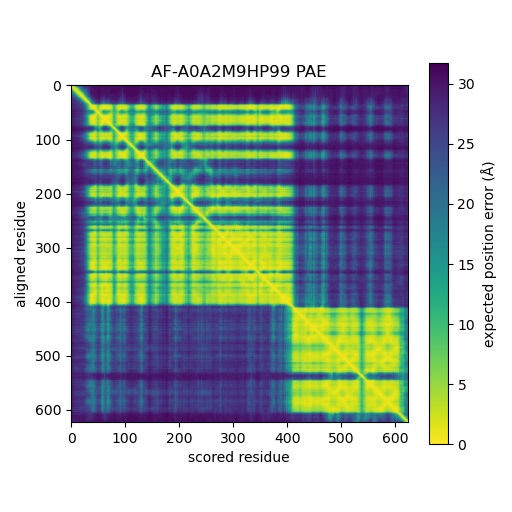-7.729 8.258 1.00 95.50 331 LYS A N 1
ATOM 2524 C CA . LYS A 1 331 ? -6.077 -8.888 7.367 1.00 95.50 331 LYS A CA 1
ATOM 2525 C C . LYS A 1 331 ? -5.880 -8.420 5.936 1.00 95.50 331 LYS A C 1
ATOM 2527 O O . LYS A 1 331 ? -6.728 -7.738 5.373 1.00 95.50 331 LYS A O 1
ATOM 2532 N N . PHE A 1 332 ? -4.768 -8.827 5.336 1.00 95.06 332 PHE A N 1
ATOM 2533 C CA . PHE A 1 332 ? -4.361 -8.408 4.003 1.00 95.06 332 PHE A CA 1
ATOM 2534 C C . PHE A 1 332 ? -3.763 -9.579 3.229 1.00 95.06 332 PHE A C 1
ATOM 2536 O O . PHE A 1 332 ? -2.935 -10.325 3.752 1.00 95.06 332 PHE A O 1
ATOM 2543 N N . ASN A 1 333 ? -4.206 -9.778 1.983 1.00 88.00 333 ASN A N 1
ATOM 2544 C CA . ASN A 1 333 ? -3.761 -10.876 1.115 1.00 88.00 333 ASN A CA 1
ATOM 2545 C C . ASN A 1 333 ? -3.772 -12.259 1.803 1.00 88.00 333 ASN A C 1
ATOM 2547 O O . ASN A 1 333 ? -2.841 -13.055 1.668 1.00 88.00 333 ASN A O 1
ATOM 2551 N N . GLY A 1 334 ? -4.836 -12.536 2.566 1.00 88.25 334 GLY A N 1
ATOM 2552 C CA . GLY A 1 334 ? -5.033 -13.810 3.266 1.00 88.25 334 GLY A CA 1
ATOM 2553 C C . GLY A 1 334 ? -4.167 -14.010 4.514 1.00 88.25 334 GLY A C 1
ATOM 2554 O O . GLY A 1 334 ? -4.133 -15.116 5.047 1.00 88.25 334 GLY A O 1
ATOM 2555 N N . LYS A 1 335 ? -3.473 -12.971 4.989 1.00 92.31 335 LYS A N 1
ATOM 2556 C CA . LYS A 1 335 ? -2.653 -13.004 6.205 1.00 92.31 335 LYS A CA 1
ATOM 2557 C C . LYS A 1 335 ? -3.182 -12.010 7.229 1.00 92.31 335 LYS A C 1
ATOM 2559 O O . LYS A 1 335 ? -3.666 -10.953 6.846 1.00 92.31 335 LYS A O 1
ATOM 2564 N N . TYR A 1 336 ? -3.060 -12.339 8.507 1.00 97.56 336 TYR A N 1
ATOM 2565 C CA . TYR A 1 336 ? -3.213 -11.409 9.620 1.00 97.56 336 TYR A CA 1
ATOM 2566 C C . TYR A 1 336 ? -1.885 -10.691 9.846 1.00 97.56 336 TYR A C 1
ATOM 2568 O O . TYR A 1 336 ? -0.831 -11.333 9.873 1.00 97.56 336 TYR A O 1
ATOM 2576 N N . LEU A 1 337 ? -1.940 -9.371 9.984 1.00 97.94 337 LEU A N 1
ATOM 2577 C CA . LEU A 1 337 ? -0.803 -8.511 10.274 1.00 97.94 337 LEU A CA 1
ATOM 2578 C C . LEU A 1 337 ? -1.097 -7.802 11.593 1.00 97.94 337 LEU A C 1
ATOM 2580 O O . LEU A 1 337 ? -2.094 -7.090 11.688 1.00 97.94 337 LEU A O 1
ATOM 2584 N N . MET A 1 338 ? -0.251 -8.035 12.593 1.00 97.81 338 MET A N 1
ATOM 2585 C CA . MET A 1 338 ? -0.291 -7.327 13.869 1.00 97.81 338 MET A CA 1
ATOM 2586 C C . MET A 1 338 ? 0.824 -6.296 13.875 1.00 97.81 338 MET A C 1
ATOM 2588 O O . MET A 1 338 ? 1.997 -6.671 13.883 1.00 97.81 338 MET A O 1
ATOM 2592 N N . TYR A 1 339 ? 0.453 -5.025 13.876 1.00 97.12 339 TYR A N 1
ATOM 2593 C CA . TYR A 1 339 ? 1.360 -3.907 14.082 1.00 97.12 339 TYR A CA 1
ATOM 2594 C C . TYR A 1 339 ? 1.422 -3.571 15.565 1.00 97.12 339 TYR A C 1
ATOM 2596 O O . TYR A 1 339 ? 0.409 -3.704 16.237 1.00 97.12 339 TYR A O 1
ATOM 2604 N N . ALA A 1 340 ? 2.580 -3.163 16.074 1.00 94.38 340 ALA A N 1
ATOM 2605 C CA . ALA A 1 340 ? 2.715 -2.574 17.407 1.00 94.38 340 ALA A CA 1
ATOM 2606 C C . ALA A 1 340 ? 3.992 -1.737 17.495 1.00 94.38 340 ALA A C 1
ATOM 2608 O O . ALA A 1 340 ? 4.992 -2.025 16.826 1.00 94.38 340 ALA A O 1
ATOM 2609 N N . ASP A 1 341 ? 3.978 -0.711 18.334 1.00 91.38 341 ASP A N 1
ATOM 2610 C CA . ASP A 1 341 ? 5.103 0.181 18.549 1.00 91.38 341 ASP A CA 1
ATOM 2611 C C . ASP A 1 341 ? 6.062 -0.358 19.614 1.00 91.38 341 ASP A C 1
ATOM 2613 O O . ASP A 1 341 ? 5.672 -0.713 20.723 1.00 91.38 341 ASP A O 1
ATOM 2617 N N . ARG A 1 342 ? 7.356 -0.428 19.291 1.00 89.56 342 ARG A N 1
ATOM 2618 C CA . ARG A 1 342 ? 8.393 -0.874 20.224 1.00 89.56 342 ARG A CA 1
ATOM 2619 C C . ARG A 1 342 ? 8.768 0.262 21.169 1.00 89.56 342 ARG A C 1
ATOM 2621 O O . ARG A 1 342 ? 9.289 1.289 20.730 1.00 89.56 342 ARG A O 1
ATOM 2628 N N . LEU A 1 343 ? 8.604 0.055 22.471 1.00 82.75 343 LEU A N 1
ATOM 2629 C CA . LEU A 1 343 ? 9.134 0.947 23.502 1.00 82.75 343 LEU A CA 1
ATOM 2630 C C . LEU A 1 343 ? 10.663 0.830 23.607 1.00 82.75 343 LEU A C 1
ATOM 2632 O O . LEU A 1 343 ? 11.241 -0.217 23.311 1.00 82.75 343 LEU A O 1
ATOM 2636 N N . ALA A 1 344 ? 11.328 1.889 24.080 1.00 74.69 344 ALA A N 1
ATOM 2637 C CA . ALA A 1 344 ? 12.790 2.005 24.181 1.00 74.69 344 ALA A CA 1
ATOM 2638 C C . ALA A 1 344 ? 13.430 1.113 25.276 1.00 74.69 344 ALA A C 1
ATOM 2640 O O . ALA A 1 344 ? 14.269 1.565 26.050 1.00 74.69 344 ALA A O 1
ATOM 2641 N N . VAL A 1 345 ? 13.037 -0.159 25.359 1.00 63.41 345 VAL A N 1
ATOM 2642 C CA . VAL A 1 345 ? 13.445 -1.103 26.410 1.00 63.41 345 VAL A CA 1
ATOM 2643 C C . VAL A 1 345 ? 14.834 -1.703 26.133 1.00 63.41 345 VAL A C 1
ATOM 2645 O O . VAL A 1 345 ? 15.587 -1.936 27.070 1.00 63.41 345 VAL A O 1
ATOM 2648 N N . ASP A 1 346 ? 15.213 -1.873 24.855 1.00 62.81 346 ASP A N 1
ATOM 2649 C CA . ASP A 1 346 ? 16.475 -2.524 24.434 1.00 62.81 346 ASP A CA 1
ATOM 2650 C C . ASP A 1 346 ? 17.283 -1.710 23.393 1.00 62.81 346 ASP A C 1
ATOM 2652 O O . ASP A 1 346 ? 18.055 -2.266 22.612 1.00 62.81 346 ASP A O 1
ATOM 2656 N N . GLY A 1 347 ? 17.092 -0.387 23.332 1.00 54.59 347 GLY A N 1
ATOM 2657 C CA . GLY A 1 347 ? 17.824 0.492 22.401 1.00 54.59 347 GLY A CA 1
ATOM 2658 C C . GLY A 1 347 ? 17.286 0.542 20.962 1.00 54.59 347 GLY A C 1
ATOM 2659 O O . GLY A 1 347 ? 17.917 1.160 20.107 1.00 54.59 347 GLY A O 1
ATOM 2660 N N . GLY A 1 348 ? 16.123 -0.063 20.698 1.00 69.75 348 GLY A N 1
ATOM 2661 C CA . GLY A 1 348 ? 15.374 0.064 19.443 1.00 69.75 348 GLY A CA 1
ATOM 2662 C C . GLY A 1 348 ? 13.945 0.537 19.702 1.00 69.75 348 GLY A C 1
ATOM 2663 O O . GLY A 1 348 ? 13.303 0.050 20.630 1.00 69.75 348 GLY A O 1
ATOM 2664 N N . VAL A 1 349 ? 13.470 1.484 18.893 1.00 84.62 349 VAL A N 1
ATOM 2665 C CA . VAL A 1 349 ? 12.115 2.056 18.940 1.00 84.62 349 VAL A CA 1
ATOM 2666 C C . VAL A 1 349 ? 11.436 1.923 17.579 1.00 84.62 349 VAL A C 1
ATOM 2668 O O . VAL A 1 349 ? 12.113 1.798 16.556 1.00 84.62 349 VAL A O 1
ATOM 2671 N N . GLY A 1 350 ? 10.108 1.971 17.579 1.00 89.62 350 GLY A N 1
ATOM 2672 C CA . GLY A 1 350 ? 9.277 2.157 16.393 1.00 89.62 350 GLY A CA 1
ATOM 2673 C C . GLY A 1 350 ? 8.379 0.977 16.046 1.00 89.62 350 GLY A C 1
ATOM 2674 O O . GLY A 1 350 ? 8.466 -0.094 16.653 1.00 89.62 350 GLY A O 1
ATOM 2675 N N . VAL A 1 351 ? 7.512 1.179 15.058 1.00 92.94 351 VAL A N 1
ATOM 2676 C CA . VAL A 1 351 ? 6.479 0.205 14.690 1.00 92.94 351 VAL A CA 1
ATOM 2677 C C . VAL A 1 351 ? 7.099 -1.049 14.077 1.00 92.94 351 VAL A C 1
ATOM 2679 O O . VAL A 1 351 ? 7.998 -0.985 13.238 1.00 92.94 351 VAL A O 1
ATOM 2682 N N . HIS A 1 352 ? 6.610 -2.207 14.504 1.00 94.00 352 HIS A N 1
ATOM 2683 C CA . HIS A 1 352 ? 6.943 -3.511 13.947 1.00 94.00 352 HIS A CA 1
ATOM 2684 C C . HIS A 1 352 ? 5.676 -4.257 13.549 1.00 94.00 352 HIS A C 1
ATOM 2686 O O . HIS A 1 352 ? 4.599 -3.967 14.058 1.00 94.00 352 HIS A O 1
ATOM 2692 N N . VAL A 1 353 ? 5.824 -5.244 12.667 1.00 96.06 353 VAL A N 1
ATOM 2693 C CA . VAL A 1 353 ? 4.741 -6.102 12.200 1.00 96.06 353 VAL A CA 1
ATOM 2694 C C . VAL A 1 353 ? 5.087 -7.581 12.365 1.00 96.06 353 VAL A C 1
ATOM 2696 O O . VAL A 1 353 ? 6.129 -8.062 11.904 1.00 96.06 353 VAL A O 1
ATOM 2699 N N . ALA A 1 354 ? 4.194 -8.315 13.023 1.00 95.69 354 ALA A N 1
ATOM 2700 C CA . ALA A 1 354 ? 4.146 -9.770 12.990 1.00 95.69 354 ALA A CA 1
ATOM 2701 C C . ALA A 1 354 ? 3.105 -10.215 11.952 1.00 95.69 354 ALA A C 1
ATOM 2703 O O . ALA A 1 354 ? 2.096 -9.545 11.734 1.00 95.69 354 ALA A O 1
ATOM 2704 N N . THR A 1 355 ? 3.334 -11.346 11.283 1.00 94.38 355 THR A N 1
ATOM 2705 C CA . THR A 1 355 ? 2.434 -11.830 10.226 1.00 94.38 355 THR A CA 1
ATOM 2706 C C . THR A 1 355 ? 2.164 -13.318 10.369 1.00 94.38 355 THR A C 1
ATOM 2708 O O . THR A 1 355 ? 3.093 -14.109 10.527 1.00 94.38 355 THR A O 1
ATOM 2711 N N . THR A 1 356 ? 0.900 -13.715 10.241 1.00 93.56 356 THR A N 1
ATOM 2712 C CA . THR A 1 356 ? 0.475 -15.120 10.258 1.00 93.56 356 THR A CA 1
ATOM 2713 C C . THR A 1 356 ? -0.683 -15.374 9.291 1.00 93.56 356 THR A C 1
ATOM 2715 O O . THR A 1 356 ? -1.312 -14.448 8.796 1.00 93.56 356 THR A O 1
ATOM 2718 N N . THR A 1 357 ? -0.962 -16.638 8.979 1.00 93.44 357 THR A N 1
ATOM 2719 C CA . THR A 1 357 ? -2.180 -17.053 8.248 1.00 93.44 357 THR A CA 1
ATOM 2720 C C . THR A 1 357 ? -3.282 -17.547 9.185 1.00 93.44 357 THR A C 1
ATOM 2722 O O . THR A 1 357 ? -4.425 -17.682 8.762 1.00 93.44 357 THR A O 1
ATOM 2725 N N . ASP A 1 358 ? -2.951 -17.769 10.457 1.00 93.12 358 ASP A N 1
ATOM 2726 C CA . ASP A 1 358 ? -3.860 -18.223 11.502 1.00 93.12 358 ASP A CA 1
ATOM 2727 C C . ASP A 1 358 ? -3.654 -17.339 12.730 1.00 93.12 358 ASP A C 1
ATOM 2729 O O . ASP A 1 358 ? -2.590 -17.363 13.346 1.00 93.12 358 ASP A O 1
ATOM 2733 N N . VAL A 1 359 ? -4.671 -16.551 13.076 1.00 92.75 359 VAL A N 1
ATOM 2734 C CA . VAL A 1 359 ? -4.633 -15.598 14.195 1.00 92.75 359 VAL A CA 1
ATOM 2735 C C . VAL A 1 359 ? -4.357 -16.273 15.549 1.00 92.75 359 VAL A C 1
ATOM 2737 O O . VAL A 1 359 ? -3.905 -15.606 16.473 1.00 92.75 359 VAL A O 1
ATOM 2740 N N . ASN A 1 360 ? -4.561 -17.591 15.663 1.00 91.50 360 ASN A N 1
ATOM 2741 C CA . ASN A 1 360 ? -4.252 -18.369 16.868 1.00 91.50 360 ASN A CA 1
ATOM 2742 C C . ASN A 1 360 ? -2.780 -18.815 16.944 1.00 91.50 360 ASN A C 1
ATOM 2744 O O . ASN A 1 360 ? -2.372 -19.423 17.931 1.00 91.50 360 ASN A O 1
ATOM 2748 N N . ASN A 1 361 ? -1.980 -18.583 15.899 1.00 91.94 361 ASN A N 1
ATOM 2749 C CA . ASN A 1 361 ? -0.616 -19.092 15.805 1.00 91.94 361 ASN A CA 1
ATOM 2750 C C . ASN A 1 361 ? 0.342 -18.026 15.260 1.00 91.94 361 ASN A C 1
ATOM 2752 O O . ASN A 1 361 ? 0.479 -17.853 14.046 1.00 91.94 361 ASN A O 1
ATOM 2756 N N . TRP A 1 362 ? 1.027 -17.326 16.162 1.00 92.50 362 TRP A N 1
ATOM 2757 C CA . TRP A 1 362 ? 1.978 -16.268 15.823 1.00 92.50 362 TRP A CA 1
ATOM 2758 C C . TRP A 1 362 ? 3.422 -16.791 15.754 1.00 92.50 362 TRP A C 1
ATOM 2760 O O . TRP A 1 362 ? 3.814 -17.656 16.541 1.00 92.50 362 TRP A O 1
ATOM 2770 N N . PRO A 1 363 ? 4.237 -16.303 14.802 1.00 85.88 363 PRO A N 1
ATOM 2771 C CA . PRO A 1 363 ? 5.614 -16.755 14.644 1.00 85.88 363 PRO A CA 1
ATOM 2772 C C . PRO A 1 363 ? 6.496 -16.320 15.823 1.00 85.88 363 PRO A C 1
ATOM 2774 O O . PRO A 1 363 ? 6.391 -15.208 16.320 1.00 85.88 363 PRO A O 1
ATOM 2777 N N . SER A 1 364 ? 7.457 -17.166 16.204 1.00 79.88 364 SER A N 1
ATOM 2778 C CA . SER A 1 364 ? 8.415 -16.878 17.286 1.00 79.88 364 SER A CA 1
ATOM 2779 C C . SER A 1 364 ? 9.618 -16.020 16.858 1.00 79.88 364 SER A C 1
ATOM 2781 O O . SER A 1 364 ? 10.547 -15.830 17.643 1.00 79.88 364 SER A O 1
ATOM 2783 N N . GLY A 1 365 ? 9.678 -15.615 15.586 1.00 77.81 365 GLY A N 1
ATOM 2784 C CA . GLY A 1 365 ? 10.760 -14.794 15.042 1.00 77.81 365 GLY A CA 1
ATOM 2785 C C . GLY A 1 365 ? 10.627 -13.333 15.464 1.00 77.81 365 GLY A C 1
ATOM 2786 O O . GLY A 1 365 ? 9.539 -12.883 15.808 1.00 77.81 365 GLY A O 1
ATOM 2787 N N . TYR A 1 366 ? 11.729 -12.581 15.409 1.00 79.75 366 TYR A N 1
ATOM 2788 C CA . TYR A 1 366 ? 11.661 -11.140 15.651 1.00 79.75 366 TYR A CA 1
ATOM 2789 C C . TYR A 1 366 ? 10.788 -10.487 14.562 1.00 79.75 366 TYR A C 1
ATOM 2791 O O . TYR A 1 366 ? 11.010 -10.774 13.380 1.00 79.75 366 TYR A O 1
ATOM 2799 N N . PRO A 1 367 ? 9.800 -9.654 14.929 1.00 89.56 367 PRO A N 1
ATOM 2800 C CA . PRO A 1 367 ? 8.900 -9.036 13.960 1.00 89.56 367 PRO A CA 1
ATOM 2801 C C . PRO A 1 367 ? 9.661 -8.114 13.002 1.00 89.56 367 PRO A C 1
ATOM 2803 O O . PRO A 1 367 ? 10.710 -7.564 13.345 1.00 89.56 367 PRO A O 1
ATOM 2806 N N . ALA A 1 368 ? 9.136 -7.919 11.795 1.00 90.62 368 ALA A N 1
ATOM 2807 C CA . ALA A 1 368 ? 9.753 -7.000 10.845 1.00 90.62 368 ALA A CA 1
ATOM 2808 C C . ALA A 1 368 ? 9.548 -5.555 11.319 1.00 90.62 368 ALA A C 1
ATOM 2810 O O . ALA A 1 368 ? 8.450 -5.194 11.727 1.00 90.62 368 ALA A O 1
ATOM 2811 N N . GLN A 1 369 ? 10.587 -4.724 11.263 1.00 92.50 369 GLN A N 1
ATOM 2812 C CA . GLN A 1 369 ? 10.451 -3.297 11.545 1.00 92.50 369 GLN A CA 1
ATOM 2813 C C . GLN A 1 369 ? 9.779 -2.606 10.356 1.00 92.50 369 GLN A C 1
ATOM 2815 O O . GLN A 1 369 ? 10.191 -2.806 9.213 1.00 92.50 369 GLN A O 1
ATOM 2820 N N . VAL A 1 370 ? 8.758 -1.795 10.626 1.00 94.06 370 VAL A N 1
ATOM 2821 C CA . VAL A 1 370 ? 8.109 -0.967 9.610 1.00 94.06 370 VAL A CA 1
ATOM 2822 C C . VAL A 1 370 ? 9.052 0.161 9.206 1.00 94.06 370 VAL A C 1
ATOM 2824 O O . VAL A 1 370 ? 9.682 0.805 10.047 1.00 94.06 370 VAL A O 1
ATOM 2827 N N . VAL A 1 371 ? 9.133 0.409 7.902 1.00 88.19 371 VAL A N 1
ATOM 2828 C CA . VAL A 1 371 ? 9.925 1.494 7.323 1.00 88.19 371 VAL A CA 1
ATOM 2829 C C . VAL A 1 371 ? 8.980 2.435 6.597 1.00 88.19 371 VAL A C 1
ATOM 2831 O O . VAL A 1 371 ? 8.313 2.034 5.645 1.00 88.19 371 VAL A O 1
ATOM 2834 N N . ALA A 1 372 ? 8.933 3.686 7.040 1.00 89.50 372 ALA A N 1
ATOM 2835 C CA . ALA A 1 372 ? 8.187 4.740 6.376 1.00 89.50 372 ALA A CA 1
ATOM 2836 C C . ALA A 1 372 ? 9.123 5.585 5.504 1.00 89.50 372 ALA A C 1
ATOM 2838 O O . ALA A 1 372 ? 10.271 5.828 5.875 1.00 89.50 372 ALA A O 1
ATOM 2839 N N . THR A 1 373 ? 8.634 6.049 4.358 1.00 85.12 373 THR A N 1
ATOM 2840 C CA . THR A 1 373 ? 9.360 6.922 3.431 1.00 85.12 373 THR A CA 1
ATOM 2841 C C . THR A 1 373 ? 8.591 8.225 3.247 1.00 85.12 373 THR A C 1
ATOM 2843 O O . THR A 1 373 ? 7.393 8.199 2.962 1.00 85.12 373 THR A O 1
ATOM 2846 N N . ASP A 1 374 ? 9.249 9.367 3.456 1.00 81.00 374 ASP A N 1
ATOM 2847 C CA . ASP A 1 374 ? 8.649 10.688 3.242 1.00 81.00 374 ASP A CA 1
ATOM 2848 C C . ASP A 1 374 ? 8.596 11.078 1.750 1.00 81.00 374 ASP A C 1
ATOM 2850 O O . ASP A 1 374 ? 9.143 10.395 0.886 1.00 81.00 374 ASP A O 1
ATOM 2854 N N . ALA A 1 375 ? 7.954 12.209 1.440 1.00 73.19 375 ALA A N 1
ATOM 2855 C CA . ALA A 1 375 ? 7.838 12.717 0.068 1.00 73.19 375 ALA A CA 1
ATOM 2856 C C . ALA A 1 375 ? 9.192 13.100 -0.575 1.00 73.19 375 ALA A C 1
ATOM 2858 O O . ALA A 1 375 ? 9.278 13.258 -1.789 1.00 73.19 375 ALA A O 1
ATOM 2859 N N . ALA A 1 376 ? 10.256 13.256 0.220 1.00 70.12 376 ALA A N 1
ATOM 2860 C CA . ALA A 1 376 ? 11.611 13.505 -0.268 1.00 70.12 376 ALA A CA 1
ATOM 2861 C C . ALA A 1 376 ? 12.412 12.203 -0.481 1.00 70.12 376 ALA A C 1
ATOM 2863 O O . ALA A 1 376 ? 13.567 12.258 -0.908 1.00 70.12 376 ALA A O 1
ATOM 2864 N N . GLY A 1 377 ? 11.814 11.037 -0.212 1.00 74.50 377 GLY A N 1
ATOM 2865 C CA . GLY A 1 377 ? 12.450 9.727 -0.336 1.00 74.50 377 GLY A CA 1
ATOM 2866 C C . GLY A 1 377 ? 13.283 9.316 0.882 1.00 74.50 377 GLY A C 1
ATOM 2867 O O . GLY A 1 377 ? 13.982 8.301 0.825 1.00 74.50 377 GLY A O 1
ATOM 2868 N N . ASN A 1 378 ? 13.235 10.063 1.989 1.00 77.12 378 ASN A N 1
ATOM 2869 C CA . ASN A 1 378 ? 13.960 9.701 3.205 1.00 77.12 378 ASN A CA 1
ATOM 2870 C C . ASN A 1 378 ? 13.208 8.606 3.953 1.00 77.12 378 ASN A C 1
ATOM 2872 O O . ASN A 1 378 ? 12.009 8.719 4.200 1.00 77.12 378 ASN A O 1
ATOM 2876 N N . SER A 1 379 ? 13.932 7.562 4.349 1.00 85.00 379 SER A N 1
ATOM 2877 C CA . SER A 1 379 ? 13.376 6.463 5.137 1.00 85.00 379 SER A CA 1
ATOM 2878 C C . SER A 1 379 ? 13.604 6.673 6.631 1.00 85.00 379 SER A C 1
ATOM 2880 O O . SER A 1 379 ? 14.693 7.074 7.043 1.00 85.00 379 SER A O 1
ATOM 2882 N N . PHE A 1 380 ? 12.597 6.364 7.440 1.00 84.50 380 PHE A N 1
ATOM 2883 C CA . PHE A 1 380 ? 12.636 6.453 8.896 1.00 84.50 380 PHE A CA 1
ATOM 2884 C C . PHE A 1 380 ? 11.729 5.388 9.526 1.00 84.50 380 PHE A C 1
ATOM 2886 O O . PHE A 1 380 ? 10.937 4.731 8.845 1.00 84.50 380 PHE A O 1
ATOM 2893 N N . THR A 1 381 ? 11.855 5.199 10.837 1.00 88.81 381 THR A N 1
ATOM 2894 C CA . THR A 1 381 ? 10.994 4.283 11.587 1.00 88.81 381 THR A CA 1
ATOM 2895 C C . THR A 1 381 ? 9.843 5.070 12.212 1.00 88.81 381 THR A C 1
ATOM 2897 O O . THR A 1 381 ? 10.117 5.948 13.035 1.00 88.81 381 THR A O 1
ATOM 2900 N N . PRO A 1 382 ? 8.582 4.787 11.842 1.00 89.00 382 PRO A N 1
ATOM 2901 C CA . PRO A 1 382 ? 7.447 5.497 12.407 1.00 89.00 382 PRO A CA 1
ATOM 2902 C C . PRO A 1 382 ? 7.158 5.085 13.856 1.00 89.00 382 PRO A C 1
ATOM 2904 O O . PRO A 1 382 ? 7.646 4.049 14.325 1.00 89.00 382 PRO A O 1
ATOM 2907 N N . ARG A 1 383 ? 6.347 5.887 14.553 1.00 87.81 383 ARG A N 1
ATOM 2908 C CA . ARG A 1 383 ? 5.789 5.578 15.882 1.00 87.81 383 ARG A CA 1
ATOM 2909 C C . ARG A 1 383 ? 4.288 5.304 15.787 1.00 87.81 383 ARG A C 1
ATOM 2911 O O . ARG A 1 383 ? 3.703 5.538 14.732 1.00 87.81 383 ARG A O 1
ATOM 2918 N N . HIS A 1 384 ? 3.735 4.762 16.873 1.00 85.69 384 HIS A N 1
ATOM 2919 C CA . HIS A 1 384 ? 2.328 4.430 17.136 1.00 85.69 384 HIS A CA 1
ATOM 2920 C C . HIS A 1 384 ? 1.309 4.883 16.071 1.00 85.69 384 HIS A C 1
ATOM 2922 O O . HIS A 1 384 ? 1.221 6.063 15.716 1.00 85.69 384 HIS A O 1
ATOM 2928 N N . GLY A 1 385 ? 0.476 3.950 15.609 1.00 87.62 385 GLY A N 1
ATOM 2929 C CA . GLY A 1 385 ? -0.705 4.277 14.820 1.00 87.62 385 GLY A CA 1
ATOM 2930 C C . GLY A 1 385 ? -1.423 3.048 14.275 1.00 87.62 385 GLY A C 1
ATOM 2931 O O . GLY A 1 385 ? -1.084 1.914 14.607 1.00 87.62 385 GLY A O 1
ATOM 2932 N N . THR A 1 386 ? -2.414 3.291 13.423 1.00 93.19 386 THR A N 1
ATOM 2933 C CA . THR A 1 386 ? -3.343 2.268 12.926 1.00 93.19 386 THR A CA 1
ATOM 2934 C C . THR A 1 386 ? -3.060 1.897 11.481 1.00 93.19 386 THR A C 1
ATOM 2936 O O . THR A 1 386 ? -2.767 2.768 10.658 1.00 93.19 386 THR A O 1
ATOM 2939 N N . VAL A 1 387 ? -3.207 0.614 11.142 1.00 96.56 387 VAL A N 1
ATOM 2940 C CA . VAL A 1 387 ? -3.111 0.123 9.763 1.00 96.56 387 VAL A CA 1
ATOM 2941 C C . VAL A 1 387 ? -4.371 -0.647 9.383 1.00 96.56 387 VAL A C 1
ATOM 2943 O O . VAL A 1 387 ? -4.722 -1.637 10.017 1.00 96.56 387 VAL A O 1
ATOM 2946 N N . ILE A 1 388 ? -5.005 -0.248 8.280 1.00 96.44 388 ILE A N 1
ATOM 2947 C CA . ILE A 1 388 ? -6.180 -0.927 7.722 1.00 96.44 388 ILE A CA 1
ATOM 2948 C C . ILE A 1 388 ? -5.903 -1.483 6.326 1.00 96.44 388 ILE A C 1
ATOM 2950 O O . ILE A 1 388 ? -5.182 -0.884 5.526 1.00 96.44 388 ILE A O 1
ATOM 2954 N N . ALA A 1 389 ? -6.533 -2.610 5.998 1.00 96.19 389 ALA A N 1
ATOM 2955 C CA . ALA A 1 389 ? -6.672 -3.062 4.622 1.00 96.19 389 ALA A CA 1
ATOM 2956 C C . ALA A 1 389 ? -7.818 -2.308 3.935 1.00 96.19 389 ALA A C 1
ATOM 2958 O O . ALA A 1 389 ? -8.963 -2.332 4.384 1.00 96.19 389 ALA A O 1
ATOM 2959 N N . VAL A 1 390 ? -7.510 -1.655 2.819 1.00 95.62 390 VAL A N 1
ATOM 2960 C CA . VAL A 1 390 ? -8.469 -0.937 1.984 1.00 95.62 390 VAL A CA 1
ATOM 2961 C C . VAL A 1 390 ? -8.899 -1.850 0.842 1.00 95.62 390 VAL A C 1
ATOM 2963 O O . VAL A 1 390 ? -8.123 -2.143 -0.071 1.00 95.62 390 VAL A O 1
ATOM 2966 N N . THR A 1 391 ? -10.151 -2.297 0.908 1.00 90.62 391 THR A N 1
ATOM 2967 C CA . THR A 1 391 ? -10.766 -3.211 -0.068 1.00 90.62 391 THR A CA 1
ATOM 2968 C C . THR A 1 391 ? -11.915 -2.560 -0.841 1.00 90.62 391 THR A C 1
ATOM 2970 O O . THR A 1 391 ? -12.221 -2.990 -1.956 1.00 90.62 391 THR A O 1
ATOM 2973 N N . ASP A 1 392 ? -12.517 -1.491 -0.303 1.00 90.94 392 ASP A N 1
ATOM 2974 C CA . ASP A 1 392 ? -13.563 -0.728 -0.988 1.00 90.94 392 ASP A CA 1
ATOM 2975 C C . ASP A 1 392 ? -13.021 -0.123 -2.301 1.00 90.94 392 ASP A C 1
ATOM 2977 O O . ASP A 1 392 ? -12.023 0.602 -2.272 1.00 90.94 392 ASP A O 1
ATOM 2981 N N . PRO A 1 393 ? -13.647 -0.385 -3.466 1.00 85.31 393 PRO A N 1
ATOM 2982 C CA . PRO A 1 393 ? -13.145 0.095 -4.754 1.00 85.31 393 PRO A CA 1
ATOM 2983 C C . PRO A 1 393 ? -12.990 1.619 -4.852 1.00 85.31 393 PRO A C 1
ATOM 2985 O O . PRO A 1 393 ? -12.058 2.096 -5.499 1.00 85.31 393 PRO A O 1
ATOM 2988 N N . THR A 1 394 ? -13.873 2.387 -4.207 1.00 88.12 394 THR A N 1
ATOM 2989 C CA . THR A 1 394 ? -13.816 3.857 -4.213 1.00 88.12 394 THR A CA 1
ATOM 2990 C C . THR A 1 394 ? -12.636 4.337 -3.378 1.00 88.12 394 THR A C 1
ATOM 2992 O O . THR A 1 394 ? -11.850 5.165 -3.840 1.00 88.12 394 THR A O 1
ATOM 2995 N N . ALA A 1 395 ? -12.469 3.773 -2.179 1.00 93.25 395 ALA A N 1
ATOM 2996 C CA . ALA A 1 395 ? -11.336 4.058 -1.305 1.00 93.25 395 ALA A CA 1
ATOM 2997 C C . ALA A 1 395 ? -9.997 3.696 -1.964 1.00 93.25 395 ALA A C 1
ATOM 2999 O O . ALA A 1 395 ? -9.070 4.506 -1.963 1.00 93.25 395 ALA A O 1
ATOM 3000 N N . LYS A 1 396 ? -9.907 2.508 -2.582 1.00 92.25 396 LYS A N 1
ATOM 3001 C CA . LYS A 1 396 ? -8.703 2.051 -3.291 1.00 92.25 396 LYS A CA 1
ATOM 3002 C C . LYS A 1 396 ? -8.288 3.027 -4.375 1.00 92.25 396 LYS A C 1
ATOM 3004 O O . LYS A 1 396 ? -7.116 3.386 -4.443 1.00 92.25 396 LYS A O 1
ATOM 3009 N N . LYS A 1 397 ? -9.248 3.494 -5.175 1.00 85.38 397 LYS A N 1
ATOM 3010 C CA . LYS A 1 397 ? -8.972 4.455 -6.239 1.00 85.38 397 LYS A CA 1
ATOM 3011 C C . LYS A 1 397 ? -8.335 5.734 -5.686 1.00 85.38 397 LYS A C 1
ATOM 3013 O O . LYS A 1 397 ? -7.342 6.195 -6.233 1.00 85.38 397 LYS A O 1
ATOM 3018 N N . ILE A 1 398 ? -8.872 6.277 -4.591 1.00 91.75 398 ILE A N 1
ATOM 3019 C CA . ILE A 1 398 ? -8.337 7.491 -3.949 1.00 91.75 398 ILE A CA 1
ATOM 3020 C C . ILE A 1 398 ? -6.887 7.269 -3.497 1.00 91.75 398 ILE A C 1
ATOM 3022 O O . ILE A 1 398 ? -6.015 8.079 -3.806 1.00 91.75 398 ILE A O 1
ATOM 3026 N N . VAL A 1 399 ? -6.618 6.148 -2.819 1.00 93.50 399 VAL A N 1
ATOM 3027 C CA . VAL A 1 399 ? -5.275 5.787 -2.335 1.00 93.50 399 VAL A CA 1
ATOM 3028 C C . VAL A 1 399 ? -4.281 5.656 -3.494 1.00 93.50 399 VAL A C 1
ATOM 3030 O O . VAL A 1 399 ? -3.213 6.266 -3.466 1.00 93.50 399 VAL A O 1
ATOM 3033 N N . TRP A 1 400 ? -4.634 4.898 -4.535 1.00 84.75 400 TRP A N 1
ATOM 3034 C CA . TRP A 1 400 ? -3.760 4.649 -5.682 1.00 84.75 400 TRP A CA 1
ATOM 3035 C C . TRP A 1 400 ? -3.568 5.873 -6.580 1.00 84.75 400 TRP A C 1
ATOM 3037 O O . TRP A 1 400 ? -2.482 6.061 -7.130 1.00 84.75 400 TRP A O 1
ATOM 3047 N N . ASP A 1 401 ? -4.586 6.717 -6.748 1.00 83.75 401 ASP A N 1
ATOM 3048 C CA . ASP A 1 401 ? -4.461 7.988 -7.468 1.00 83.75 401 ASP A CA 1
ATOM 3049 C C . ASP A 1 401 ? -3.464 8.914 -6.762 1.00 83.75 401 ASP A C 1
ATOM 3051 O O . ASP A 1 401 ? -2.567 9.449 -7.416 1.00 83.75 401 ASP A O 1
ATOM 3055 N N . LEU A 1 402 ? -3.578 9.045 -5.435 1.00 85.75 402 LEU A N 1
ATOM 3056 C CA . LEU A 1 402 ? -2.691 9.888 -4.636 1.00 85.75 402 LEU A CA 1
ATOM 3057 C C . LEU A 1 402 ? -1.262 9.333 -4.584 1.00 85.75 402 LEU A C 1
ATOM 3059 O O . LEU A 1 402 ? -0.295 10.066 -4.765 1.00 85.75 402 LEU A O 1
ATOM 3063 N N . TYR A 1 403 ? -1.106 8.018 -4.412 1.00 83.31 403 TYR A N 1
ATOM 3064 C CA . TYR A 1 403 ? 0.211 7.382 -4.458 1.00 83.31 403 TYR A CA 1
ATOM 3065 C C . TYR A 1 403 ? 0.917 7.646 -5.785 1.00 83.31 403 TYR A C 1
ATOM 3067 O O . TYR A 1 403 ? 2.097 8.003 -5.801 1.00 83.31 403 TYR A O 1
ATOM 3075 N N . ARG A 1 404 ? 0.175 7.522 -6.893 1.00 77.12 404 ARG A N 1
ATOM 3076 C CA . ARG A 1 404 ? 0.677 7.847 -8.225 1.00 77.12 404 ARG A CA 1
ATOM 3077 C C . ARG A 1 404 ? 1.017 9.325 -8.356 1.00 77.12 404 ARG A C 1
ATOM 3079 O O . ARG A 1 404 ? 2.049 9.611 -8.933 1.00 77.12 404 ARG A O 1
ATOM 3086 N N . SER A 1 405 ? 0.233 10.262 -7.825 1.00 70.31 405 SER A N 1
ATOM 3087 C CA . SER A 1 405 ? 0.570 11.689 -7.945 1.00 70.31 405 SER A CA 1
ATOM 3088 C C . SER A 1 405 ? 1.790 12.111 -7.124 1.00 70.31 405 SER A C 1
ATOM 3090 O O . SER A 1 405 ? 2.573 12.920 -7.611 1.00 70.31 405 SER A O 1
ATOM 3092 N N . GLU A 1 406 ? 1.955 11.576 -5.912 1.00 65.81 406 GLU A N 1
ATOM 3093 C CA . GLU A 1 406 ? 3.017 11.985 -4.978 1.00 65.81 406 GLU A CA 1
ATOM 3094 C C . GLU A 1 406 ? 4.351 11.284 -5.249 1.00 65.81 406 GLU A C 1
ATOM 3096 O O . GLU A 1 406 ? 5.407 11.910 -5.229 1.00 65.81 406 GLU A O 1
ATOM 3101 N N . ASN A 1 407 ? 4.315 9.979 -5.530 1.00 58.28 407 ASN A N 1
ATOM 3102 C CA . ASN A 1 407 ? 5.527 9.167 -5.681 1.00 58.28 407 ASN A CA 1
ATOM 3103 C C . ASN A 1 407 ? 5.927 8.960 -7.149 1.00 58.28 407 ASN A C 1
ATOM 3105 O O . ASN A 1 407 ? 7.051 8.548 -7.433 1.00 58.28 407 ASN A O 1
ATOM 3109 N N . PHE A 1 408 ? 5.025 9.271 -8.083 1.00 56.00 408 PHE A N 1
ATOM 3110 C CA . PHE A 1 408 ? 5.272 9.258 -9.525 1.00 56.00 408 PHE A CA 1
ATOM 3111 C C . PHE A 1 408 ? 4.743 10.559 -10.141 1.00 56.00 408 PHE A C 1
ATOM 3113 O O . PHE A 1 408 ? 3.744 10.512 -10.867 1.00 56.00 408 PHE A O 1
ATOM 3120 N N . PRO A 1 409 ? 5.364 11.724 -9.838 1.00 51.00 409 PRO A N 1
ATOM 3121 C CA . PRO A 1 409 ? 4.863 13.031 -10.256 1.00 51.00 409 PRO A CA 1
ATOM 3122 C C . PRO A 1 409 ? 4.382 12.972 -11.702 1.00 51.00 409 PRO A C 1
ATOM 3124 O O . PRO A 1 409 ? 5.125 12.538 -12.584 1.00 51.00 409 PRO A O 1
ATOM 3127 N N . GLN A 1 410 ? 3.108 13.332 -11.906 1.00 49.88 410 GLN A N 1
ATOM 3128 C CA . GLN A 1 410 ? 2.415 13.221 -13.191 1.00 49.88 410 GLN A CA 1
ATOM 3129 C C . GLN A 1 410 ? 3.346 13.657 -14.321 1.00 49.88 410 GLN A C 1
ATOM 3131 O O . GLN A 1 410 ? 3.862 14.778 -14.288 1.00 49.88 410 GLN A O 1
ATOM 3136 N N . ALA A 1 411 ? 3.563 12.768 -15.296 1.00 54.53 411 ALA A N 1
ATOM 3137 C CA . ALA A 1 411 ? 4.457 13.034 -16.412 1.00 54.53 411 ALA A CA 1
ATOM 3138 C C . ALA A 1 411 ? 4.085 14.387 -17.036 1.00 54.53 411 ALA A C 1
ATOM 3140 O O . ALA A 1 411 ? 2.972 14.579 -17.527 1.00 54.53 411 ALA A O 1
ATOM 3141 N N . SER A 1 412 ? 4.999 15.352 -16.985 1.00 63.41 412 SER A N 1
ATOM 3142 C CA . SER A 1 412 ? 4.872 16.543 -17.811 1.00 63.41 412 SER A CA 1
ATOM 3143 C C . SER A 1 412 ? 5.016 16.121 -19.270 1.00 63.41 412 SER A C 1
ATOM 3145 O O . SER A 1 412 ? 5.696 15.142 -19.594 1.00 63.41 412 SER A O 1
ATOM 3147 N N . THR A 1 413 ? 4.339 16.828 -20.173 1.00 82.06 413 THR A N 1
ATOM 3148 C CA . THR A 1 413 ? 4.531 16.546 -21.592 1.00 82.06 413 THR A CA 1
ATOM 3149 C C . THR A 1 413 ? 5.946 16.943 -22.001 1.00 82.06 413 THR A C 1
ATOM 3151 O O . THR A 1 413 ? 6.438 18.006 -21.617 1.00 82.06 413 THR A O 1
ATOM 3154 N N . LEU A 1 414 ? 6.589 16.092 -22.792 1.00 86.94 414 LEU A N 1
ATOM 3155 C CA . LEU A 1 414 ? 7.870 16.360 -23.434 1.00 86.94 414 LEU A CA 1
ATOM 3156 C C . LEU A 1 414 ? 7.651 16.486 -24.941 1.00 86.94 414 LEU A C 1
ATOM 3158 O O . LEU A 1 414 ? 6.736 15.877 -25.500 1.00 86.94 414 LEU A O 1
ATOM 3162 N N . ASP A 1 415 ? 8.505 17.260 -25.609 1.00 92.62 415 ASP A N 1
ATOM 3163 C CA . ASP A 1 415 ? 8.486 17.326 -27.069 1.00 92.62 415 ASP A CA 1
ATOM 3164 C C . ASP A 1 415 ? 9.207 16.110 -27.657 1.00 92.62 415 ASP A C 1
ATOM 3166 O O . ASP A 1 415 ? 10.423 15.960 -27.506 1.00 92.62 415 ASP A O 1
ATOM 3170 N N . VAL A 1 416 ? 8.461 15.257 -28.360 1.00 93.00 416 VAL A N 1
ATOM 3171 C CA . VAL A 1 416 ? 8.971 14.028 -28.987 1.00 93.00 416 VAL A CA 1
ATOM 3172 C C . VAL A 1 416 ? 10.120 14.321 -29.961 1.00 93.00 416 VAL A C 1
ATOM 3174 O O . VAL A 1 416 ? 11.030 13.499 -30.099 1.00 93.00 416 VAL A O 1
ATOM 3177 N N . ALA A 1 417 ? 10.137 15.508 -30.581 1.00 92.94 417 ALA A N 1
ATOM 3178 C CA . ALA A 1 417 ? 11.189 15.905 -31.515 1.00 92.94 417 ALA A CA 1
ATOM 3179 C C . ALA A 1 417 ? 12.585 15.879 -30.871 1.00 92.94 417 ALA A C 1
ATOM 3181 O O . ALA A 1 417 ? 13.558 15.535 -31.535 1.00 92.94 417 ALA A O 1
ATOM 3182 N N . GLN A 1 418 ? 12.701 16.132 -29.562 1.00 93.38 418 GLN A N 1
ATOM 3183 C CA . GLN A 1 418 ? 13.987 16.110 -28.845 1.00 93.38 418 GLN A CA 1
ATOM 3184 C C . GLN A 1 418 ? 14.679 14.737 -28.863 1.00 93.38 418 GLN A C 1
ATOM 3186 O O . GLN A 1 418 ? 15.885 14.647 -28.632 1.00 93.38 418 GLN A O 1
ATOM 3191 N N . TYR A 1 419 ? 13.922 13.675 -29.140 1.00 94.12 419 TYR A N 1
ATOM 3192 C CA . TYR A 1 419 ? 14.376 12.285 -29.109 1.00 94.12 419 TYR A CA 1
ATOM 3193 C C . TYR A 1 419 ? 14.490 11.657 -30.501 1.00 94.12 419 TYR A C 1
ATOM 3195 O O . TYR A 1 419 ? 15.072 10.581 -30.665 1.00 94.12 419 TYR A O 1
ATOM 3203 N N . LYS A 1 420 ? 13.930 12.331 -31.510 1.00 94.31 420 LYS A N 1
ATOM 3204 C CA . LYS A 1 420 ? 13.828 11.842 -32.890 1.00 94.31 420 LYS A CA 1
ATOM 3205 C C . LYS A 1 420 ? 14.419 12.799 -33.916 1.00 94.31 420 LYS A C 1
ATOM 3207 O O . LYS A 1 420 ? 14.519 12.433 -35.083 1.00 94.31 420 LYS A O 1
ATOM 3212 N N . GLU A 1 421 ? 14.842 13.988 -33.506 1.00 92.25 421 GLU A N 1
ATOM 3213 C CA . GLU A 1 421 ? 15.452 14.993 -34.366 1.00 92.25 421 GLU A CA 1
ATOM 3214 C C . GLU A 1 421 ? 16.765 15.502 -33.767 1.00 92.25 421 GLU A C 1
ATOM 3216 O O . GLU A 1 421 ? 16.973 15.520 -32.553 1.00 92.25 421 GLU A O 1
ATOM 3221 N N . LYS A 1 422 ? 17.669 15.949 -34.638 1.00 90.06 422 LYS A N 1
ATOM 3222 C CA . LYS A 1 422 ? 18.877 16.679 -34.256 1.00 90.06 422 LYS A CA 1
ATOM 3223 C C . LYS A 1 422 ? 19.058 17.858 -35.197 1.00 90.06 422 LYS A C 1
ATOM 3225 O O . LYS A 1 422 ? 18.998 17.690 -36.411 1.00 90.06 422 LYS A O 1
ATOM 3230 N N . ASP A 1 423 ? 19.245 19.051 -34.634 1.00 88.06 423 ASP A N 1
ATOM 3231 C CA . ASP A 1 423 ? 19.390 20.303 -35.391 1.00 88.06 423 ASP A CA 1
ATOM 3232 C C . ASP A 1 423 ? 18.225 20.553 -36.383 1.00 88.06 423 ASP A C 1
ATOM 3234 O O . ASP A 1 423 ? 18.416 21.085 -37.477 1.00 88.06 423 ASP A O 1
ATOM 3238 N N . GLY A 1 424 ? 17.005 20.140 -36.007 1.00 83.50 424 GLY A N 1
ATOM 3239 C CA . GLY A 1 424 ? 15.787 20.275 -36.821 1.00 83.50 424 GLY A CA 1
ATOM 3240 C C . GLY A 1 424 ? 15.690 19.306 -38.007 1.00 83.50 424 GLY A C 1
ATOM 3241 O O . GLY A 1 424 ? 14.896 19.533 -38.918 1.00 83.50 424 GLY A O 1
ATOM 3242 N N . GLN A 1 425 ? 16.520 18.259 -38.037 1.00 88.56 425 GLN A N 1
ATOM 3243 C CA . GLN A 1 425 ? 16.461 17.178 -39.022 1.00 88.56 425 GLN A CA 1
ATOM 3244 C C . GLN A 1 425 ? 16.054 15.871 -38.343 1.00 88.56 425 GLN A C 1
ATOM 3246 O O . GLN A 1 425 ? 16.597 15.520 -37.294 1.00 88.56 425 GLN A O 1
ATOM 3251 N N . ALA A 1 426 ? 15.137 15.129 -38.968 1.00 88.81 426 ALA A N 1
ATOM 3252 C CA . ALA A 1 426 ? 14.723 13.814 -38.492 1.00 88.81 426 ALA A CA 1
ATOM 3253 C C . ALA A 1 426 ? 15.897 12.825 -38.506 1.00 88.81 426 ALA A C 1
ATOM 3255 O O . ALA A 1 426 ? 16.642 12.726 -39.482 1.00 88.81 426 ALA A O 1
ATOM 3256 N N . LEU A 1 427 ? 16.043 12.090 -37.410 1.00 90.62 427 LEU A N 1
ATOM 3257 C CA . LEU A 1 427 ? 17.017 11.024 -37.247 1.00 90.62 427 LEU A CA 1
ATOM 3258 C C . LEU A 1 427 ? 16.505 9.723 -37.870 1.00 90.62 427 LEU A C 1
ATOM 3260 O O . LEU A 1 427 ? 15.301 9.442 -37.857 1.00 90.62 427 LEU A O 1
ATOM 3264 N N . ASP A 1 428 ? 17.433 8.879 -38.324 1.00 91.88 428 ASP A N 1
ATOM 3265 C CA . ASP A 1 428 ? 17.110 7.488 -38.633 1.00 91.88 428 ASP A CA 1
ATOM 3266 C C . ASP A 1 428 ? 16.611 6.774 -37.367 1.00 91.88 428 ASP A C 1
ATOM 3268 O O . ASP A 1 428 ? 17.109 7.018 -36.267 1.00 91.88 428 ASP A O 1
ATOM 3272 N N . LYS A 1 429 ? 15.676 5.826 -37.509 1.00 88.81 429 LYS A N 1
ATOM 3273 C CA . LYS A 1 429 ? 15.081 5.098 -36.365 1.00 88.81 429 LYS A CA 1
ATOM 3274 C C . LYS A 1 429 ? 16.117 4.444 -35.449 1.00 88.81 429 LYS A C 1
ATOM 3276 O O . LYS A 1 429 ? 15.934 4.386 -34.240 1.00 88.81 429 LYS A O 1
ATOM 3281 N N . SER A 1 430 ? 17.231 3.966 -36.008 1.00 89.00 430 SER A N 1
ATOM 3282 C CA . SER A 1 430 ? 18.328 3.374 -35.228 1.00 89.00 430 SER A CA 1
ATOM 3283 C C . SER A 1 430 ? 19.063 4.375 -34.332 1.00 89.00 430 SER A C 1
ATOM 3285 O O . SER A 1 430 ? 19.875 3.964 -33.508 1.00 89.00 430 SER A O 1
ATOM 3287 N N . GLN A 1 431 ? 18.835 5.671 -34.535 1.00 91.94 431 GLN A N 1
ATOM 3288 C CA . GLN A 1 431 ? 19.425 6.772 -33.781 1.00 91.94 431 GLN A CA 1
ATOM 3289 C C . GLN A 1 431 ? 18.429 7.417 -32.811 1.00 91.94 431 GLN A C 1
ATOM 3291 O O . GLN A 1 431 ? 18.832 8.298 -32.055 1.00 91.94 431 GLN A O 1
ATOM 3296 N N . TRP A 1 432 ? 17.155 7.009 -32.830 1.00 94.62 432 TRP A N 1
ATOM 3297 C CA . TRP A 1 432 ? 16.172 7.493 -31.867 1.00 94.62 432 TRP A CA 1
ATOM 3298 C C . TRP A 1 432 ? 16.591 7.109 -30.453 1.00 94.62 432 TRP A C 1
ATOM 3300 O O . TRP A 1 432 ? 17.067 5.997 -30.203 1.00 94.62 432 TRP A O 1
ATOM 3310 N N . THR A 1 433 ? 16.414 8.044 -29.531 1.00 93.75 433 THR A N 1
ATOM 3311 C CA . THR A 1 433 ? 16.705 7.846 -28.114 1.00 93.75 433 THR A CA 1
ATOM 3312 C C . THR A 1 433 ? 15.409 7.766 -27.320 1.00 93.75 433 THR A C 1
ATOM 3314 O O . THR A 1 433 ? 14.346 8.179 -27.774 1.00 93.75 433 THR A O 1
ATOM 3317 N N . ALA A 1 434 ? 15.489 7.194 -26.123 1.00 94.06 434 ALA A N 1
ATOM 3318 C CA . ALA A 1 434 ? 14.398 7.226 -25.163 1.00 94.06 434 ALA A CA 1
ATOM 3319 C C . ALA A 1 434 ? 14.692 8.293 -24.099 1.00 94.06 434 ALA A C 1
ATOM 3321 O O . ALA A 1 434 ? 15.865 8.493 -23.757 1.00 94.06 434 ALA A O 1
ATOM 3322 N N . PRO A 1 435 ? 13.664 8.953 -23.542 1.00 91.56 435 PRO A N 1
ATOM 3323 C CA . PRO A 1 435 ? 13.840 9.737 -22.333 1.00 91.56 435 PRO A CA 1
ATOM 3324 C C . PRO A 1 435 ? 14.289 8.818 -21.188 1.00 91.56 435 PRO A C 1
ATOM 3326 O O . PRO A 1 435 ? 14.033 7.611 -21.192 1.00 91.56 435 PRO A O 1
ATOM 3329 N N . THR A 1 436 ? 15.004 9.383 -20.219 1.00 85.81 436 THR A N 1
ATOM 3330 C CA . THR A 1 436 ? 15.620 8.626 -19.123 1.00 85.81 436 THR A CA 1
ATOM 3331 C C . THR A 1 436 ? 15.097 9.100 -17.780 1.00 85.81 436 THR A C 1
ATOM 3333 O O . THR A 1 436 ? 15.060 10.303 -17.535 1.00 85.81 436 THR A O 1
ATOM 3336 N N . GLU A 1 437 ? 14.803 8.157 -16.893 1.00 79.69 437 GLU A N 1
ATOM 3337 C CA . GLU A 1 437 ? 14.411 8.410 -15.509 1.00 79.69 437 GLU A CA 1
ATOM 3338 C C . GLU A 1 437 ? 15.131 7.410 -14.594 1.00 79.69 437 GLU A C 1
ATOM 3340 O O . GLU A 1 437 ? 15.336 6.247 -14.957 1.00 79.69 437 GLU A O 1
ATOM 3345 N N . ASN A 1 438 ? 15.599 7.871 -13.431 1.00 76.62 438 ASN A N 1
ATOM 3346 C CA . ASN A 1 438 ? 16.443 7.060 -12.558 1.00 76.62 438 ASN A CA 1
ATOM 3347 C C . ASN A 1 438 ? 15.677 5.841 -12.016 1.00 76.62 438 ASN A C 1
ATOM 3349 O O . ASN A 1 438 ? 14.571 5.976 -11.507 1.00 76.62 438 ASN A O 1
ATOM 3353 N N . GLY A 1 439 ? 16.269 4.648 -12.112 1.00 77.19 439 GLY A N 1
ATOM 3354 C CA . GLY A 1 439 ? 15.630 3.400 -11.670 1.00 77.19 439 GLY A CA 1
ATOM 3355 C C . GLY A 1 439 ? 14.451 2.929 -12.535 1.00 77.19 439 GLY A C 1
ATOM 3356 O O . GLY A 1 439 ? 13.827 1.917 -12.211 1.00 77.19 439 GLY A O 1
ATOM 3357 N N . LYS A 1 440 ? 14.158 3.612 -13.646 1.00 86.44 440 LYS A N 1
ATOM 3358 C CA . LYS A 1 440 ? 13.038 3.309 -14.539 1.00 86.44 440 LYS A CA 1
ATOM 3359 C C . LYS A 1 440 ? 13.498 3.001 -15.962 1.00 86.44 440 LYS A C 1
ATOM 3361 O O . LYS A 1 440 ? 14.630 3.277 -16.358 1.00 86.44 440 LYS A O 1
ATOM 3366 N N . VAL A 1 441 ? 12.596 2.418 -16.741 1.00 93.25 441 VAL A N 1
ATOM 3367 C CA . VAL A 1 441 ? 12.755 2.167 -18.172 1.00 93.25 441 VAL A CA 1
ATOM 3368 C C . VAL A 1 441 ? 11.565 2.747 -18.935 1.00 93.25 441 VAL A C 1
ATOM 3370 O O . VAL A 1 441 ? 10.420 2.661 -18.493 1.00 93.25 441 VAL A O 1
ATOM 3373 N N . PHE A 1 442 ? 11.845 3.376 -20.074 1.00 96.50 442 PHE A N 1
ATOM 3374 C CA . PHE A 1 442 ? 10.836 4.016 -20.912 1.00 96.50 442 PHE A CA 1
ATOM 3375 C C . PHE A 1 442 ? 9.927 2.981 -21.596 1.00 96.50 442 PHE A C 1
ATOM 3377 O O . PHE A 1 442 ? 10.407 2.097 -22.307 1.00 96.50 442 PHE A O 1
ATOM 3384 N N . ALA A 1 443 ? 8.615 3.118 -21.412 1.00 95.88 443 ALA A N 1
ATOM 3385 C CA . ALA A 1 443 ? 7.576 2.205 -21.899 1.00 95.88 443 ALA A CA 1
ATOM 3386 C C . ALA A 1 443 ? 6.719 2.795 -23.041 1.00 95.88 443 ALA A C 1
ATOM 3388 O O . ALA A 1 443 ? 5.710 2.211 -23.435 1.00 95.88 443 ALA A O 1
ATOM 3389 N N . GLY A 1 444 ? 7.116 3.943 -23.596 1.00 96.12 444 GLY A N 1
ATOM 3390 C CA . GLY A 1 444 ? 6.503 4.531 -24.789 1.00 96.12 444 GLY A CA 1
ATOM 3391 C C . GLY A 1 444 ? 5.923 5.924 -24.575 1.00 96.12 444 GLY A C 1
ATOM 3392 O O . GLY A 1 444 ? 5.774 6.404 -23.450 1.00 96.12 444 GLY A O 1
ATOM 3393 N N . TRP A 1 445 ? 5.615 6.575 -25.694 1.00 96.19 445 TRP A N 1
ATOM 3394 C CA . TRP A 1 445 ? 4.962 7.880 -25.730 1.00 96.19 445 TRP A CA 1
ATOM 3395 C C . TRP A 1 445 ? 3.447 7.734 -25.821 1.00 96.19 445 TRP A C 1
ATOM 3397 O O . TRP A 1 445 ? 2.961 6.870 -26.549 1.00 96.19 445 TRP A O 1
ATOM 3407 N N . TYR A 1 446 ? 2.712 8.618 -25.149 1.00 94.50 446 TYR A N 1
ATOM 3408 C CA . TYR A 1 446 ? 1.251 8.604 -25.102 1.00 94.50 446 TYR A CA 1
ATOM 3409 C C . TYR A 1 446 ? 0.658 10.003 -25.286 1.00 94.50 446 TYR A C 1
ATOM 3411 O O . TYR A 1 446 ? 1.264 11.011 -24.919 1.00 94.50 446 TYR A O 1
ATOM 3419 N N . LYS A 1 447 ? -0.541 10.070 -25.874 1.00 91.75 447 LYS A N 1
ATOM 3420 C CA . LYS A 1 447 ? -1.277 11.333 -26.086 1.00 91.75 447 LYS A CA 1
ATOM 3421 C C . LYS A 1 447 ? -1.911 11.860 -24.804 1.00 91.75 447 LYS A C 1
ATOM 3423 O O . LYS A 1 447 ? -2.158 13.056 -24.688 1.00 91.75 447 LYS A O 1
ATOM 3428 N N . ASP A 1 448 ? -2.195 10.962 -23.873 1.00 83.31 448 ASP A N 1
ATOM 3429 C CA . ASP A 1 448 ? -2.880 11.219 -22.618 1.00 83.31 448 ASP A CA 1
ATOM 3430 C C . ASP A 1 448 ? -2.025 10.799 -21.420 1.00 83.31 448 ASP A C 1
ATOM 3432 O O . ASP A 1 448 ? -1.214 9.874 -21.495 1.00 83.31 448 ASP A O 1
ATOM 3436 N N . LYS A 1 449 ? -2.254 11.485 -20.299 1.00 77.00 449 LYS A N 1
ATOM 3437 C CA . LYS A 1 449 ? -1.563 11.273 -19.022 1.00 77.00 449 LYS A CA 1
ATOM 3438 C C . LYS A 1 449 ? -1.829 9.903 -18.386 1.00 77.00 449 LYS A C 1
ATOM 3440 O O . LYS A 1 449 ? -1.057 9.473 -17.539 1.00 77.00 449 LYS A O 1
ATOM 3445 N N . ASP A 1 450 ? -2.912 9.240 -18.792 1.00 77.44 450 ASP A N 1
ATOM 3446 C CA . ASP A 1 450 ? -3.328 7.934 -18.272 1.00 77.44 450 ASP A CA 1
ATOM 3447 C C . ASP A 1 450 ? -2.724 6.775 -19.092 1.00 77.44 450 ASP A C 1
ATOM 3449 O O . ASP A 1 450 ? -2.977 5.602 -18.817 1.00 77.44 450 ASP A O 1
ATOM 3453 N N . PHE A 1 451 ? -1.886 7.098 -20.086 1.00 85.38 451 PHE A N 1
ATOM 3454 C CA . PHE A 1 451 ? -1.164 6.159 -20.941 1.00 85.38 451 PHE A CA 1
ATOM 3455 C C . PHE A 1 451 ? -2.070 5.155 -21.669 1.00 85.38 451 PHE A C 1
ATOM 3457 O O . PHE A 1 451 ? -1.731 3.978 -21.830 1.00 85.38 451 PHE A O 1
ATOM 3464 N N . THR A 1 452 ? -3.232 5.616 -22.132 1.00 85.12 452 THR A N 1
ATOM 3465 C CA . THR A 1 452 ? -4.216 4.772 -22.824 1.00 85.12 452 THR A CA 1
ATOM 3466 C C . THR A 1 452 ? -4.091 4.827 -24.345 1.00 85.12 452 THR A C 1
ATOM 3468 O O . THR A 1 452 ? -4.424 3.858 -25.027 1.00 85.12 452 THR A O 1
ATOM 3471 N N . GLN A 1 453 ? -3.572 5.928 -24.896 1.00 89.06 453 GLN A N 1
ATOM 3472 C CA . GLN A 1 453 ? -3.416 6.144 -26.333 1.00 89.06 453 GLN A CA 1
ATOM 3473 C C . GLN A 1 453 ? -1.935 6.280 -26.704 1.00 89.06 453 GLN A C 1
ATOM 3475 O O . GLN A 1 453 ? -1.392 7.392 -26.654 1.00 89.06 453 GLN A O 1
ATOM 3480 N N . PRO A 1 454 ? -1.258 5.177 -27.079 1.00 95.75 454 PRO A N 1
ATOM 3481 C CA . PRO A 1 454 ? 0.138 5.243 -27.482 1.00 95.75 454 PRO A CA 1
ATOM 3482 C C . PRO A 1 454 ? 0.304 6.075 -28.759 1.00 95.75 454 PRO A C 1
ATOM 3484 O O . PRO A 1 454 ? -0.594 6.162 -29.603 1.00 95.75 454 PRO A O 1
ATOM 3487 N N . LEU A 1 455 ? 1.467 6.703 -28.909 1.00 96.06 455 LEU A N 1
ATOM 3488 C CA . LEU A 1 455 ? 1.840 7.338 -30.164 1.00 96.06 455 LEU A CA 1
ATOM 3489 C C . LEU A 1 455 ? 2.208 6.290 -31.205 1.00 96.06 455 LEU A C 1
ATOM 3491 O O . LEU A 1 455 ? 2.956 5.351 -30.946 1.00 96.06 455 LEU A O 1
ATOM 3495 N N . GLU A 1 456 ? 1.716 6.523 -32.414 1.00 92.19 456 GLU A N 1
ATOM 3496 C CA . GLU A 1 456 ? 2.097 5.760 -33.593 1.00 92.19 456 GLU A CA 1
ATOM 3497 C C . GLU A 1 456 ? 3.491 6.171 -34.066 1.00 92.19 456 GLU A C 1
ATOM 3499 O O . GLU A 1 456 ? 3.909 7.321 -33.897 1.00 92.19 456 GLU A O 1
ATOM 3504 N N . GLU A 1 457 ? 4.174 5.256 -34.749 1.00 90.19 457 GLU A N 1
ATOM 3505 C CA . GLU A 1 457 ? 5.534 5.451 -35.264 1.00 90.19 457 GLU A CA 1
ATOM 3506 C C . GLU A 1 457 ? 5.691 6.661 -36.198 1.00 90.19 457 GLU A C 1
ATOM 3508 O O . GLU A 1 457 ? 6.755 7.276 -36.251 1.00 90.19 457 GLU A O 1
ATOM 3513 N N . SER A 1 458 ? 4.623 7.055 -36.897 1.00 87.75 458 SER A N 1
ATOM 3514 C CA . SER A 1 458 ? 4.607 8.255 -37.740 1.00 87.75 458 SER A CA 1
ATOM 3515 C C . SER A 1 458 ? 4.693 9.570 -36.955 1.00 87.75 458 SER A C 1
ATOM 3517 O O . SER A 1 458 ? 4.827 10.628 -37.564 1.00 87.75 458 SER A O 1
ATOM 3519 N N . THR A 1 459 ? 4.569 9.531 -35.627 1.00 88.81 459 THR A N 1
ATOM 3520 C CA . THR A 1 459 ? 4.600 10.720 -34.771 1.00 88.81 459 THR A CA 1
ATOM 3521 C C . THR A 1 459 ? 6.037 11.012 -34.349 1.00 88.81 459 THR A C 1
ATOM 3523 O O . THR A 1 459 ? 6.606 10.320 -33.497 1.00 88.81 459 THR A O 1
ATOM 3526 N N . THR A 1 460 ? 6.637 12.031 -34.967 1.00 87.56 460 THR A N 1
ATOM 3527 C CA . THR A 1 460 ? 8.041 12.405 -34.733 1.00 87.56 460 THR A CA 1
ATOM 3528 C C . THR A 1 460 ? 8.230 13.711 -33.966 1.00 87.56 460 THR A C 1
ATOM 3530 O O . THR A 1 460 ? 9.348 13.993 -33.554 1.00 87.56 460 THR A O 1
ATOM 3533 N N . SER A 1 461 ? 7.166 14.483 -33.737 1.00 89.25 461 SER A N 1
ATOM 3534 C CA . SER A 1 461 ? 7.209 15.776 -33.047 1.00 89.25 461 SER A CA 1
ATOM 3535 C C . SER A 1 461 ? 5.910 16.068 -32.292 1.00 89.25 461 SER A C 1
ATOM 3537 O O . SER A 1 461 ? 4.878 15.438 -32.547 1.00 89.25 461 SER A O 1
ATOM 3539 N N . GLY A 1 462 ? 5.960 17.032 -31.368 1.00 90.19 462 GLY A N 1
ATOM 3540 C CA . GLY A 1 462 ? 4.814 17.472 -30.576 1.00 90.19 462 GLY A CA 1
ATOM 3541 C C . GLY A 1 462 ? 4.885 17.025 -29.118 1.00 90.19 462 GLY A C 1
ATOM 3542 O O . GLY A 1 462 ? 5.667 16.154 -28.746 1.00 90.19 462 GLY A O 1
ATOM 3543 N N . GLN A 1 463 ? 4.057 17.657 -28.287 1.00 92.69 463 GLN A N 1
ATOM 3544 C CA . GLN A 1 463 ? 3.992 17.399 -26.848 1.00 92.69 463 GLN A CA 1
ATOM 3545 C C . GLN A 1 463 ? 3.285 16.070 -26.561 1.00 92.69 463 GLN A C 1
ATOM 3547 O O . GLN A 1 463 ? 2.168 15.853 -27.033 1.00 92.69 463 GLN A O 1
ATOM 3552 N N . ALA A 1 464 ? 3.924 15.201 -25.778 1.00 93.88 464 ALA A N 1
ATOM 3553 C CA . ALA A 1 464 ? 3.399 13.8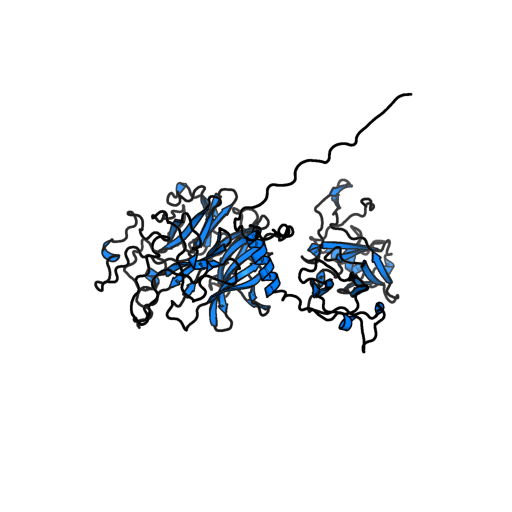92 -25.401 1.00 93.88 464 ALA A CA 1
ATOM 3554 C C . ALA A 1 464 ? 3.876 13.453 -24.012 1.00 93.88 464 ALA A C 1
ATOM 3556 O O . ALA A 1 464 ? 4.888 13.932 -23.505 1.00 93.88 464 ALA A O 1
ATOM 3557 N N . TYR A 1 465 ? 3.158 12.512 -23.409 1.00 89.00 465 TYR A N 1
ATOM 3558 C CA . TYR A 1 465 ? 3.487 11.937 -22.109 1.00 89.00 465 TYR A CA 1
ATOM 3559 C C . TYR A 1 465 ? 4.460 10.767 -22.276 1.00 89.00 465 TYR A C 1
ATOM 3561 O O . TYR A 1 465 ? 4.199 9.848 -23.055 1.00 89.00 465 TYR A O 1
ATOM 3569 N N . ALA A 1 466 ? 5.574 10.785 -21.544 1.00 92.56 466 ALA A N 1
ATOM 3570 C CA . ALA A 1 466 ? 6.490 9.651 -21.467 1.00 92.56 466 ALA A CA 1
ATOM 3571 C C . ALA A 1 466 ? 6.034 8.686 -20.368 1.00 92.56 466 ALA A C 1
ATOM 3573 O O . ALA A 1 466 ? 5.927 9.084 -19.210 1.00 92.56 466 ALA A O 1
ATOM 3574 N N . LYS A 1 467 ? 5.786 7.419 -20.713 1.00 92.38 467 LYS A N 1
ATOM 3575 C CA . LYS A 1 467 ? 5.519 6.375 -19.718 1.00 92.38 467 LYS A CA 1
ATOM 3576 C C . LYS A 1 467 ? 6.831 5.767 -19.238 1.00 92.38 467 LYS A C 1
ATOM 3578 O O . LYS A 1 467 ? 7.665 5.371 -20.055 1.00 92.38 467 LYS A O 1
ATOM 3583 N N . PHE A 1 468 ? 6.964 5.603 -17.929 1.00 88.56 468 PHE A N 1
ATOM 3584 C CA . PHE A 1 468 ? 8.083 4.921 -17.291 1.00 88.56 468 PHE A CA 1
ATOM 3585 C C . PHE A 1 468 ? 7.580 3.788 -16.398 1.00 88.56 468 PHE A C 1
ATOM 3587 O O . PHE A 1 468 ? 6.556 3.923 -15.734 1.00 88.56 468 PHE A O 1
ATOM 3594 N N . VAL A 1 469 ? 8.301 2.668 -16.389 1.00 86.31 469 VAL A N 1
ATOM 3595 C CA . VAL A 1 469 ? 8.047 1.510 -15.513 1.00 86.31 469 VAL A CA 1
ATOM 3596 C C . VAL A 1 469 ? 9.334 1.106 -14.805 1.00 86.31 469 VAL A C 1
ATOM 3598 O O . VAL A 1 469 ? 10.417 1.537 -15.202 1.00 86.31 469 VAL A O 1
ATOM 3601 N N . ASP A 1 470 ? 9.248 0.317 -13.736 1.00 85.62 470 ASP A N 1
ATOM 3602 C CA . ASP A 1 470 ? 10.428 -0.165 -13.011 1.00 85.62 470 ASP A CA 1
ATOM 3603 C C . ASP A 1 470 ? 11.482 -0.790 -13.948 1.00 85.62 470 ASP A C 1
ATOM 3605 O O . ASP A 1 470 ? 11.167 -1.614 -14.811 1.00 85.62 470 ASP A O 1
ATOM 3609 N N . ALA A 1 471 ? 12.759 -0.424 -13.785 1.00 82.81 471 ALA A N 1
ATOM 3610 C CA . ALA A 1 471 ? 13.826 -0.921 -14.656 1.00 82.81 471 ALA A CA 1
ATOM 3611 C C . ALA A 1 471 ? 13.980 -2.456 -14.621 1.00 82.81 471 ALA A C 1
ATOM 3613 O O . ALA A 1 471 ? 14.482 -3.047 -15.583 1.00 82.81 471 ALA A O 1
ATOM 3614 N N . ASN A 1 472 ? 13.531 -3.128 -13.553 1.00 84.56 472 ASN A N 1
ATOM 3615 C CA . ASN A 1 472 ? 13.559 -4.584 -13.463 1.00 84.56 472 ASN A CA 1
ATOM 3616 C C . ASN A 1 472 ? 12.552 -5.265 -14.392 1.00 84.56 472 ASN A C 1
ATOM 3618 O O . ASN A 1 472 ? 12.795 -6.428 -14.726 1.00 84.56 472 ASN A O 1
ATOM 3622 N N . VAL A 1 473 ? 11.505 -4.570 -14.871 1.00 93.38 473 VAL A N 1
ATOM 3623 C CA . VAL A 1 473 ? 10.608 -5.088 -15.926 1.00 93.38 473 VAL A CA 1
ATOM 3624 C C . VAL A 1 473 ? 11.433 -5.513 -17.143 1.00 93.38 473 VAL A C 1
ATOM 3626 O O . VAL A 1 473 ? 11.217 -6.585 -17.704 1.00 93.38 473 VAL A O 1
ATOM 3629 N N . LEU A 1 474 ? 12.451 -4.730 -17.507 1.00 96.00 474 LEU A N 1
ATOM 3630 C CA . LEU A 1 474 ? 13.359 -5.041 -18.609 1.00 96.00 474 LEU A CA 1
ATOM 3631 C C . LEU A 1 474 ? 14.719 -5.525 -18.084 1.00 96.00 474 LEU A C 1
ATOM 3633 O O . LEU A 1 474 ? 15.779 -5.036 -18.466 1.00 96.00 474 LEU A O 1
ATOM 3637 N N . SER A 1 475 ? 14.706 -6.506 -17.182 1.00 93.06 475 SER A N 1
ATOM 3638 C CA . SER A 1 475 ? 15.908 -7.230 -16.740 1.00 93.06 475 SER A CA 1
ATOM 3639 C C . SER A 1 475 ? 15.900 -8.681 -17.231 1.00 93.06 475 SER A C 1
ATOM 3641 O O . SER A 1 475 ? 14.961 -9.119 -17.896 1.00 93.06 475 SER A O 1
ATOM 3643 N N . VAL A 1 476 ? 16.963 -9.443 -16.957 1.00 91.75 476 VAL A N 1
ATOM 3644 C CA . VAL A 1 476 ? 17.101 -10.833 -17.427 1.00 91.75 476 VAL A CA 1
ATOM 3645 C C . VAL A 1 476 ? 17.157 -11.796 -16.256 1.00 91.75 476 VAL A C 1
ATOM 3647 O O . VAL A 1 476 ? 18.032 -11.684 -15.394 1.00 91.75 476 VAL A O 1
ATOM 3650 N N . LYS A 1 477 ? 16.294 -12.811 -16.293 1.00 89.81 477 LYS A N 1
ATOM 3651 C CA . LYS A 1 477 ? 16.452 -14.053 -15.526 1.00 89.81 477 LYS A CA 1
ATOM 3652 C C . LYS A 1 477 ? 16.757 -15.211 -16.473 1.00 89.81 477 LYS A C 1
ATOM 3654 O O . LYS A 1 477 ? 16.567 -15.121 -17.687 1.00 89.81 477 LYS A O 1
ATOM 3659 N N . ARG A 1 478 ? 17.286 -16.300 -15.919 1.00 88.00 478 ARG A N 1
ATOM 3660 C CA . ARG A 1 478 ? 17.749 -17.458 -16.688 1.00 88.00 478 ARG A CA 1
ATOM 3661 C C . ARG A 1 478 ? 17.404 -18.770 -16.003 1.00 88.00 478 ARG A C 1
ATOM 3663 O O . ARG A 1 478 ? 17.363 -18.835 -14.781 1.00 88.00 478 ARG A O 1
ATOM 3670 N N . GLN A 1 479 ? 17.225 -19.797 -16.820 1.00 84.88 479 GLN A N 1
ATOM 3671 C CA . GLN A 1 479 ? 16.911 -21.169 -16.439 1.00 84.88 479 GLN A CA 1
ATOM 3672 C C . GLN A 1 479 ? 17.833 -22.123 -17.183 1.00 84.88 479 GLN A C 1
ATOM 3674 O O . GLN A 1 479 ? 18.016 -21.946 -18.387 1.00 84.88 479 GLN A O 1
ATOM 3679 N N . VAL A 1 480 ? 18.333 -23.169 -16.530 1.00 84.81 480 VAL A N 1
ATOM 3680 C CA . VAL A 1 480 ? 18.955 -24.296 -17.238 1.00 84.81 480 VAL A CA 1
ATOM 3681 C C . VAL A 1 480 ? 18.076 -25.541 -17.176 1.00 84.81 480 VAL A C 1
ATOM 3683 O O . VAL A 1 480 ? 17.067 -25.588 -16.474 1.00 84.81 480 VAL A O 1
ATOM 3686 N N . THR A 1 481 ? 18.427 -26.542 -17.980 1.00 81.56 481 THR A N 1
ATOM 3687 C CA . THR A 1 481 ? 17.723 -27.828 -18.005 1.00 81.56 481 THR A CA 1
ATOM 3688 C C . THR A 1 481 ? 17.733 -28.458 -16.610 1.00 81.56 481 THR A C 1
ATOM 3690 O O . THR A 1 481 ? 18.747 -28.418 -15.911 1.00 81.56 481 THR A O 1
ATOM 3693 N N . TYR A 1 482 ? 16.614 -29.048 -16.191 1.00 75.94 482 TYR A N 1
ATOM 3694 C CA . TYR A 1 482 ? 16.522 -29.690 -14.880 1.00 75.94 482 TYR A CA 1
ATOM 3695 C C . TYR A 1 482 ? 17.614 -30.751 -14.671 1.00 75.94 482 TYR A C 1
ATOM 3697 O O . TYR A 1 482 ? 17.951 -31.476 -15.605 1.00 75.94 482 TYR A O 1
ATOM 3705 N N . ASN A 1 483 ? 18.143 -30.841 -13.446 1.00 76.44 483 ASN A N 1
ATOM 3706 C CA . ASN A 1 483 ? 19.216 -31.758 -13.042 1.00 76.44 483 ASN A CA 1
ATOM 3707 C C . ASN A 1 483 ? 20.520 -31.637 -13.843 1.00 76.44 483 ASN A C 1
ATOM 3709 O O . ASN A 1 483 ? 21.343 -32.552 -13.825 1.00 76.44 483 ASN A O 1
ATOM 3713 N N . SER A 1 484 ? 20.742 -30.506 -14.515 1.00 82.75 484 SER A N 1
ATOM 3714 C CA . SER A 1 484 ? 22.038 -30.223 -15.124 1.00 82.75 484 SER A CA 1
ATOM 3715 C C . SER A 1 484 ? 23.112 -30.126 -14.045 1.00 82.75 484 SER A C 1
ATOM 3717 O O . SER A 1 484 ? 22.976 -29.367 -13.090 1.00 82.75 484 SER A O 1
ATOM 3719 N N . THR A 1 485 ? 24.204 -30.855 -14.225 1.00 89.62 485 THR A N 1
ATOM 3720 C CA . THR A 1 485 ? 25.443 -30.713 -13.455 1.00 89.62 485 THR A CA 1
ATOM 3721 C C . THR A 1 485 ? 26.574 -30.200 -14.345 1.00 89.62 485 THR A C 1
ATOM 3723 O O . THR A 1 485 ? 26.471 -30.220 -15.576 1.00 89.62 485 THR A O 1
ATOM 3726 N N . LEU A 1 486 ? 27.696 -29.803 -13.738 1.00 91.44 486 LEU A N 1
ATOM 3727 C CA . LEU A 1 486 ? 28.905 -29.414 -14.474 1.00 91.44 486 LEU A CA 1
ATOM 3728 C C . LEU A 1 486 ? 29.505 -30.563 -15.307 1.00 91.44 486 LEU A C 1
ATOM 3730 O O . LEU A 1 486 ? 30.330 -30.306 -16.177 1.00 91.44 486 LEU A O 1
ATOM 3734 N N . GLN A 1 487 ? 29.090 -31.812 -15.068 1.00 94.56 487 GLN A N 1
ATOM 3735 C CA . GLN A 1 487 ? 29.494 -32.993 -15.838 1.00 94.56 487 GLN A CA 1
ATOM 3736 C C . GLN A 1 487 ? 28.524 -33.336 -16.980 1.00 94.56 487 GLN A C 1
ATOM 3738 O O . GLN A 1 487 ? 28.774 -34.284 -17.715 1.00 94.56 487 GLN A O 1
ATOM 3743 N N . SER A 1 488 ? 27.419 -32.601 -17.139 1.00 92.44 488 SER A N 1
ATOM 3744 C CA . SER A 1 488 ? 26.445 -32.873 -18.206 1.00 92.44 488 SER A CA 1
ATOM 3745 C C . SER A 1 488 ? 27.076 -32.652 -19.578 1.00 92.44 488 SER A C 1
ATOM 3747 O O . SER A 1 488 ? 27.662 -31.594 -19.812 1.00 92.44 488 SER A O 1
ATOM 3749 N N . ASP A 1 489 ? 26.888 -33.594 -20.508 1.00 95.31 489 ASP A N 1
ATOM 3750 C CA . ASP A 1 489 ? 27.402 -33.482 -21.882 1.00 95.31 489 ASP A CA 1
ATOM 3751 C C . ASP A 1 489 ? 26.855 -32.245 -22.606 1.00 95.31 489 ASP A C 1
ATOM 3753 O O . ASP A 1 489 ? 27.562 -31.586 -23.377 1.00 95.31 489 ASP A O 1
ATOM 3757 N N . LYS A 1 490 ? 25.571 -31.945 -22.371 1.00 93.19 490 LYS A N 1
ATOM 3758 C CA . LYS A 1 490 ? 24.845 -30.821 -22.959 1.00 93.19 490 LYS A CA 1
ATOM 3759 C C . LYS A 1 490 ? 23.844 -30.239 -21.973 1.00 93.19 490 LYS A C 1
ATOM 3761 O O . LYS A 1 490 ? 23.225 -30.978 -21.213 1.00 93.19 490 LYS A O 1
ATOM 3766 N N . VAL A 1 491 ? 23.633 -28.930 -22.055 1.00 89.81 491 VAL A N 1
ATOM 3767 C CA . VAL A 1 491 ? 22.625 -28.194 -21.281 1.00 89.81 491 VAL A CA 1
ATOM 3768 C C . VAL A 1 491 ? 21.891 -27.220 -22.192 1.00 89.81 491 VAL A C 1
ATOM 3770 O O . VAL A 1 491 ? 22.482 -26.629 -23.091 1.00 89.81 491 VAL A O 1
ATOM 3773 N N . SER A 1 492 ? 20.593 -27.041 -21.969 1.00 90.88 492 SER A N 1
ATOM 3774 C CA . SER A 1 492 ? 19.823 -25.970 -22.607 1.00 90.88 492 SER A CA 1
ATOM 3775 C C . SER A 1 492 ? 19.551 -24.849 -21.614 1.00 90.88 492 SER A C 1
ATOM 3777 O O . SER A 1 492 ? 19.313 -25.112 -20.435 1.00 90.88 492 SER A O 1
ATOM 3779 N N . LEU A 1 493 ? 19.584 -23.615 -22.107 1.00 89.12 493 LEU A N 1
ATOM 3780 C CA . LEU A 1 493 ? 19.391 -22.377 -21.362 1.00 89.12 493 LEU A CA 1
ATOM 3781 C C . LEU A 1 493 ? 18.127 -21.680 -21.875 1.00 89.12 493 LEU A C 1
ATOM 3783 O O . LEU A 1 493 ? 17.989 -21.468 -23.076 1.00 89.12 493 LEU A O 1
ATOM 3787 N N . ARG A 1 494 ? 17.223 -21.276 -20.987 1.00 90.50 494 ARG A N 1
ATOM 3788 C CA . ARG A 1 494 ? 16.100 -20.390 -21.308 1.00 90.50 494 ARG A CA 1
ATOM 3789 C C . ARG A 1 494 ? 16.341 -19.030 -20.661 1.00 90.50 494 ARG A C 1
ATOM 3791 O O . ARG A 1 494 ? 16.627 -18.942 -19.469 1.00 90.50 494 ARG A O 1
ATOM 3798 N N . LEU A 1 495 ? 16.228 -17.982 -21.463 1.00 93.88 495 LEU A N 1
ATOM 3799 C CA . LEU A 1 495 ? 16.267 -16.587 -21.046 1.00 93.88 495 LEU A CA 1
ATOM 3800 C C . LEU A 1 495 ? 14.840 -16.087 -20.843 1.00 93.88 495 LEU A C 1
ATOM 3802 O O . LEU A 1 495 ? 13.936 -16.469 -21.594 1.00 93.88 495 LEU A O 1
ATOM 3806 N N . LEU A 1 496 ? 14.658 -15.246 -19.832 1.00 94.25 496 LEU A N 1
ATOM 3807 C CA . LEU A 1 496 ? 13.389 -14.624 -19.480 1.00 94.25 496 LEU A CA 1
ATOM 3808 C C . LEU A 1 496 ? 13.590 -13.127 -19.257 1.00 94.25 496 LEU A C 1
ATOM 3810 O O . LEU A 1 496 ? 14.544 -12.718 -18.596 1.00 94.25 496 LEU A O 1
ATOM 3814 N N . THR A 1 497 ? 12.668 -12.337 -19.790 1.00 96.94 497 THR A N 1
ATOM 3815 C CA . THR A 1 497 ? 12.451 -10.922 -19.464 1.00 96.94 497 THR A CA 1
ATOM 3816 C C . THR 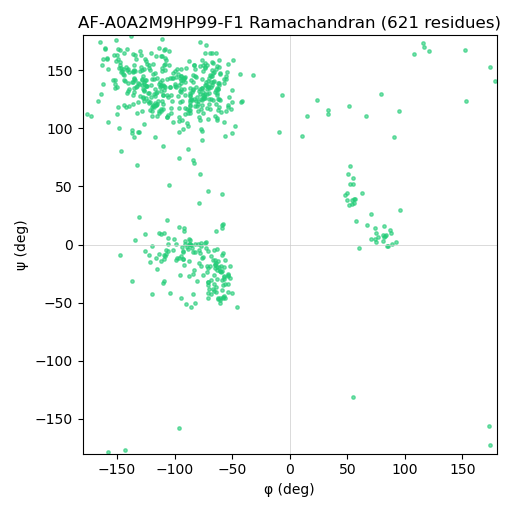A 1 497 ? 10.945 -10.655 -19.497 1.00 96.94 497 THR A C 1
ATOM 3818 O O . THR A 1 497 ? 10.168 -11.597 -19.694 1.00 96.94 497 THR A O 1
ATOM 3821 N N . THR A 1 498 ? 10.515 -9.415 -19.296 1.00 97.50 498 THR A N 1
ATOM 3822 C CA . THR A 1 498 ? 9.097 -9.052 -19.264 1.00 97.50 498 THR A CA 1
ATOM 3823 C C . THR A 1 498 ? 8.807 -7.766 -20.038 1.00 97.50 498 THR A C 1
ATOM 3825 O O . THR A 1 498 ? 9.711 -7.006 -20.377 1.00 97.50 498 THR A O 1
ATOM 3828 N N . VAL A 1 499 ? 7.528 -7.553 -20.342 1.00 97.56 499 VAL A N 1
ATOM 3829 C CA . VAL A 1 499 ? 6.956 -6.288 -20.827 1.00 97.56 499 VAL A CA 1
ATOM 3830 C C . VAL A 1 499 ? 5.842 -5.850 -19.873 1.00 97.56 499 VAL A C 1
ATOM 3832 O O . VAL A 1 499 ? 5.231 -6.691 -19.202 1.00 97.56 499 VAL A O 1
ATOM 3835 N N . ASP A 1 500 ? 5.571 -4.550 -19.810 1.00 95.25 500 ASP A N 1
ATOM 3836 C CA . ASP A 1 500 ? 4.552 -3.953 -18.933 1.00 95.25 500 ASP A CA 1
ATOM 3837 C C . ASP A 1 500 ? 3.134 -4.010 -19.524 1.00 95.25 500 ASP A C 1
ATOM 3839 O O . ASP A 1 500 ? 2.141 -3.919 -18.809 1.00 95.25 500 ASP A O 1
ATOM 3843 N N . SER A 1 501 ? 3.018 -4.144 -20.846 1.00 95.06 501 SER A N 1
ATOM 3844 C CA . SER A 1 501 ? 1.740 -4.124 -21.557 1.00 95.06 501 SER A CA 1
ATOM 3845 C C . SER A 1 501 ? 1.839 -4.812 -22.923 1.00 95.06 501 SER A C 1
ATOM 3847 O O . SER A 1 501 ? 2.889 -5.327 -23.303 1.00 95.06 501 SER A O 1
ATOM 3849 N N . LEU A 1 502 ? 0.735 -4.821 -23.677 1.00 95.06 502 LEU A N 1
ATOM 3850 C CA . LEU A 1 502 ? 0.720 -5.236 -25.086 1.00 95.06 502 LEU A CA 1
ATOM 3851 C C . LEU A 1 502 ? 1.049 -4.087 -26.055 1.00 95.06 502 LEU A C 1
ATOM 3853 O O . LEU A 1 502 ? 1.082 -4.301 -27.264 1.00 95.06 502 LEU A O 1
ATOM 3857 N N . ASN A 1 503 ? 1.321 -2.884 -25.542 1.00 95.44 503 ASN A N 1
ATOM 3858 C CA . ASN A 1 503 ? 1.700 -1.724 -26.342 1.00 95.44 503 ASN A CA 1
ATOM 3859 C C . ASN A 1 503 ? 3.203 -1.770 -26.648 1.00 95.44 503 ASN A C 1
ATOM 3861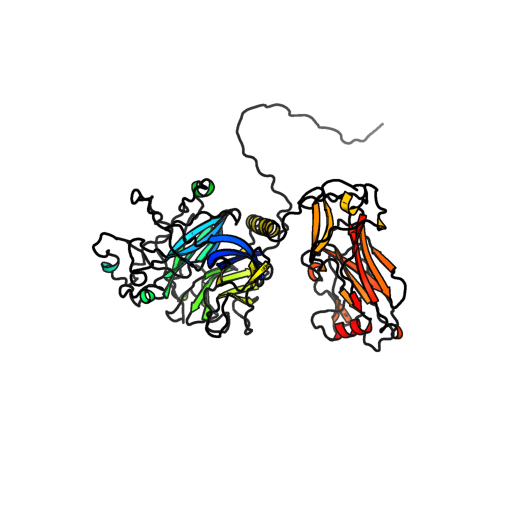 O O . ASN A 1 503 ? 3.985 -0.981 -26.129 1.00 95.44 503 ASN A O 1
ATOM 3865 N N . TYR A 1 504 ? 3.613 -2.704 -27.500 1.00 95.81 504 TYR A N 1
ATOM 3866 C CA . TYR A 1 504 ? 4.974 -2.809 -28.025 1.00 95.81 504 TYR A CA 1
ATOM 3867 C C . TYR A 1 504 ? 4.933 -3.374 -29.450 1.00 95.81 504 TYR A C 1
ATOM 3869 O O . TYR A 1 504 ? 3.982 -4.048 -29.839 1.00 95.81 504 TYR A O 1
ATOM 3877 N N . GLN A 1 505 ? 5.975 -3.119 -30.242 1.00 96.81 505 GLN A N 1
ATOM 3878 C CA . GLN A 1 505 ? 6.120 -3.720 -31.569 1.00 96.81 505 GLN A CA 1
ATOM 3879 C C . GLN A 1 505 ? 6.781 -5.098 -31.483 1.00 96.81 505 GLN A C 1
ATOM 3881 O O . GLN A 1 505 ? 6.257 -6.085 -31.989 1.00 96.81 505 GLN A O 1
ATOM 3886 N N . VAL A 1 506 ? 7.949 -5.171 -30.838 1.00 97.62 506 VAL A N 1
ATOM 3887 C CA . VAL A 1 506 ? 8.703 -6.412 -30.603 1.00 97.62 506 VAL A CA 1
ATOM 3888 C C . VAL A 1 506 ? 9.442 -6.343 -29.272 1.00 97.62 506 VAL A C 1
ATOM 3890 O O . VAL A 1 506 ? 9.853 -5.265 -28.848 1.00 97.62 506 VAL A O 1
ATOM 3893 N N . ALA A 1 507 ? 9.676 -7.491 -28.644 1.00 98.19 507 ALA A N 1
ATOM 3894 C CA . ALA A 1 507 ? 10.518 -7.606 -27.457 1.00 98.19 507 ALA A CA 1
ATOM 3895 C C . ALA A 1 507 ? 11.457 -8.811 -27.569 1.00 98.19 507 ALA A C 1
ATOM 3897 O O . ALA A 1 507 ? 11.196 -9.754 -28.321 1.00 98.19 507 ALA A O 1
ATOM 3898 N N . GLY A 1 508 ? 12.591 -8.776 -26.876 1.00 98.06 508 GLY A N 1
ATOM 3899 C CA . GLY A 1 508 ? 13.609 -9.797 -27.060 1.00 98.06 508 GLY A CA 1
ATOM 3900 C C . GLY A 1 508 ? 14.918 -9.559 -26.331 1.00 98.06 508 GLY A C 1
ATOM 3901 O O . GLY A 1 508 ? 14.986 -8.867 -25.320 1.00 98.06 508 GLY A O 1
ATOM 3902 N N . PHE A 1 509 ? 15.971 -10.169 -26.868 1.00 98.38 509 PHE A N 1
ATOM 3903 C CA . PHE A 1 509 ? 17.313 -10.150 -26.302 1.00 98.38 509 PHE A CA 1
ATOM 3904 C C . PHE A 1 509 ? 18.352 -9.855 -27.378 1.00 98.38 509 PHE A C 1
ATOM 3906 O O . PHE A 1 509 ? 18.342 -10.460 -28.450 1.00 98.38 509 PHE A O 1
ATOM 3913 N N . ASN A 1 510 ? 19.295 -8.977 -27.065 1.00 98.06 510 ASN A N 1
ATOM 3914 C CA . ASN A 1 510 ? 20.573 -8.891 -27.747 1.00 98.06 510 ASN A CA 1
ATOM 3915 C C . ASN A 1 510 ? 21.562 -9.795 -27.000 1.00 98.06 510 ASN A C 1
ATOM 3917 O O . ASN A 1 510 ? 21.802 -9.609 -25.806 1.00 98.06 510 ASN A O 1
ATOM 3921 N N . ILE A 1 511 ? 22.068 -10.828 -27.675 1.00 97.94 511 ILE A N 1
ATOM 3922 C CA . ILE A 1 511 ? 22.854 -11.895 -27.047 1.00 97.94 511 ILE A CA 1
ATOM 3923 C C . ILE A 1 511 ? 24.251 -11.922 -27.653 1.00 97.94 511 ILE A C 1
ATOM 3925 O O . ILE A 1 511 ? 24.413 -12.201 -28.843 1.00 97.94 511 ILE A O 1
ATOM 3929 N N . GLN A 1 512 ? 25.259 -11.708 -26.817 1.00 96.75 512 GLN A N 1
ATOM 3930 C CA . GLN A 1 512 ? 26.665 -11.895 -27.144 1.00 96.75 512 GLN A CA 1
ATOM 3931 C C . GLN A 1 512 ? 27.196 -13.159 -26.465 1.00 96.75 512 GLN A C 1
ATOM 3933 O O . GLN A 1 512 ? 27.061 -13.308 -25.256 1.00 96.75 512 GLN A O 1
ATOM 3938 N N . GLN A 1 513 ? 27.813 -14.061 -27.233 1.00 94.12 513 GLN A N 1
ATOM 3939 C CA . GLN A 1 513 ? 28.445 -15.278 -26.713 1.00 94.12 513 GLN A CA 1
ATOM 3940 C C . GLN A 1 513 ? 29.961 -15.206 -26.918 1.00 94.12 513 GLN A C 1
ATOM 3942 O O . GLN A 1 513 ? 30.431 -15.233 -28.059 1.00 94.12 513 GLN A O 1
ATOM 3947 N N . GLY A 1 514 ? 30.724 -15.153 -25.829 1.00 92.94 514 GLY A N 1
ATOM 3948 C CA . GLY A 1 514 ? 32.168 -14.950 -25.851 1.00 92.94 514 GLY A CA 1
ATOM 3949 C C . GLY A 1 514 ? 32.530 -13.676 -26.615 1.00 92.94 514 GLY A C 1
ATOM 3950 O O . GLY A 1 514 ? 31.934 -12.624 -26.412 1.00 92.94 514 GLY A O 1
ATOM 3951 N N . SER A 1 515 ? 33.481 -13.785 -27.540 1.00 92.06 515 SER A N 1
ATOM 3952 C CA . SER A 1 515 ? 33.916 -12.687 -28.411 1.00 92.06 515 SER A CA 1
ATOM 3953 C C . SER A 1 515 ? 33.103 -12.546 -29.704 1.00 92.06 515 SER A C 1
ATOM 3955 O O . SER A 1 515 ? 33.444 -11.721 -30.551 1.00 92.06 515 SER A O 1
ATOM 3957 N N . ASN A 1 516 ? 32.042 -13.338 -29.895 1.00 94.12 516 ASN A N 1
ATOM 3958 C CA . ASN A 1 516 ? 31.230 -13.250 -31.106 1.00 94.12 516 ASN A CA 1
ATOM 3959 C C . ASN A 1 516 ? 30.480 -11.914 -31.179 1.00 94.12 516 ASN A C 1
ATOM 3961 O O . ASN A 1 516 ? 30.190 -11.287 -30.160 1.00 94.12 516 ASN A O 1
ATOM 3965 N N . ALA A 1 517 ? 30.111 -11.505 -32.394 1.00 94.88 517 ALA A N 1
ATOM 3966 C CA . ALA A 1 517 ? 29.225 -10.362 -32.582 1.00 94.88 517 ALA A CA 1
ATOM 3967 C C . ALA A 1 517 ? 27.855 -10.624 -31.912 1.00 94.88 517 ALA A C 1
ATOM 3969 O O . ALA A 1 517 ? 27.325 -11.737 -32.056 1.00 94.88 517 ALA A O 1
ATOM 3970 N N . PRO A 1 518 ? 27.270 -9.634 -31.210 1.00 95.88 518 PRO A N 1
ATOM 3971 C CA . PRO A 1 518 ? 25.946 -9.771 -30.616 1.00 95.88 518 PRO A CA 1
ATOM 3972 C C . PRO A 1 518 ? 24.865 -10.040 -31.669 1.00 95.88 518 PRO A C 1
ATOM 3974 O O . PRO A 1 518 ? 24.950 -9.564 -32.803 1.00 95.88 518 PRO A O 1
ATOM 3977 N N . LYS A 1 519 ? 23.835 -10.803 -31.297 1.00 97.00 519 LYS A N 1
ATOM 3978 C CA . LYS A 1 519 ? 22.701 -11.130 -32.171 1.00 97.00 519 LYS A CA 1
ATOM 3979 C C . LYS A 1 519 ? 21.383 -10.777 -31.508 1.00 97.00 519 LYS A C 1
ATOM 3981 O O . LYS A 1 519 ? 21.129 -11.203 -30.383 1.00 97.00 519 LYS A O 1
ATOM 3986 N N . ASP A 1 520 ? 20.528 -10.088 -32.254 1.00 96.75 520 ASP A N 1
ATOM 3987 C CA . ASP A 1 520 ? 19.153 -9.827 -31.847 1.00 96.75 520 ASP A CA 1
ATOM 3988 C C . ASP A 1 520 ? 18.275 -11.066 -32.019 1.00 96.75 520 ASP A C 1
ATOM 3990 O O . ASP A 1 520 ? 18.312 -11.771 -33.036 1.00 96.75 520 ASP A O 1
ATOM 3994 N N . ARG A 1 521 ? 17.478 -11.323 -30.986 1.00 96.81 521 ARG A N 1
ATOM 3995 C CA . ARG A 1 521 ? 16.465 -12.369 -30.909 1.00 96.81 521 ARG A CA 1
ATOM 3996 C C . ARG A 1 521 ? 15.183 -11.740 -30.394 1.00 96.81 521 ARG A C 1
ATOM 3998 O O . ARG A 1 521 ? 15.034 -11.574 -29.188 1.00 96.81 521 ARG A O 1
ATOM 4005 N N . SER A 1 522 ? 14.288 -11.382 -31.308 1.00 94.25 522 SER A N 1
ATOM 4006 C CA . SER A 1 522 ? 12.991 -10.778 -31.004 1.00 94.25 522 SER A CA 1
ATOM 4007 C C . SER A 1 522 ? 11.824 -11.728 -31.237 1.00 94.25 522 SER A C 1
ATOM 4009 O O . SER A 1 522 ? 11.909 -12.693 -31.997 1.00 94.25 522 SER A O 1
ATOM 4011 N N . SER A 1 523 ? 10.716 -11.397 -30.584 1.00 91.75 523 SER A N 1
ATOM 4012 C CA . SER A 1 523 ? 9.401 -11.997 -30.733 1.00 91.75 523 SER A CA 1
ATOM 4013 C C . SER A 1 523 ? 8.338 -10.898 -30.646 1.00 91.75 523 SER A C 1
ATOM 4015 O O . SER A 1 523 ? 8.525 -9.895 -29.957 1.00 91.75 523 SER A O 1
ATOM 4017 N N . THR A 1 524 ? 7.217 -11.093 -31.336 1.00 93.62 524 THR A N 1
ATOM 4018 C CA . THR A 1 524 ? 5.968 -10.342 -31.114 1.00 93.62 524 THR A CA 1
ATOM 4019 C C . THR A 1 524 ? 5.038 -11.057 -30.129 1.00 93.62 524 THR A C 1
ATOM 4021 O O . THR A 1 524 ? 3.977 -10.546 -29.800 1.00 93.62 524 THR A O 1
ATOM 4024 N N . ALA A 1 525 ? 5.397 -12.270 -29.701 1.00 92.31 525 ALA A N 1
ATOM 4025 C CA . ALA A 1 525 ? 4.629 -13.082 -28.768 1.00 92.31 525 ALA A CA 1
ATOM 4026 C C . ALA A 1 525 ? 5.188 -12.973 -27.345 1.00 92.31 525 ALA A C 1
ATOM 4028 O O . ALA A 1 525 ? 6.407 -13.059 -27.144 1.00 92.31 525 ALA A O 1
ATOM 4029 N N . VAL A 1 526 ? 4.269 -12.863 -26.384 1.00 95.94 526 VAL A N 1
ATOM 4030 C CA . VAL A 1 526 ? 4.509 -12.802 -24.937 1.00 95.94 526 VAL A CA 1
ATOM 4031 C C . VAL A 1 526 ? 3.540 -13.718 -24.189 1.00 95.94 526 VAL A C 1
ATOM 4033 O O . VAL A 1 526 ? 2.520 -14.127 -24.739 1.00 95.94 526 VAL A O 1
ATOM 4036 N N . TYR A 1 527 ? 3.847 -14.036 -22.930 1.00 91.81 527 TYR A N 1
ATOM 4037 C CA . TYR A 1 527 ? 3.114 -15.027 -22.137 1.00 91.81 527 TYR A CA 1
ATOM 4038 C C . TYR A 1 527 ? 2.672 -14.450 -20.790 1.00 91.81 527 TYR A C 1
ATOM 4040 O O . TYR A 1 527 ? 3.503 -13.978 -20.022 1.00 91.81 527 TYR A O 1
ATOM 4048 N N . GLY A 1 528 ? 1.381 -14.527 -20.457 1.00 87.25 528 GLY A N 1
ATOM 4049 C CA . GLY A 1 528 ? 0.866 -14.000 -19.180 1.00 87.25 528 GLY A CA 1
ATOM 4050 C C . GLY A 1 528 ? 1.312 -14.788 -17.940 1.00 87.25 528 GLY A C 1
ATOM 4051 O O . GLY A 1 528 ? 1.262 -14.277 -16.828 1.00 87.25 528 GLY A O 1
ATOM 4052 N N . GLN A 1 529 ? 1.762 -16.031 -18.116 1.00 84.75 529 GLN A N 1
ATOM 4053 C CA . GLN A 1 529 ? 2.273 -16.882 -17.043 1.00 84.75 529 GLN A CA 1
ATOM 4054 C C . GLN A 1 529 ? 3.158 -17.992 -17.609 1.00 84.75 529 GLN A C 1
ATOM 4056 O O . GLN A 1 529 ? 3.036 -18.359 -18.779 1.00 84.75 529 GLN A O 1
ATOM 4061 N N . LEU A 1 530 ? 4.008 -18.566 -16.763 1.00 81.69 530 LEU A N 1
ATOM 4062 C CA . LEU A 1 530 ? 4.728 -19.804 -17.056 1.00 81.69 530 LEU A CA 1
ATOM 4063 C C . LEU A 1 530 ? 4.194 -20.911 -16.149 1.00 81.69 530 LEU A C 1
ATOM 4065 O O . LEU A 1 530 ? 3.984 -20.694 -14.959 1.00 81.69 530 LEU A O 1
ATOM 4069 N N . LYS A 1 531 ? 3.976 -22.100 -16.713 1.00 73.81 531 LYS A N 1
ATOM 4070 C CA . LYS A 1 531 ? 3.594 -23.283 -15.936 1.00 73.81 531 LYS A CA 1
ATOM 4071 C C . LYS A 1 531 ? 4.843 -23.948 -15.371 1.00 73.81 531 LYS A C 1
ATOM 4073 O O . LYS A 1 531 ? 5.808 -24.164 -16.107 1.00 73.81 531 LYS A O 1
ATOM 4078 N N . GLU A 1 532 ? 4.802 -24.292 -14.094 1.00 63.75 532 GLU A N 1
ATOM 4079 C CA . GLU A 1 532 ? 5.802 -25.127 -13.446 1.00 63.75 532 GLU A CA 1
ATOM 4080 C C . GLU A 1 532 ? 5.373 -26.599 -13.484 1.00 63.75 532 GLU A C 1
ATOM 4082 O O . GLU A 1 532 ? 4.195 -26.928 -13.335 1.00 63.75 532 GLU A O 1
ATOM 4087 N N . TYR A 1 533 ? 6.335 -27.500 -13.689 1.00 60.03 533 TYR A N 1
ATOM 4088 C CA . TYR A 1 533 ? 6.091 -28.939 -13.659 1.00 60.03 533 TYR A CA 1
ATOM 4089 C C . TYR A 1 533 ? 7.083 -29.602 -12.713 1.00 60.03 533 TYR A C 1
ATOM 4091 O O . TYR A 1 533 ? 8.273 -29.660 -13.020 1.00 60.03 533 TYR A O 1
ATOM 4099 N N . ASN A 1 534 ? 6.594 -30.187 -11.621 1.00 53.97 534 ASN A N 1
ATOM 4100 C CA . ASN A 1 534 ? 7.405 -31.113 -10.842 1.00 53.97 534 ASN A CA 1
ATOM 4101 C C . ASN A 1 534 ? 7.265 -32.520 -11.425 1.00 53.97 534 ASN A C 1
ATOM 4103 O O . ASN A 1 534 ? 6.156 -33.019 -11.625 1.00 53.97 534 ASN A O 1
ATOM 4107 N N . LYS A 1 535 ? 8.401 -33.184 -11.665 1.00 48.88 535 LYS A N 1
ATOM 4108 C CA . LYS A 1 535 ? 8.409 -34.642 -11.813 1.00 48.88 535 LYS A CA 1
ATOM 4109 C C . LYS A 1 535 ? 8.324 -35.230 -10.416 1.00 48.88 535 LYS A C 1
ATOM 4111 O O . LYS A 1 535 ? 9.300 -35.169 -9.670 1.00 48.88 535 LYS A O 1
ATOM 4116 N N . ASN A 1 536 ? 7.173 -35.789 -10.056 1.00 46.78 536 ASN A N 1
ATOM 4117 C CA . ASN A 1 536 ? 7.108 -36.615 -8.857 1.00 46.78 536 ASN A CA 1
ATOM 4118 C C . ASN A 1 536 ? 7.990 -37.870 -9.041 1.00 46.78 536 ASN A C 1
ATOM 4120 O O . ASN A 1 536 ? 8.384 -38.231 -10.155 1.00 46.78 536 ASN A O 1
ATOM 4124 N N . THR A 1 537 ? 8.291 -38.563 -7.945 1.00 44.41 537 THR A N 1
ATOM 4125 C CA . THR A 1 537 ? 9.075 -39.814 -7.919 1.00 44.41 537 THR A CA 1
ATOM 4126 C C . THR A 1 537 ? 8.461 -40.943 -8.767 1.00 44.41 537 THR A C 1
ATOM 4128 O O . THR A 1 537 ? 9.106 -41.968 -8.978 1.00 44.41 537 THR A O 1
ATOM 4131 N N . SER A 1 538 ? 7.238 -40.749 -9.268 1.00 45.41 538 SER A N 1
ATOM 4132 C CA . SER A 1 538 ? 6.447 -41.683 -10.075 1.00 45.41 538 SER A CA 1
ATOM 4133 C C . SER A 1 538 ? 6.471 -41.370 -11.581 1.00 45.41 538 SER A C 1
ATOM 4135 O O . SER A 1 538 ? 5.945 -42.153 -12.367 1.00 45.41 538 SER A O 1
ATOM 4137 N N . GLY A 1 539 ? 7.104 -40.268 -12.007 1.00 49.31 539 GLY A N 1
ATOM 4138 C CA . GLY A 1 539 ? 7.236 -39.886 -13.419 1.00 49.31 539 GLY A CA 1
ATOM 4139 C C . GLY A 1 539 ? 6.036 -39.144 -14.018 1.00 49.31 539 GLY A C 1
ATOM 4140 O O . GLY A 1 539 ? 6.034 -38.890 -15.222 1.00 49.31 539 GLY A O 1
ATOM 4141 N N . GLU A 1 540 ? 5.049 -38.763 -13.207 1.00 48.28 540 GLU A N 1
ATOM 4142 C CA . GLU A 1 540 ? 3.902 -37.961 -13.640 1.00 48.28 540 GLU A CA 1
ATOM 4143 C C . GLU A 1 540 ? 4.189 -36.462 -13.466 1.00 48.28 540 GLU A C 1
ATOM 4145 O O . GLU A 1 540 ? 4.792 -36.029 -12.479 1.00 48.28 540 GLU A O 1
ATOM 4150 N N . ASN A 1 541 ? 3.751 -35.663 -14.443 1.00 51.72 541 ASN A N 1
ATOM 4151 C CA . ASN A 1 541 ? 3.810 -34.206 -14.376 1.00 51.72 541 ASN A CA 1
ATOM 4152 C C . ASN A 1 541 ? 2.681 -33.713 -13.460 1.00 51.72 541 ASN A C 1
ATOM 4154 O O . ASN A 1 541 ? 1.539 -33.594 -13.903 1.00 51.72 541 ASN A O 1
ATOM 4158 N N . ALA A 1 542 ? 2.986 -33.407 -12.200 1.00 48.50 542 ALA A N 1
ATOM 4159 C CA . ALA A 1 542 ? 2.076 -32.623 -11.372 1.00 48.50 542 ALA A CA 1
ATOM 4160 C C . ALA A 1 542 ? 2.266 -31.141 -11.732 1.00 48.50 542 ALA A C 1
ATOM 4162 O O . ALA A 1 542 ? 3.377 -30.612 -11.621 1.00 48.50 542 ALA A O 1
ATOM 4163 N N . VAL A 1 543 ? 1.205 -30.486 -12.215 1.00 50.50 543 VAL A N 1
ATOM 4164 C CA . VAL A 1 543 ? 1.196 -29.030 -12.418 1.00 50.50 543 VAL A CA 1
ATOM 4165 C C . VAL A 1 543 ? 1.198 -28.386 -11.037 1.00 50.50 543 VAL A C 1
ATOM 4167 O O . VAL A 1 543 ? 0.252 -28.581 -10.278 1.00 50.50 543 VAL A O 1
ATOM 4170 N N . MET A 1 544 ? 2.258 -27.648 -10.723 1.00 55.78 544 MET A N 1
ATOM 4171 C CA . MET A 1 544 ? 2.283 -26.733 -9.583 1.00 55.78 544 MET A CA 1
ATOM 4172 C C . MET A 1 544 ? 2.172 -25.297 -10.103 1.00 55.78 544 MET A C 1
ATOM 4174 O O . MET A 1 544 ? 2.244 -25.062 -11.311 1.00 55.78 544 MET A O 1
ATOM 4178 N N . ASP A 1 545 ? 1.907 -24.387 -9.173 1.00 59.06 545 ASP A N 1
ATOM 4179 C CA . ASP A 1 545 ? 1.509 -22.992 -9.353 1.00 59.06 545 ASP A CA 1
ATOM 4180 C C . ASP A 1 545 ? 2.068 -22.257 -10.587 1.00 59.06 545 ASP A C 1
ATOM 4182 O O . ASP A 1 545 ? 3.198 -22.432 -11.043 1.00 59.06 545 ASP A O 1
ATOM 4186 N N . SER A 1 546 ? 1.247 -21.363 -11.139 1.00 70.06 546 SER A N 1
ATOM 4187 C CA . SER A 1 546 ? 1.645 -20.479 -12.232 1.00 70.06 546 SER A CA 1
ATOM 4188 C C . SER A 1 546 ? 2.668 -19.446 -11.756 1.00 70.06 546 SER A C 1
ATOM 4190 O O . SER A 1 546 ? 2.372 -18.646 -10.864 1.00 70.06 546 SER A O 1
ATOM 4192 N N . ILE A 1 547 ? 3.825 -19.374 -12.413 1.00 78.19 547 ILE A N 1
ATOM 4193 C CA . ILE A 1 547 ? 4.774 -18.278 -12.213 1.00 78.19 547 ILE A CA 1
ATOM 4194 C C . ILE A 1 547 ? 4.243 -17.061 -12.971 1.00 78.19 547 ILE A C 1
ATOM 4196 O O . ILE A 1 547 ? 3.995 -17.141 -14.178 1.00 78.19 547 ILE A O 1
ATOM 4200 N N . LYS A 1 548 ? 4.086 -15.935 -12.269 1.00 84.62 548 LYS A N 1
ATOM 4201 C CA . LYS A 1 548 ? 3.606 -14.669 -12.836 1.00 84.62 548 LYS A CA 1
ATOM 4202 C C . LYS A 1 548 ? 4.759 -13.711 -13.177 1.00 84.62 548 LYS A C 1
ATOM 4204 O O . LYS A 1 548 ? 5.786 -13.738 -12.494 1.00 84.62 548 LYS A O 1
ATOM 4209 N N . PRO A 1 549 ? 4.593 -12.834 -14.186 1.00 84.62 549 PRO A N 1
ATOM 4210 C CA . PRO A 1 549 ? 5.570 -11.805 -14.560 1.00 84.62 549 PRO A CA 1
ATOM 4211 C C . PRO A 1 549 ? 5.998 -10.894 -13.409 1.00 84.62 549 PRO A C 1
ATOM 4213 O O . PRO A 1 549 ? 7.147 -10.458 -13.389 1.00 84.62 549 PRO A O 1
ATOM 4216 N N . THR A 1 550 ? 5.138 -10.715 -12.400 1.00 81.94 550 THR A N 1
ATOM 4217 C CA . THR A 1 550 ? 5.417 -9.949 -11.173 1.00 81.94 550 THR A CA 1
ATOM 4218 C C . THR A 1 550 ? 6.652 -10.411 -10.394 1.00 81.94 550 THR A C 1
ATOM 4220 O O . THR A 1 550 ? 7.172 -9.682 -9.557 1.00 81.94 550 THR A O 1
ATOM 4223 N N . LEU A 1 551 ? 7.193 -11.587 -10.726 1.00 81.75 551 LEU A N 1
ATOM 4224 C CA . LEU A 1 551 ? 8.518 -12.048 -10.317 1.00 81.75 551 LEU A CA 1
ATOM 4225 C C . LEU A 1 551 ? 9.661 -11.064 -10.664 1.00 81.75 551 LEU A C 1
ATOM 4227 O O . LEU A 1 551 ? 10.732 -11.127 -10.049 1.00 81.75 551 LEU A O 1
ATOM 4231 N N . PHE A 1 552 ? 9.498 -10.236 -11.697 1.00 83.19 552 PHE A N 1
ATOM 4232 C CA . PHE A 1 552 ? 10.474 -9.222 -12.106 1.00 83.19 552 PHE A CA 1
ATOM 4233 C C . PHE A 1 552 ? 10.226 -7.882 -11.414 1.00 83.19 552 PHE A C 1
ATOM 4235 O O . PHE A 1 552 ? 11.147 -7.322 -10.828 1.00 83.19 552 PHE A O 1
ATOM 4242 N N . SER A 1 553 ? 8.991 -7.396 -11.488 1.00 86.25 553 SER A N 1
ATOM 4243 C CA . SER A 1 553 ? 8.496 -6.171 -10.859 1.00 86.25 553 SER A CA 1
ATOM 4244 C C . SER A 1 553 ? 6.967 -6.218 -10.848 1.00 86.25 553 SER A C 1
ATOM 4246 O O . SER A 1 553 ? 6.385 -6.841 -11.737 1.00 86.25 553 SER A O 1
ATOM 4248 N N . SER A 1 554 ? 6.311 -5.527 -9.913 1.00 81.19 554 SER A N 1
ATOM 4249 C CA . SER A 1 554 ? 4.852 -5.326 -9.922 1.00 81.19 554 SER A CA 1
ATOM 4250 C C . SER A 1 554 ? 4.322 -4.781 -11.253 1.00 81.19 554 SER A C 1
ATOM 4252 O O . SER A 1 554 ? 3.208 -5.120 -11.636 1.00 81.19 554 SER A O 1
ATOM 4254 N N . ASP A 1 555 ? 5.135 -4.017 -11.988 1.00 82.25 555 ASP A N 1
ATOM 4255 C CA . ASP A 1 555 ? 4.779 -3.427 -13.288 1.00 82.25 555 ASP A CA 1
ATOM 4256 C C . ASP A 1 555 ? 4.839 -4.439 -14.451 1.00 82.25 555 ASP A C 1
ATOM 4258 O O . ASP A 1 555 ? 4.488 -4.123 -15.585 1.00 82.25 555 ASP A O 1
ATOM 4262 N N . SER A 1 556 ? 5.331 -5.659 -14.214 1.00 85.56 556 SER A N 1
ATOM 4263 C CA . SER A 1 556 ? 5.500 -6.675 -15.258 1.00 85.56 556 SER A CA 1
ATOM 4264 C C . SER A 1 556 ? 4.181 -7.391 -15.541 1.00 85.56 556 SER A C 1
ATOM 4266 O O . SER A 1 556 ? 3.618 -8.023 -14.647 1.00 85.56 556 SER A O 1
ATOM 4268 N N . ALA A 1 557 ? 3.728 -7.376 -16.798 1.00 86.62 557 ALA A N 1
ATOM 4269 C CA . ALA A 1 557 ? 2.443 -7.957 -17.197 1.00 86.62 557 ALA A CA 1
ATOM 4270 C C . ALA A 1 557 ? 2.570 -9.236 -18.034 1.00 86.62 557 ALA A C 1
ATOM 4272 O O . ALA A 1 557 ? 1.715 -10.116 -17.939 1.00 86.62 557 ALA A O 1
ATOM 4273 N N . TYR A 1 558 ? 3.633 -9.371 -18.836 1.00 95.88 558 TYR A N 1
ATOM 4274 C CA . TYR A 1 558 ? 3.846 -10.549 -19.682 1.00 95.88 558 TYR A CA 1
ATOM 4275 C C . TYR A 1 558 ? 5.325 -10.928 -19.782 1.00 95.88 558 TYR A C 1
ATOM 4277 O O . TYR A 1 558 ? 6.197 -10.066 -19.815 1.00 95.88 558 TYR A O 1
ATOM 4285 N N . PHE A 1 559 ? 5.617 -12.223 -19.883 1.00 95.88 559 PHE A N 1
ATOM 4286 C CA . PHE A 1 559 ? 6.951 -12.760 -20.133 1.00 95.88 559 PHE A CA 1
ATOM 4287 C C . PHE A 1 559 ? 7.323 -12.754 -21.612 1.00 95.88 559 PHE A C 1
ATOM 4289 O O . PHE A 1 559 ? 6.522 -13.105 -22.475 1.00 95.88 559 PHE A O 1
ATOM 4296 N N . VAL A 1 560 ? 8.604 -12.518 -21.873 1.00 96.19 560 VAL A N 1
ATOM 4297 C CA . VAL A 1 560 ? 9.291 -12.828 -23.128 1.00 96.19 560 VAL A CA 1
ATOM 4298 C C . VAL A 1 560 ? 10.288 -13.944 -22.836 1.00 96.19 560 VAL A C 1
ATOM 4300 O O . VAL A 1 560 ? 11.058 -13.865 -21.875 1.00 96.19 560 VAL A O 1
ATOM 4303 N N . SER A 1 561 ? 10.301 -14.988 -23.667 1.00 92.81 561 SER A N 1
ATOM 4304 C CA . SER A 1 561 ? 11.195 -16.131 -23.481 1.00 92.81 561 SER A CA 1
ATOM 4305 C C . SER A 1 561 ? 11.982 -16.467 -24.739 1.00 92.81 561 SER A C 1
ATOM 4307 O O . SER A 1 561 ? 11.461 -16.394 -25.850 1.00 92.81 561 SER A O 1
ATOM 4309 N N . TYR A 1 562 ? 13.241 -16.870 -24.559 1.00 94.44 562 TYR A N 1
ATOM 4310 C CA . TYR A 1 562 ? 14.087 -17.357 -25.643 1.00 94.44 562 TYR A CA 1
ATOM 4311 C C . TYR A 1 562 ? 14.954 -18.538 -25.191 1.00 94.44 562 TYR A C 1
ATOM 4313 O O . TYR A 1 562 ? 15.622 -18.470 -24.160 1.00 94.44 562 TYR A O 1
ATOM 4321 N N . GLY A 1 563 ? 14.952 -19.624 -25.967 1.00 92.19 563 GLY A N 1
ATOM 4322 C CA . GLY A 1 563 ? 15.726 -20.836 -25.690 1.00 92.19 563 GLY A CA 1
ATOM 4323 C C . GLY A 1 563 ? 17.030 -20.919 -26.488 1.00 92.19 563 GLY A C 1
ATOM 4324 O O . GLY A 1 563 ? 17.052 -20.689 -27.696 1.00 92.19 563 GLY A O 1
ATOM 4325 N N . ILE A 1 564 ? 18.110 -21.316 -25.818 1.00 92.88 564 ILE A N 1
ATOM 4326 C CA . ILE A 1 564 ? 19.392 -21.720 -26.399 1.00 92.88 564 ILE A CA 1
ATOM 4327 C C . ILE A 1 564 ? 19.594 -23.199 -26.075 1.00 92.88 564 ILE A C 1
ATOM 4329 O O . ILE A 1 564 ? 19.787 -23.580 -24.921 1.00 92.88 564 ILE A O 1
ATOM 4333 N N . TRP A 1 565 ? 19.527 -24.043 -27.097 1.00 92.06 565 TRP A N 1
ATOM 4334 C CA . TRP A 1 565 ? 19.443 -25.491 -26.930 1.00 92.06 565 TRP A CA 1
ATOM 4335 C C . TRP A 1 565 ? 20.791 -26.177 -27.117 1.00 92.06 565 TRP A C 1
ATOM 4337 O O . TRP A 1 565 ? 21.591 -25.763 -27.955 1.00 92.06 565 TRP A O 1
ATOM 4347 N N . ASN A 1 566 ? 20.986 -27.290 -26.405 1.00 92.50 566 ASN A N 1
ATOM 4348 C CA . ASN A 1 566 ? 22.093 -28.225 -26.634 1.00 92.50 566 ASN A CA 1
ATOM 4349 C C . ASN A 1 566 ? 23.496 -27.593 -26.545 1.00 92.50 566 ASN A C 1
ATOM 4351 O O . ASN A 1 566 ? 24.380 -27.947 -27.327 1.00 92.50 566 ASN A O 1
ATOM 4355 N N . ILE A 1 567 ? 23.712 -26.678 -25.598 1.00 94.44 567 ILE A N 1
ATOM 4356 C CA . ILE A 1 567 ? 25.025 -26.082 -25.336 1.00 94.44 567 ILE A CA 1
ATOM 4357 C C . ILE A 1 567 ? 25.959 -27.202 -24.855 1.00 94.44 567 ILE A C 1
ATOM 4359 O O . ILE A 1 567 ? 25.628 -27.852 -23.865 1.00 94.44 567 ILE A O 1
ATOM 4363 N N . PRO A 1 568 ? 27.085 -27.478 -25.535 1.00 96.62 568 PRO A N 1
ATOM 4364 C CA . PRO A 1 568 ? 27.996 -28.549 -25.142 1.00 96.62 568 PRO A CA 1
ATOM 4365 C C . PRO A 1 568 ? 28.804 -28.178 -23.892 1.00 96.62 568 PRO A C 1
ATOM 4367 O O . PRO A 1 568 ? 29.088 -27.003 -23.659 1.00 96.62 568 PRO A O 1
ATOM 4370 N N . ASN A 1 569 ? 29.222 -29.186 -23.121 1.00 96.56 569 ASN A N 1
ATOM 4371 C CA . ASN A 1 569 ? 29.985 -29.015 -21.879 1.00 96.56 569 ASN A CA 1
ATOM 4372 C C . ASN A 1 569 ? 31.214 -28.098 -22.029 1.00 96.56 569 ASN A C 1
ATOM 4374 O O . ASN A 1 569 ? 31.444 -27.210 -21.211 1.00 96.56 569 ASN A O 1
ATOM 4378 N N . ASN A 1 570 ? 31.962 -28.240 -23.130 1.00 95.88 570 ASN A N 1
ATOM 4379 C CA . ASN A 1 570 ? 33.146 -27.420 -23.412 1.00 95.88 570 ASN A CA 1
ATOM 4380 C C . ASN A 1 570 ? 32.842 -25.922 -23.622 1.00 95.88 570 ASN A C 1
ATOM 4382 O O . ASN A 1 570 ? 33.765 -25.111 -23.614 1.00 95.88 570 ASN A O 1
ATOM 4386 N N . ALA A 1 571 ? 31.572 -25.547 -23.794 1.00 94.62 571 ALA A N 1
ATOM 4387 C CA . ALA A 1 571 ? 31.114 -24.167 -23.879 1.00 94.62 571 ALA A CA 1
ATOM 4388 C C . ALA A 1 571 ? 30.547 -23.642 -22.548 1.00 94.62 571 ALA A C 1
ATOM 4390 O O . ALA A 1 571 ? 30.134 -22.484 -22.488 1.00 94.62 571 ALA A O 1
ATOM 4391 N N . PHE A 1 572 ? 30.531 -24.435 -21.467 1.00 95.19 572 PHE A N 1
ATOM 4392 C CA . PHE A 1 572 ? 29.908 -24.012 -20.208 1.00 95.19 572 PHE A CA 1
ATOM 4393 C C . PHE A 1 572 ? 30.601 -22.836 -19.532 1.00 95.19 572 PHE A C 1
ATOM 4395 O O . PHE A 1 572 ? 29.932 -22.090 -18.824 1.00 95.19 572 PHE A O 1
ATOM 4402 N N . SER A 1 573 ? 31.899 -22.656 -19.769 1.00 95.75 573 SER A N 1
ATOM 4403 C CA . SER A 1 573 ? 32.692 -21.519 -19.292 1.00 95.75 573 SER A CA 1
ATOM 4404 C C . SER A 1 573 ? 32.670 -20.317 -20.242 1.00 95.75 573 SER A C 1
ATOM 4406 O O . SER A 1 573 ? 33.248 -19.280 -19.929 1.00 95.75 573 SER A O 1
ATOM 4408 N N . THR A 1 574 ? 32.021 -20.428 -21.407 1.00 96.31 574 THR A N 1
ATOM 4409 C CA . THR A 1 574 ? 31.888 -19.298 -22.333 1.00 96.31 574 THR A CA 1
ATOM 4410 C C . THR A 1 574 ? 30.874 -18.304 -21.777 1.00 96.31 574 THR A C 1
ATOM 4412 O O . THR A 1 574 ? 29.757 -18.685 -21.419 1.00 96.31 574 THR A O 1
ATOM 4415 N N . SER A 1 575 ? 31.253 -17.028 -21.713 1.00 94.56 575 SER A N 1
ATOM 4416 C CA . SER A 1 575 ? 30.371 -15.965 -21.239 1.00 94.56 575 SER A CA 1
ATOM 4417 C C . SER A 1 575 ? 29.244 -15.676 -22.228 1.00 94.56 575 SER A C 1
ATOM 4419 O O . SER A 1 575 ? 29.425 -15.687 -23.445 1.00 94.56 575 SER A O 1
ATOM 4421 N N . PHE A 1 576 ? 28.076 -15.379 -21.683 1.00 93.69 576 PHE A N 1
ATOM 4422 C CA . PHE A 1 576 ? 26.940 -14.784 -22.358 1.00 93.69 576 PHE A CA 1
ATOM 4423 C C . PHE A 1 576 ? 26.718 -13.405 -21.756 1.00 93.69 576 PHE A C 1
ATOM 4425 O O . PHE A 1 576 ? 26.505 -13.307 -20.550 1.00 93.69 576 PHE A O 1
ATOM 4432 N N . THR A 1 577 ? 26.732 -12.361 -22.577 1.00 96.75 577 THR A N 1
ATOM 4433 C CA . THR A 1 577 ? 26.206 -11.043 -22.209 1.00 96.75 577 THR A CA 1
ATOM 4434 C C . THR A 1 577 ? 24.855 -10.885 -22.886 1.00 96.75 577 THR A C 1
ATOM 4436 O O . THR A 1 577 ? 24.750 -10.957 -24.111 1.00 96.75 577 THR A O 1
ATOM 4439 N N . VAL A 1 578 ? 23.810 -10.744 -22.077 1.00 97.38 578 VAL A N 1
ATOM 4440 C CA . VAL A 1 578 ? 22.421 -10.681 -22.528 1.00 97.38 578 VAL A CA 1
ATOM 4441 C C . VAL A 1 578 ? 21.839 -9.338 -22.125 1.00 97.38 578 VAL A C 1
ATOM 4443 O O . VAL A 1 578 ? 21.745 -9.046 -20.933 1.00 97.38 578 VAL A O 1
ATOM 4446 N N . THR A 1 579 ? 21.405 -8.564 -23.115 1.00 98.19 579 THR A N 1
ATOM 4447 C CA . THR A 1 579 ? 20.695 -7.297 -22.918 1.00 98.19 579 THR A CA 1
ATOM 4448 C C . THR A 1 579 ? 19.262 -7.458 -23.418 1.00 98.19 579 THR A C 1
ATOM 4450 O O . THR A 1 579 ? 19.068 -7.664 -24.619 1.00 98.19 579 THR A O 1
ATOM 4453 N N . PRO A 1 580 ? 18.249 -7.415 -22.542 1.00 98.31 580 PRO A N 1
ATOM 4454 C CA . PRO A 1 580 ? 16.861 -7.472 -22.967 1.00 98.31 580 PRO A CA 1
ATOM 4455 C C . PRO A 1 580 ? 16.476 -6.135 -23.607 1.00 98.31 580 PRO A C 1
ATOM 4457 O O . PRO A 1 580 ? 17.057 -5.096 -23.288 1.00 98.31 580 PRO A O 1
ATOM 4460 N N . TYR A 1 581 ? 15.517 -6.149 -24.522 1.00 98.38 581 TYR A N 1
ATOM 4461 C CA . TYR A 1 581 ? 15.013 -4.929 -25.140 1.00 98.38 581 TYR A CA 1
ATOM 4462 C C . TYR A 1 581 ? 13.551 -5.069 -25.553 1.00 98.38 581 TYR A C 1
ATOM 4464 O O . TYR A 1 581 ? 13.075 -6.176 -25.817 1.00 98.38 581 TYR A O 1
ATOM 4472 N N . TRP A 1 582 ? 12.874 -3.934 -25.698 1.00 98.25 582 TRP A N 1
ATOM 4473 C CA . TRP A 1 582 ? 11.642 -3.827 -26.473 1.00 98.25 582 TRP A CA 1
ATOM 4474 C C . TRP A 1 582 ? 11.714 -2.664 -27.454 1.00 98.25 582 TRP A C 1
ATOM 4476 O O . TRP A 1 582 ? 12.595 -1.807 -27.381 1.00 98.25 582 TRP A O 1
ATOM 4486 N N . VAL A 1 583 ? 10.780 -2.653 -28.393 1.00 97.88 583 VAL A N 1
ATOM 4487 C CA . VAL A 1 583 ? 10.505 -1.526 -29.276 1.00 97.88 583 VAL A CA 1
ATOM 4488 C C . VAL A 1 583 ? 9.096 -1.047 -28.960 1.00 97.88 583 VAL A C 1
ATOM 4490 O O . VAL A 1 583 ? 8.151 -1.830 -29.056 1.00 97.88 583 VAL A O 1
ATOM 4493 N N . THR A 1 584 ? 8.966 0.207 -28.543 1.00 97.38 584 THR A N 1
ATOM 4494 C CA . THR A 1 584 ? 7.687 0.841 -28.189 1.00 97.38 584 THR A CA 1
ATOM 4495 C C . THR A 1 584 ? 6.816 1.052 -29.439 1.00 97.38 584 THR A C 1
ATOM 4497 O O . THR A 1 584 ? 7.330 0.959 -30.558 1.00 97.38 584 THR A O 1
ATOM 4500 N N . PRO A 1 585 ? 5.503 1.332 -29.307 1.00 96.38 585 PRO A N 1
ATOM 4501 C CA . PRO A 1 585 ? 4.601 1.493 -30.455 1.00 96.38 585 PRO A CA 1
ATOM 4502 C C . PRO A 1 585 ? 5.073 2.563 -31.439 1.00 96.38 585 PRO A C 1
ATOM 4504 O O . PRO A 1 585 ? 4.969 2.388 -32.652 1.00 96.38 585 PRO A O 1
ATOM 4507 N N . ASP A 1 586 ? 5.699 3.617 -30.917 1.00 95.50 586 ASP A N 1
ATOM 4508 C CA . ASP A 1 586 ? 6.235 4.713 -31.707 1.00 95.50 586 ASP A CA 1
ATOM 4509 C C . ASP A 1 586 ? 7.562 4.383 -32.411 1.00 95.50 586 ASP A C 1
ATOM 4511 O O . ASP A 1 586 ? 8.091 5.271 -33.066 1.00 95.50 586 ASP A O 1
ATOM 4515 N N . GLY A 1 587 ? 8.098 3.161 -32.272 1.00 95.62 587 GLY A N 1
ATOM 4516 C CA . GLY A 1 587 ? 9.305 2.658 -32.944 1.00 95.62 587 GLY A CA 1
ATOM 4517 C C . GLY A 1 587 ? 10.619 2.847 -32.177 1.00 95.62 587 GLY A C 1
ATOM 4518 O O . GLY A 1 587 ? 11.681 2.469 -32.676 1.00 95.62 587 GLY A O 1
ATOM 4519 N N . THR A 1 588 ? 10.580 3.397 -30.961 1.00 96.88 588 THR A N 1
ATOM 4520 C CA . THR A 1 588 ? 11.782 3.635 -30.151 1.00 96.88 588 THR A CA 1
ATOM 4521 C C . THR A 1 588 ? 12.288 2.330 -29.527 1.00 96.88 588 THR A C 1
ATOM 4523 O O . THR A 1 588 ? 11.564 1.635 -28.814 1.00 96.88 588 THR A O 1
ATOM 4526 N N . ARG A 1 589 ? 13.557 1.974 -29.776 1.00 96.94 589 ARG A N 1
ATOM 4527 C CA . ARG A 1 589 ? 14.196 0.807 -29.146 1.00 96.94 589 ARG A CA 1
ATOM 4528 C C . ARG A 1 589 ? 14.716 1.166 -27.760 1.00 96.94 589 ARG A C 1
ATOM 4530 O O . ARG A 1 589 ? 15.572 2.034 -27.619 1.00 96.94 589 ARG A O 1
ATOM 4537 N N . VAL A 1 590 ? 14.285 0.408 -26.760 1.00 97.88 590 VAL A N 1
ATOM 4538 C CA . VAL A 1 590 ? 14.679 0.586 -25.363 1.00 97.88 590 VAL A CA 1
ATOM 4539 C C . VAL A 1 590 ? 15.430 -0.652 -24.899 1.00 97.88 590 VAL A C 1
ATOM 4541 O O . VAL A 1 590 ? 14.914 -1.764 -24.978 1.00 97.88 590 VAL A O 1
ATOM 4544 N N . ASN A 1 591 ? 16.670 -0.467 -24.445 1.00 96.44 591 ASN A N 1
ATOM 4545 C CA . ASN A 1 591 ? 17.497 -1.549 -23.916 1.00 96.44 591 ASN A CA 1
ATOM 4546 C C . ASN A 1 591 ? 17.439 -1.529 -22.389 1.00 96.44 591 ASN A C 1
ATOM 4548 O O . ASN A 1 591 ? 17.555 -0.470 -21.777 1.00 96.44 591 ASN A O 1
ATOM 4552 N N . GLY A 1 592 ? 17.272 -2.701 -21.791 1.00 95.56 592 GLY A N 1
ATOM 4553 C CA . GLY A 1 592 ? 17.212 -2.863 -20.348 1.00 95.56 592 GLY A CA 1
ATOM 4554 C C . GLY A 1 592 ? 18.544 -3.254 -19.718 1.00 95.56 592 GLY A C 1
ATOM 4555 O O . GLY A 1 592 ? 19.625 -3.044 -20.274 1.00 95.56 592 GLY A O 1
ATOM 4556 N N . ILE A 1 593 ? 18.466 -3.855 -18.532 1.00 88.50 593 ILE A N 1
ATOM 4557 C CA . ILE A 1 593 ? 19.638 -4.177 -17.715 1.00 88.50 593 ILE A CA 1
ATOM 4558 C C . ILE A 1 593 ? 20.368 -5.392 -18.296 1.00 88.50 593 ILE A C 1
ATOM 4560 O O . ILE A 1 593 ? 19.875 -6.523 -18.241 1.00 88.50 593 ILE A O 1
ATOM 4564 N N . ALA A 1 594 ? 21.581 -5.166 -18.801 1.00 91.88 594 ALA A N 1
ATOM 4565 C CA . ALA A 1 594 ? 22.451 -6.229 -19.285 1.00 91.88 594 ALA A CA 1
ATOM 4566 C C . ALA A 1 594 ? 22.946 -7.126 -18.138 1.00 91.88 594 ALA A C 1
ATOM 4568 O O . ALA A 1 594 ? 23.321 -6.654 -17.062 1.00 91.88 594 ALA A O 1
ATOM 4569 N N . ARG A 1 595 ? 22.997 -8.439 -18.375 1.00 91.19 595 ARG A N 1
ATOM 4570 C CA . ARG A 1 595 ? 23.576 -9.420 -17.446 1.00 91.19 595 ARG A CA 1
ATOM 4571 C C . ARG A 1 595 ? 24.610 -10.275 -18.166 1.00 91.19 595 ARG A C 1
ATOM 4573 O O . ARG A 1 595 ? 24.338 -10.792 -19.247 1.00 91.19 595 ARG A O 1
ATOM 4580 N N . THR A 1 596 ? 25.763 -10.464 -17.528 1.00 92.69 596 THR A N 1
ATOM 4581 C CA . THR A 1 596 ? 26.821 -11.361 -18.009 1.00 92.69 596 THR A CA 1
ATOM 4582 C C . THR A 1 596 ? 26.903 -12.593 -17.119 1.00 92.69 596 THR A C 1
ATOM 4584 O O . THR A 1 596 ? 26.867 -12.460 -15.897 1.00 92.69 596 THR A O 1
ATOM 4587 N N . PHE A 1 597 ? 26.970 -13.780 -17.720 1.00 91.38 597 PHE A N 1
ATOM 4588 C CA . PHE A 1 597 ? 27.096 -15.045 -16.994 1.00 91.38 597 PHE A CA 1
ATOM 4589 C C . PHE A 1 597 ? 27.611 -16.185 -17.872 1.00 91.38 597 PHE A C 1
ATOM 4591 O O . PHE A 1 597 ? 27.618 -16.085 -19.093 1.00 91.38 597 PHE A O 1
ATOM 4598 N N . THR A 1 598 ? 27.971 -17.307 -17.262 1.00 94.69 598 THR A N 1
ATOM 4599 C CA . THR A 1 598 ? 28.292 -18.567 -17.946 1.00 94.69 598 THR A CA 1
ATOM 4600 C C . THR A 1 598 ? 27.232 -19.640 -17.664 1.00 94.69 598 THR A C 1
ATOM 4602 O O . THR A 1 598 ? 26.449 -19.539 -16.715 1.00 94.69 598 THR A O 1
ATOM 4605 N N . VAL A 1 599 ? 27.182 -20.703 -18.474 1.00 92.50 599 VAL A N 1
ATOM 4606 C CA . VAL A 1 599 ? 26.273 -21.834 -18.192 1.00 92.50 599 VAL A CA 1
ATOM 4607 C C . VAL A 1 599 ? 26.688 -22.548 -16.905 1.00 92.50 599 VAL A C 1
ATOM 4609 O O . VAL A 1 599 ? 25.819 -22.973 -16.151 1.00 92.50 599 VAL A O 1
ATOM 4612 N N . ALA A 1 600 ? 27.989 -22.616 -16.606 1.00 91.00 600 ALA A N 1
ATOM 4613 C CA . ALA A 1 600 ? 28.490 -23.167 -15.348 1.00 91.00 600 ALA A CA 1
ATOM 4614 C C . ALA A 1 600 ? 27.928 -22.420 -14.124 1.00 91.00 600 ALA A C 1
ATOM 4616 O O . ALA A 1 600 ? 27.419 -23.053 -13.200 1.00 91.00 600 ALA A O 1
ATOM 4617 N N . GLU A 1 601 ? 27.931 -21.085 -14.148 1.00 88.44 601 GLU A N 1
ATOM 4618 C CA . GLU A 1 601 ? 27.328 -20.263 -13.087 1.00 88.44 601 GLU A CA 1
ATOM 4619 C C . GLU A 1 601 ? 25.811 -20.458 -12.999 1.00 88.44 601 GLU A C 1
ATOM 4621 O O . GLU A 1 601 ? 25.241 -20.454 -11.911 1.00 88.44 601 GLU A O 1
ATOM 4626 N N . ALA A 1 602 ? 25.131 -20.627 -14.136 1.00 86.81 602 ALA A N 1
ATOM 4627 C CA . ALA A 1 602 ? 23.695 -20.890 -14.155 1.00 86.81 602 ALA A CA 1
ATOM 4628 C C . ALA A 1 602 ? 23.347 -22.266 -13.550 1.00 86.81 602 ALA A C 1
ATOM 4630 O O . ALA A 1 602 ? 22.377 -22.368 -12.803 1.00 86.81 602 ALA A O 1
ATOM 4631 N N . ILE A 1 603 ? 24.165 -23.294 -13.807 1.00 85.88 603 ILE A N 1
ATOM 4632 C CA . ILE A 1 603 ? 24.059 -24.621 -13.178 1.00 85.88 603 ILE A CA 1
ATOM 4633 C C . ILE A 1 603 ? 24.264 -24.520 -11.660 1.00 85.88 603 ILE A C 1
ATOM 4635 O O . ILE A 1 603 ? 23.489 -25.078 -10.887 1.00 85.88 603 ILE A O 1
ATOM 4639 N N . GLN A 1 604 ? 25.287 -23.785 -11.220 1.00 82.69 604 GLN A N 1
ATOM 4640 C CA . GLN A 1 604 ? 25.587 -23.614 -9.797 1.00 82.69 604 GLN A CA 1
ATOM 4641 C C . GLN A 1 604 ? 24.490 -22.839 -9.055 1.00 82.69 604 GLN A C 1
ATOM 4643 O O . GLN A 1 604 ? 24.116 -23.226 -7.950 1.00 82.69 604 GLN A O 1
ATOM 4648 N N . ALA A 1 605 ? 23.925 -21.796 -9.671 1.00 71.38 605 ALA A N 1
ATOM 4649 C CA . ALA A 1 605 ? 22.821 -21.026 -9.094 1.00 71.38 605 ALA A CA 1
ATOM 4650 C C . ALA A 1 605 ? 21.547 -21.868 -8.885 1.00 71.38 605 ALA A C 1
ATOM 4652 O O . ALA A 1 605 ? 20.799 -21.620 -7.942 1.00 71.38 605 ALA A O 1
ATOM 4653 N N . GLN A 1 606 ? 21.321 -22.890 -9.718 1.00 67.75 606 GLN A N 1
ATOM 4654 C CA . GLN A 1 606 ? 20.213 -23.831 -9.542 1.00 67.75 606 GLN A CA 1
ATOM 4655 C C . GLN A 1 606 ? 20.424 -24.776 -8.345 1.00 67.75 606 GLN A C 1
ATOM 4657 O O . GLN A 1 606 ? 19.457 -25.158 -7.696 1.00 67.75 606 GLN A O 1
ATOM 4662 N N . ALA A 1 607 ? 21.669 -25.143 -8.022 1.00 52.22 607 ALA A N 1
ATOM 4663 C CA . ALA A 1 607 ? 21.980 -26.077 -6.935 1.00 52.22 607 ALA A CA 1
ATOM 4664 C C . ALA A 1 607 ? 21.881 -25.459 -5.522 1.00 52.22 607 ALA A C 1
ATOM 4666 O O . ALA A 1 607 ? 21.795 -26.197 -4.544 1.00 52.22 607 ALA A O 1
ATOM 4667 N N . GLY A 1 608 ? 21.908 -24.125 -5.410 1.00 40.44 608 GLY A N 1
ATOM 4668 C CA . GLY A 1 608 ? 21.881 -23.394 -4.134 1.00 40.44 608 GLY A CA 1
ATOM 4669 C C . GLY A 1 608 ? 20.550 -22.717 -3.787 1.00 40.44 608 GLY A C 1
ATOM 4670 O O . GLY A 1 608 ? 20.472 -22.054 -2.758 1.00 40.44 608 GLY A O 1
ATOM 4671 N N . SER A 1 609 ? 19.521 -22.843 -4.630 1.00 42.03 609 SER A N 1
ATOM 4672 C CA . SER A 1 609 ? 18.241 -22.151 -4.456 1.00 42.03 609 SER A CA 1
ATOM 4673 C C . SER A 1 609 ? 17.113 -23.126 -4.115 1.00 42.03 609 SER A C 1
ATOM 4675 O O . SER A 1 609 ? 16.736 -23.958 -4.936 1.00 42.03 609 SER A O 1
ATOM 4677 N N . SER A 1 610 ? 16.532 -22.991 -2.920 1.00 36.44 610 SER A N 1
ATOM 4678 C CA . SER A 1 610 ? 15.259 -23.628 -2.547 1.00 36.44 610 SER A CA 1
ATOM 4679 C C . SER A 1 610 ? 14.032 -22.912 -3.135 1.00 36.44 610 SER A C 1
ATOM 4681 O O . SER A 1 610 ? 12.910 -23.356 -2.919 1.00 36.44 610 SER A O 1
ATOM 4683 N N . THR A 1 611 ? 14.225 -21.811 -3.873 1.00 37.19 611 THR A N 1
ATOM 4684 C CA . THR A 1 611 ? 13.156 -20.929 -4.374 1.00 37.19 611 THR A CA 1
ATOM 4685 C C . THR A 1 611 ? 13.017 -20.946 -5.895 1.00 37.19 611 THR A C 1
ATOM 4687 O O . THR A 1 611 ? 12.307 -20.113 -6.459 1.00 37.19 611 THR A O 1
ATOM 4690 N N . TRP A 1 612 ? 13.698 -21.866 -6.585 1.00 43.16 612 TRP A N 1
ATOM 4691 C CA . TRP A 1 612 ? 13.724 -21.885 -8.045 1.00 43.16 612 TRP A CA 1
ATOM 4692 C C . TRP A 1 612 ? 13.421 -23.277 -8.606 1.00 43.16 612 TRP A C 1
ATOM 4694 O O . TRP A 1 612 ? 14.313 -24.127 -8.677 1.00 43.16 612 TRP A O 1
ATOM 4704 N N . PRO A 1 613 ? 12.170 -23.544 -9.000 1.00 40.19 613 PRO A N 1
ATOM 4705 C CA . PRO A 1 613 ? 11.806 -24.868 -9.446 1.00 40.19 613 PRO A CA 1
ATOM 4706 C C . PRO A 1 613 ? 12.141 -25.125 -10.924 1.00 40.19 613 PRO A C 1
ATOM 4708 O O . PRO A 1 613 ? 12.230 -24.212 -11.756 1.00 40.19 613 PRO A O 1
ATOM 4711 N N . PRO A 1 614 ? 12.337 -26.399 -11.283 1.00 39.28 614 PRO A N 1
ATOM 4712 C CA . PRO A 1 614 ? 12.599 -26.820 -12.647 1.00 39.28 614 PRO A CA 1
ATOM 4713 C C . PRO A 1 614 ? 11.336 -26.812 -13.510 1.00 39.28 614 PRO A C 1
ATOM 4715 O O . PRO A 1 614 ? 10.404 -27.567 -13.276 1.00 39.28 614 PRO A O 1
ATOM 4718 N N . VAL A 1 615 ? 11.321 -26.032 -14.590 1.00 40.56 615 VAL A N 1
ATOM 4719 C CA . VAL A 1 615 ? 10.257 -26.121 -15.600 1.00 40.56 615 VAL A CA 1
ATOM 4720 C C . VAL A 1 615 ? 10.692 -27.126 -16.663 1.00 40.56 615 VAL A C 1
ATOM 4722 O O . VAL A 1 615 ? 11.655 -26.897 -17.399 1.00 40.56 615 VAL A O 1
ATOM 4725 N N . VAL A 1 616 ? 9.997 -28.262 -16.737 1.00 35.28 616 VAL A N 1
ATOM 4726 C CA . VAL A 1 616 ? 10.234 -29.295 -17.754 1.00 35.28 616 VAL A CA 1
ATOM 4727 C C . VAL A 1 616 ? 9.771 -28.784 -19.119 1.00 35.28 616 VAL A C 1
ATOM 4729 O O . VAL A 1 616 ? 8.653 -28.305 -19.284 1.00 35.28 616 VAL A O 1
ATOM 4732 N N . THR A 1 617 ? 10.626 -28.918 -20.129 1.00 31.88 617 THR A N 1
ATOM 4733 C CA . THR A 1 617 ? 10.263 -28.704 -21.530 1.00 31.88 617 THR A CA 1
ATOM 4734 C C . THR A 1 617 ? 9.463 -29.905 -22.031 1.00 31.88 617 THR A C 1
ATOM 4736 O O . THR A 1 617 ? 10.041 -30.865 -22.540 1.00 31.88 617 THR A O 1
ATOM 4739 N N . SER A 1 618 ? 8.141 -29.880 -21.892 1.00 28.80 618 SER A N 1
ATOM 4740 C CA . SER A 1 618 ? 7.265 -30.672 -22.758 1.00 28.80 618 SER A CA 1
ATOM 4741 C C . SER A 1 618 ? 6.581 -29.717 -23.727 1.00 28.80 618 SER A C 1
ATOM 4743 O O . SER A 1 618 ? 5.801 -28.880 -23.291 1.00 28.80 618 SER A O 1
ATOM 4745 N N . SER A 1 619 ? 6.980 -29.817 -24.997 1.00 28.53 619 SER A N 1
ATOM 4746 C CA . SER A 1 619 ? 6.374 -29.239 -26.207 1.00 28.53 619 SER A CA 1
ATOM 4747 C C . SER A 1 619 ? 5.341 -28.125 -26.008 1.00 28.53 619 SER A C 1
ATOM 4749 O O . SER A 1 619 ? 4.203 -28.385 -25.624 1.00 28.53 619 SER A O 1
ATOM 4751 N N . ASP A 1 620 ? 5.735 -26.913 -26.394 1.00 32.78 620 ASP A N 1
ATOM 4752 C CA . ASP A 1 620 ? 4.839 -25.808 -26.726 1.00 32.78 620 ASP A CA 1
ATOM 4753 C C . ASP A 1 620 ? 3.722 -26.273 -27.676 1.00 32.78 620 ASP A C 1
ATOM 4755 O O . ASP A 1 620 ? 3.929 -26.405 -28.883 1.00 32.78 620 ASP A O 1
ATOM 4759 N N . THR A 1 621 ? 2.527 -26.493 -27.135 1.00 27.31 621 THR A N 1
ATOM 4760 C CA . THR A 1 621 ? 1.265 -26.437 -27.876 1.00 27.31 621 THR A CA 1
ATOM 4761 C C . THR A 1 621 ? 0.186 -25.923 -26.938 1.00 27.31 621 THR A C 1
ATOM 4763 O O . THR A 1 621 ? -0.556 -26.710 -26.375 1.00 27.31 621 THR A O 1
ATOM 4766 N N . ASP A 1 622 ? 0.133 -24.611 -26.754 1.00 27.12 622 ASP A N 1
ATOM 4767 C CA . ASP A 1 622 ? -1.125 -23.877 -26.630 1.00 27.12 622 ASP A CA 1
ATOM 4768 C C . ASP A 1 622 ? -0.841 -22.491 -27.220 1.00 27.12 622 ASP A C 1
ATOM 4770 O O . ASP A 1 622 ? -0.118 -21.684 -26.633 1.00 27.12 622 ASP A O 1
ATOM 4774 N N . LYS A 1 623 ? -1.282 -22.315 -28.470 1.00 31.67 623 LYS A N 1
ATOM 4775 C CA . LYS A 1 623 ? -1.262 -21.048 -29.205 1.00 31.67 623 LYS A CA 1
ATOM 4776 C C . LYS A 1 623 ? -2.453 -20.196 -28.812 1.00 31.67 623 LYS A C 1
ATOM 4778 O O . LYS A 1 623 ? -3.536 -20.800 -28.641 1.00 31.67 623 LYS A O 1
#

Organism: NCBI:txid2052656

Secondary structure (DSSP, 8-state):
-------------------------------TTTT-PPPEEEEEEEEE-TTS-EEEEEEEESSSSEEEEEEEEEE--TTSSS-S-EEEEEEEEETTEEEEEEEEE---TT---TTSS---EEEEEEEESSSSS-PPP-SS--EETTEE---S---SSS-----TTS---TTSSS--SSS---TT---EEEEEEEE-TTSPEEEEEEESSSTGGGT-TTS-TTTTTEEEEEEEEEEE--GGGGT--SS---PPEEEE-S-PEEP--TT--S-EEEEEEEEETTEEEEEEEETTEEEEEEES-GGGTT-GGG-EEEES-SSSSS-EEEEEEEEETTEEEEEEEEPTTSS--EEEEEEESSTT---SSPPEEPEEE-TTS-EE--BS--EEEE--HHHHHHHHHHHHHHHS--PPEEETHHHHEETTEEPPGGG------TTEEEEEEESSTTS-SBPPTT--SSEEEEEEEEGGGG--EEEE-TT--TT-SEEEEEEEEEESSS--SEEEEEEEETTSPPEEEEES--BS-EEEEEE-TTS-EEEEEEEPGGGT-TT--EEEEEEEEEEEGGGTTSEEEEEEEEE-TTS-EEE---EEEEHHHHHHHHHT-TT------------

Foldseek 3Di:
DDDDDDDDDDDDDDDDDDDDDDDDDPPDPDDPVLPPQDWWKKWWFWDQDPVRKIFGFIWIDDPQFETETLETADIQDPPFQAARDWDQWAWDDDDLKIKIKTWGFDDDPPDPPVFADDGATDIWMWMDNQSHDIFDTDDAFDDDPVGTDPDPDLPFQAQLDEPPPQPQPPVLCDDPPPPPRPRRGWHWAQWYWDADPVRKIKIKTQTDACCVVSVNPNRDPRRHGWMWMWIKHPFAQDPCSVPDPPNDHDRTDTGIPNYIATADAPPADSNKGNWEWDDDPQKIKIWIDGPQATWIKIANDCVCRNPNVRIDTLDPHLQLDGAWGQWEWEADPQKIKIWTWGHCPPNDTAIFIWIDNGSSDTDNDHTRFHWYAYLVRDIDGGGHYYMYTDDPSSRSCSVVVSCCCRVVPQFFWDWLLVQQHDPNHGDDLVRGDADDDPQKWWQAWAADSVRPHGDAQPDRTDTTGTDIDGLLLFDKDKAKAPPDDLPDQWIKMKIKHFHLDLQFDWKFKFKDWAPDHTDTDIDNDWAQWDWAFDQDPVRDTDTDDTHGSCVRPPSGGTMDMDMDGGHGSVSQPIKMWMWIWTQGNNGHIIIGDIDIDGNNVNNVVVVPDPPDGHHDDDDDPDD

Nearest PDB structures (foldseek):
  7zei-assembly4_D  TM=6.686E-01  e=4.197E-08  Caldicellulosiruptor hydrothermalis
  3qef-assembly1_A  TM=5.996E-01  e=1.088E-07  Cellvibrio japonicus Ueda107
  4qqs-assembly1_A  TM=5.286E-01  e=6.577E-07  Halothermothrix orenii H 168
  5c0p-assembly1_A  TM=4.868E-01  e=5.462E-06  Bacteroides thetaiotaomicron VPI-5482
  6fd0-assembly1_B  TM=4.566E-01  e=1.489E-01  Homo sapiens

Mean predicted aligned error: 17.96 Å

InterPro domains:
  IPR023296 Glycosyl hydrolase, five-bladed beta-propeller domain superfamily [G3DSA:2.115.10.20] (255-484)
  IPR023296 Glycosyl hydrolase, five-bladed beta-propeller domain superfamily [SSF75005] (265-394)

pLDDT: mean 73.88, std 22.9, range [23.55, 98.38]

Radius of gyration: 31.5 Å; Cα contacts (8 Å, |Δi|>4): 1409; chains: 1; bounding box: 79×80×104 Å

Solvent-accessible surface area (backbone atoms only — not comparable to full-atom values): 35213 Å² total; per-residue (Å²): 135,84,89,79,90,87,89,89,88,87,88,84,89,86,84,89,85,80,89,83,90,78,95,72,77,86,74,72,79,77,65,86,73,60,82,69,74,69,70,34,35,44,33,36,32,35,42,71,45,98,88,68,36,43,28,38,29,35,24,40,22,86,79,77,40,54,28,40,48,62,33,60,60,48,68,54,58,98,83,54,103,62,49,89,43,74,48,42,37,16,52,42,71,57,96,81,27,40,39,38,30,25,22,36,34,52,70,64,93,86,57,87,65,88,70,68,71,71,66,43,20,44,71,24,54,29,42,19,73,66,65,62,59,54,42,48,60,48,65,72,75,69,86,45,103,88,50,84,55,88,67,81,75,66,66,47,63,56,51,49,38,76,49,92,86,52,92,64,65,75,76,70,53,49,40,91,81,78,78,61,66,56,78,47,78,66,31,41,37,35,30,26,50,37,72,44,97,88,60,42,32,38,38,32,26,12,31,34,61,55,36,69,78,31,72,39,87,83,56,54,86,87,46,44,26,37,46,32,37,32,50,27,39,65,68,40,84,36,76,65,64,76,71,64,88,81,84,68,52,56,64,67,43,47,42,27,53,61,52,48,38,49,55,37,68,67,98,61,75,68,56,33,39,21,38,23,69,36,76,57,97,83,30,38,34,44,29,21,19,39,86,40,16,39,25,32,32,30,33,75,54,76,93,47,38,58,42,33,89,58,48,42,83,45,35,74,41,50,57,73,53,73,43,34,36,38,33,22,57,33,64,53,98,79,25,39,38,40,35,28,16,32,44,77,79,82,86,52,67,24,27,27,34,34,68,28,78,43,85,72,53,61,56,86,57,85,55,49,66,32,39,32,28,46,87,86,67,51,74,47,65,38,36,36,33,22,47,39,58,39,70,54,58,69,61,35,48,44,53,53,52,44,44,41,47,63,80,47,62,69,62,63,66,42,55,45,30,76,36,31,35,56,97,90,38,80,51,58,67,93,66,33,52,71,77,85,55,90,77,38,37,61,59,35,48,11,76,40,89,83,65,79,44,68,36,50,51,88,62,53,60,53,76,25,22,63,41,71,41,56,33,47,22,31,22,73,52,77,45,61,46,70,92,54,52,91,84,37,70,54,43,33,40,37,40,36,35,35,36,63,65,85,67,47,61,37,38,38,34,39,41,23,52,58,91,48,80,67,42,83,50,72,38,80,68,69,34,67,55,45,76,34,32,47,73,47,101,81,73,50,77,46,79,48,72,72,46,51,31,48,81,56,26,85,61,17,46,22,30,36,76,49,80,48,74,69,43,43,45,94,50,25,81,43,40,34,42,39,29,26,34,40,22,21,51,40,56,44,61,41,76,37,46,67,48,74,48,30,54,49,58,50,41,53,55,57,76,75,42,97,85,62,82,53,58,68,90,71,78,96,78,83,132

Sequence (623 aa):
MRNSSRLLKCLSAVAAAALLLGAAGTAMAVDTNTQNDPDVLLGTFWNTNADGTLSNSIYMSTDGVHFNKLSTAITSNSSTDMGEFQQDAGLFYKNGAFWLNSGWAWSDPDDTDNLTKGHFLQPMYSSSKDLTTWTQPRGWAQYKSDGWVENDKVSELFPTELPPSCPVDETRCQGDGQGHTVDGSFDSAGAESFEDEDGTTWFVSTAGYYGPKHGDDRVQPTITNKVFIASVKNLDRTSKMDTETDGRSFPPTGSSDQKLYPVNLPGISQNILDPALFKSDGKYYLSLEADGHIAVFSIDDLSNASDASKWTEVTGDAFNRIGFEGPSLTKFNGKYLMYADRLAVDGGVGVHVATTTDVNNWPSGYPAQVVATDAAGNSFTPRHGTVIAVTDPTAKKIVWDLYRSENFPQASTLDVAQYKEKDGQALDKSQWTAPTENGKVFAGWYKDKDFTQPLEESTTSGQAYAKFVDANVLSVKRQVTYNSTLQSDKVSLRLLTTVDSLNYQVAGFNIQQGSNAPKDRSSTAVYGQLKEYNKNTSGENAVMDSIKPTLFSSDSAYFVSYGIWNIPNNAFSTSFTVTPYWVTPDGTRVNGIARTFTVAEAIQAQAGSSTWPPVVTSSDTDK